Protein AF-A0AAN7DAG0-F1 (afdb_monomer_lite)

pLDDT: mean 86.26, std 9.9, range [46.38, 96.56]

Organism: NCBI:txid708070

Radius of gyration: 35.35 Å; chains: 1; bounding box: 86×63×105 Å

Secondary structure (DSSP, 8-state):
----PPP---THHHHHHHHHHHHHHHHHS---HHHHHHHS-S--EE-S-TTSEEEEEEEEPPHHHHHHHHSTT---EEEEEGGGTEEEEEETTEEEEEETTSTTPPPEEEE-SS-EEEEEEEE-SS-EEEEEEESSEEEEEEEE--SSS-EE-S-EEEE-TTPPEEEEEEETTTTEEEEEETTS-EEEEEEEEETTEEEEEEEEESSS-TTGGGS-GGG-PPPSS-EEEEEEETTTTEEEEEETTS-EEEEE--TT--EEEEEE--SSEEEEEEETT-SS-EEEEEETTS-EEEEEEETTEEEEEEEEPPPPPP--TTTTTTS-EEEEEEEEETTEEEEEEEETTEEEEEEEEEEEE--TTS--EEEEEEEEEE-SS---EEEEESS-------S-GGGS-TTS---EEEEE-SSEEEEEEEPPHHHHHHHHHHSSSTHHHHHHHHHH-HHHHHHHHHHHHTSTT--HHHHHHHHH-TTHHHHHHHHHHHHHTTTTT-BTTT----HHHHHHHHHHHHHHHHHHHHTT----HHHHHHHHHHHHHHHHHHHHHTTHHHHHHT--TT----BHHHHHHSHHHHHHHHHHHHHHHHH-SSTTSTT-TTHHHHHHHHH-HHHH-HHHHHHHHHHHHHHHHHH---HHHHHHHHHHHHHHHHHTGGG--HHHHHHHHHHHHHTT-HHHHHHHHHHHHHTTSS-HHHHHHHHHHHHHH--

Foldseek 3Di:
DPLFFQDPFDQCLQVLLVLLVVLLVVQVPDDFPLVQQQVFDQDFADCLCVPLKDFDDFDFDDPVVLVVLPDPDFDKAWEAQFQQCWIWIFTFQKIWIFRSVDPDADIDIDGDPGGFDDWYWAAAPPFIWTWTWGQFWTKTFTQDDDPRDGDTDDIEIETPLRWTWDAWDYLRHLRKIWTFTPLQFIKIKAFDDDPNGGDYIYIDTDPDDPVCRPPRPVPDHRDPWGFQHWDDDNVQQWIWTQTPQRKIWIWHCPRPDTGTDDIDHDHQWRDKYWDPQHPFTWIWTAGQLRKTFIWTQDPNDTDGSHIHGHDQDDADPVCSVPWGKGWDDWDDDLQWIWTWIDTHNWIKTKIKGWAWFDAPPDDIHIHIHIYMDTDPFDWNYKHWDDNPDPPRRDRHLLLDDPPDDFTWMWTQTSRGITIMGRDRLLVQLVVCLPDPDVVSVVVNCNGNNLLSSLLSLLVCCLDPNHDPSSVVCLLPRPNNLSNVSSNLSSLCVVQQFDQLLPDDDDLVSLVSSLSSLVSSVCSCVVSVRPDDPSNLLSQLSNLVSLLSSVCVVQVVVQLSVPDDPLPPDGGSSCLSSHSSNLRVSSSSLLSSLLRGVQLQDQPNQQPSLVSCCVRPCSSNNPLVSLLSSLSSLLNNLVNDPDPVSNVVSNVSNLVSCLVNLLSDALVRLLVVLVSCVVSVNLVSSLVSLVSNVVNVRDDPVSSVVSNVVSVVSND

Structure (mmCIF, N/CA/C/O backbone):
data_AF-A0AAN7DAG0-F1
#
_entry.id   AF-A0AAN7DAG0-F1
#
loop_
_atom_site.group_PDB
_atom_site.id
_atom_site.type_symbol
_atom_site.label_atom_id
_atom_site.label_alt_id
_atom_site.label_comp_id
_atom_site.label_asym_id
_atom_site.label_entity_id
_atom_site.label_seq_id
_atom_site.pdbx_PDB_ins_code
_atom_site.Cartn_x
_atom_site.Cartn_y
_atom_site.Cartn_z
_atom_site.occupancy
_atom_site.B_iso_or_equiv
_atom_site.auth_seq_id
_atom_site.auth_comp_id
_atom_site.auth_asym_id
_atom_site.auth_atom_id
_atom_site.pdbx_PDB_model_num
ATOM 1 N N . MET A 1 1 ? -35.157 -11.683 35.439 1.00 55.97 1 MET A N 1
ATOM 2 C CA . MET A 1 1 ? -34.015 -10.762 35.595 1.00 55.97 1 MET A CA 1
ATOM 3 C C . MET A 1 1 ? -33.967 -9.923 34.332 1.00 55.97 1 MET A C 1
ATOM 5 O O . MET A 1 1 ? -33.795 -10.507 33.263 1.00 55.97 1 MET A O 1
ATOM 9 N N . GLU A 1 2 ? -34.252 -8.620 34.421 1.00 57.06 2 GLU A N 1
ATOM 10 C CA . GLU A 1 2 ? -33.939 -7.715 33.309 1.00 57.06 2 GLU A CA 1
ATOM 11 C C . GLU A 1 2 ? -32.460 -7.866 32.966 1.00 57.06 2 GLU A C 1
ATOM 13 O O . GLU A 1 2 ? -31.630 -8.006 33.865 1.00 57.06 2 GLU A O 1
ATOM 18 N N . LYS A 1 3 ? -32.145 -7.933 31.673 1.00 63.34 3 LYS A N 1
ATOM 19 C CA . LYS A 1 3 ? -30.792 -8.285 31.231 1.00 63.34 3 LYS A CA 1
ATOM 20 C C . LYS A 1 3 ? -29.871 -7.075 31.124 1.00 63.34 3 LYS A C 1
ATOM 22 O O . LYS A 1 3 ? -28.665 -7.232 31.262 1.00 63.34 3 LYS A O 1
ATOM 27 N N . THR A 1 4 ? -30.436 -5.889 30.913 1.00 73.25 4 THR A N 1
ATOM 28 C CA . THR A 1 4 ? -29.688 -4.679 30.565 1.00 73.25 4 THR A CA 1
ATOM 29 C C . THR A 1 4 ? -30.071 -3.526 31.486 1.00 73.25 4 THR A C 1
ATOM 31 O O . THR A 1 4 ? -31.243 -3.346 31.807 1.00 73.25 4 THR A O 1
ATOM 34 N N . PHE A 1 5 ? -29.093 -2.758 31.947 1.00 82.31 5 PHE A N 1
ATOM 35 C CA . PHE A 1 5 ? -29.269 -1.436 32.539 1.00 82.31 5 PHE A CA 1
ATOM 36 C C . PHE A 1 5 ? -29.528 -0.395 31.447 1.00 82.31 5 PHE A C 1
ATOM 38 O O . PHE A 1 5 ? -29.124 -0.583 30.297 1.00 82.31 5 PHE A O 1
ATOM 45 N N . ALA A 1 6 ? -30.164 0.720 31.815 1.00 74.25 6 ALA A N 1
ATOM 46 C CA . ALA A 1 6 ? -30.263 1.878 30.935 1.00 74.25 6 ALA A CA 1
ATOM 47 C C . ALA A 1 6 ? -28.851 2.380 30.587 1.00 74.25 6 ALA A C 1
ATOM 49 O O . ALA A 1 6 ? -28.067 2.714 31.474 1.00 74.25 6 ALA A O 1
ATOM 50 N N . SER A 1 7 ? -28.512 2.406 29.298 1.00 68.12 7 SER A N 1
ATOM 51 C CA . SER A 1 7 ? -27.181 2.816 28.856 1.00 68.12 7 SER A CA 1
ATOM 52 C C . SER A 1 7 ? -26.992 4.328 29.007 1.00 68.12 7 SER A C 1
ATOM 54 O O . SER A 1 7 ? -27.734 5.105 28.402 1.00 68.12 7 SER A O 1
ATOM 56 N N . GLN A 1 8 ? -25.960 4.744 29.736 1.00 68.81 8 GLN A N 1
ATOM 57 C CA . GLN A 1 8 ? -25.456 6.116 29.709 1.00 68.81 8 GLN A CA 1
ATOM 58 C C . GLN A 1 8 ? -24.412 6.214 28.595 1.00 68.81 8 GLN A C 1
ATOM 60 O O . GLN A 1 8 ? -23.235 5.932 28.800 1.00 68.81 8 GLN A O 1
ATOM 65 N N . LEU A 1 9 ? -24.870 6.519 27.381 1.00 78.38 9 LEU A N 1
ATOM 66 C CA . LEU A 1 9 ? -23.994 6.704 26.230 1.00 78.38 9 LEU A CA 1
ATOM 67 C C . LEU A 1 9 ? -23.801 8.197 25.975 1.00 78.38 9 LEU A C 1
ATOM 69 O O . LEU A 1 9 ? -24.780 8.945 25.959 1.00 78.38 9 LEU A O 1
ATOM 73 N N . ASN A 1 10 ? -22.558 8.618 25.743 1.00 82.06 10 ASN A N 1
ATOM 74 C CA . ASN A 1 10 ? -22.272 9.976 25.306 1.00 82.06 10 ASN A CA 1
ATOM 75 C C . ASN A 1 10 ? -22.965 10.230 23.948 1.00 82.06 10 ASN A C 1
ATOM 77 O O . ASN A 1 10 ? -22.690 9.504 22.987 1.00 82.06 10 ASN A O 1
ATOM 81 N N . PRO A 1 11 ? -23.872 11.223 23.847 1.00 83.06 11 PRO A N 1
ATOM 82 C CA . PRO A 1 11 ? -24.644 11.464 22.629 1.00 83.06 11 PRO A CA 1
ATOM 83 C C . PRO A 1 11 ? -23.767 11.828 21.422 1.00 83.06 11 PRO A C 1
ATOM 85 O O . PRO A 1 11 ? -24.182 11.604 20.286 1.00 83.06 11 PRO A O 1
ATOM 88 N N . LEU A 1 12 ? -22.549 12.333 21.651 1.00 88.94 12 LEU A N 1
ATOM 89 C CA . LEU A 1 12 ? -21.609 12.695 20.590 1.00 88.94 12 LEU A CA 1
ATOM 90 C C . LEU A 1 12 ? -21.013 11.480 19.869 1.00 88.94 12 LEU A C 1
ATOM 92 O O . LEU A 1 12 ? -20.590 11.606 18.724 1.00 88.94 12 LEU A O 1
ATOM 96 N N . LEU A 1 13 ? -21.027 10.284 20.472 1.00 88.75 13 LEU A N 1
ATOM 97 C CA . LEU A 1 13 ? -20.444 9.084 19.852 1.00 88.75 13 LEU A CA 1
ATOM 98 C C . LEU A 1 13 ? -21.139 8.709 18.540 1.00 88.75 13 LEU A C 1
ATOM 100 O O . LEU A 1 13 ? -20.488 8.234 17.611 1.00 88.75 13 LEU A O 1
ATOM 104 N N . THR A 1 14 ? -22.448 8.951 18.434 1.00 88.19 14 THR A N 1
ATOM 105 C CA . THR A 1 14 ? -23.183 8.734 17.182 1.00 88.19 14 THR A CA 1
ATOM 106 C C . THR A 1 14 ? -22.756 9.738 16.103 1.00 88.19 14 THR A C 1
ATOM 108 O O . THR A 1 14 ? -22.603 9.352 14.946 1.00 88.19 14 THR A O 1
ATOM 111 N N . GLU A 1 15 ? -22.485 10.996 16.468 1.00 90.88 15 GLU A N 1
ATOM 112 C CA . GLU A 1 15 ? -21.940 11.999 15.540 1.00 90.88 15 GLU A CA 1
ATOM 113 C C . GLU A 1 15 ? -20.513 11.636 15.103 1.00 90.88 15 GLU A C 1
ATOM 115 O O . GLU A 1 15 ? -20.192 11.703 13.918 1.00 90.88 15 GLU A O 1
ATOM 120 N N . PHE A 1 16 ? -19.662 11.188 16.032 1.00 93.56 16 PHE A N 1
ATOM 121 C CA . PHE A 1 16 ? -18.313 10.728 15.699 1.00 93.56 16 PHE A CA 1
ATOM 122 C C . PHE A 1 16 ? -18.336 9.512 14.780 1.00 93.56 16 PHE A C 1
ATOM 124 O O . PHE A 1 16 ? -17.545 9.459 13.846 1.00 93.56 16 PHE A O 1
ATOM 131 N N . SER A 1 17 ? -19.267 8.576 14.984 1.00 92.44 17 SER A N 1
ATOM 132 C CA . SER A 1 17 ? -19.453 7.440 14.078 1.00 92.44 17 SER A CA 1
ATOM 133 C C . SER A 1 17 ? -19.731 7.898 12.649 1.00 92.44 17 SER A C 1
ATOM 135 O O . SER A 1 17 ? -19.104 7.393 11.721 1.00 92.44 17 SER A O 1
ATOM 137 N N . GLN A 1 18 ? -20.618 8.885 12.478 1.00 92.44 18 GLN A N 1
ATOM 138 C CA . GLN A 1 18 ? -20.915 9.452 11.164 1.00 92.44 18 GLN A CA 1
ATOM 139 C C . GLN A 1 18 ? -19.678 10.123 10.556 1.00 92.44 18 GLN A C 1
ATOM 141 O O . GLN A 1 18 ? -19.360 9.866 9.401 1.00 92.44 18 GLN A O 1
ATOM 146 N N . LYS A 1 19 ? -18.924 10.908 11.340 1.00 92.50 19 LYS A N 1
ATOM 147 C CA . LYS A 1 19 ? -17.668 11.522 10.874 1.00 92.50 19 LYS A CA 1
ATOM 148 C C . LYS A 1 19 ? -16.637 10.478 10.443 1.00 92.50 19 LYS A C 1
ATOM 150 O O . LYS A 1 19 ? -15.967 10.671 9.436 1.00 92.50 19 LYS A O 1
ATOM 155 N N . VAL A 1 20 ? -16.515 9.368 11.173 1.00 93.56 20 VAL A N 1
ATOM 156 C CA . VAL A 1 20 ? -15.625 8.255 10.805 1.00 93.56 20 VAL A CA 1
ATOM 157 C C . VAL A 1 20 ? -16.058 7.628 9.478 1.00 93.56 20 VAL A C 1
ATOM 159 O O . VAL A 1 20 ? -15.209 7.362 8.625 1.00 93.56 20 VAL A O 1
ATOM 162 N N . ASP A 1 21 ? -17.359 7.429 9.273 1.00 92.00 21 ASP A N 1
ATOM 163 C CA . ASP A 1 21 ? -17.893 6.911 8.012 1.00 92.00 21 ASP A CA 1
ATOM 164 C C . ASP A 1 21 ? -17.660 7.891 6.848 1.00 92.00 21 ASP A C 1
ATOM 166 O O . ASP A 1 21 ? -17.224 7.471 5.772 1.00 92.00 21 ASP A O 1
ATOM 170 N N . ASP A 1 22 ? -17.834 9.195 7.081 1.00 91.88 22 ASP A N 1
ATOM 171 C CA . ASP A 1 22 ? -17.543 10.252 6.107 1.00 91.88 22 ASP A CA 1
ATOM 172 C C . ASP A 1 22 ? -16.043 10.281 5.751 1.00 91.88 22 ASP A C 1
ATOM 174 O O . ASP A 1 22 ? -15.681 10.354 4.574 1.00 91.88 22 ASP A O 1
ATOM 178 N N . CYS A 1 23 ? -15.146 10.153 6.739 1.00 90.06 23 CYS A N 1
ATOM 179 C CA . CYS A 1 23 ? -13.701 10.025 6.519 1.00 90.06 23 CYS A CA 1
ATOM 180 C C . CYS A 1 23 ? -13.377 8.810 5.642 1.00 90.06 23 CYS A C 1
ATOM 182 O O . CYS A 1 23 ? -12.639 8.941 4.665 1.00 90.06 23 CYS A O 1
ATOM 184 N N . LYS A 1 24 ? -13.970 7.645 5.933 1.00 86.06 24 LYS A N 1
ATOM 185 C CA . LYS A 1 24 ? -13.781 6.430 5.126 1.00 86.06 24 LYS A CA 1
ATOM 186 C C . LYS A 1 24 ? -14.275 6.615 3.691 1.00 86.06 24 LYS A C 1
ATOM 188 O O . LYS A 1 24 ? -13.609 6.173 2.756 1.00 86.06 24 LYS A O 1
ATOM 193 N N . GLN A 1 25 ? -15.415 7.274 3.496 1.00 87.38 25 GLN A N 1
ATOM 194 C CA . GLN A 1 25 ? -15.931 7.581 2.162 1.00 87.38 25 GLN A CA 1
ATOM 195 C C . GLN A 1 25 ? -15.007 8.550 1.404 1.00 87.38 25 GLN A C 1
ATOM 197 O O . GLN A 1 25 ? -14.733 8.346 0.218 1.00 87.38 25 GLN A O 1
ATOM 202 N N . ASN A 1 26 ? -14.473 9.566 2.083 1.00 84.94 26 ASN A N 1
ATOM 203 C CA . ASN A 1 26 ? -13.554 10.550 1.507 1.00 84.94 26 ASN A CA 1
ATOM 204 C C . ASN A 1 26 ? -12.178 9.955 1.155 1.00 84.94 26 ASN A C 1
ATOM 206 O O . ASN A 1 26 ? -11.603 10.304 0.120 1.00 84.94 26 ASN A O 1
ATOM 210 N N . ASP A 1 27 ? -11.654 9.047 1.980 1.00 84.31 27 ASP A N 1
ATOM 211 C CA . ASP A 1 27 ? -10.410 8.315 1.709 1.00 84.31 27 ASP A CA 1
ATOM 212 C C . ASP A 1 27 ? -10.604 7.263 0.603 1.00 84.31 27 ASP A C 1
ATOM 214 O O . ASP A 1 27 ? -9.716 7.056 -0.223 1.00 84.31 27 ASP A O 1
ATOM 218 N N . GLY A 1 28 ? -11.791 6.647 0.531 1.00 74.06 28 GLY A N 1
ATOM 219 C CA . GLY A 1 28 ? -12.177 5.711 -0.530 1.00 74.06 28 GLY A CA 1
ATOM 220 C C . GLY A 1 28 ? -12.513 6.372 -1.872 1.00 74.06 28 GLY A C 1
ATOM 221 O O . GLY A 1 28 ? -12.586 5.684 -2.895 1.00 74.06 28 GLY A O 1
ATOM 222 N N . THR A 1 29 ? -12.706 7.694 -1.897 1.00 75.62 29 THR A N 1
ATOM 223 C CA . THR A 1 29 ? -12.946 8.441 -3.134 1.00 75.62 29 THR A CA 1
ATOM 224 C C . THR A 1 29 ? -11.667 8.451 -3.962 1.00 75.62 29 THR A C 1
ATOM 226 O O . THR A 1 29 ? -10.691 9.125 -3.630 1.00 75.62 29 THR A O 1
ATOM 229 N N . HIS A 1 30 ? -11.669 7.672 -5.045 1.00 66.62 30 HIS A N 1
ATOM 230 C CA . HIS A 1 30 ? -10.513 7.560 -5.922 1.00 66.62 30 HIS A CA 1
ATOM 231 C C . HIS A 1 30 ? -10.198 8.903 -6.577 1.00 66.62 30 HIS A C 1
ATOM 233 O O . HIS A 1 30 ? -11.049 9.515 -7.223 1.00 66.62 30 HIS A O 1
ATOM 239 N N . VAL A 1 31 ? -8.952 9.334 -6.418 1.00 69.06 31 VAL A N 1
ATOM 240 C CA . VAL A 1 31 ? -8.392 10.477 -7.127 1.00 69.06 31 VAL A CA 1
ATOM 241 C C . VAL A 1 31 ? -7.925 9.960 -8.484 1.00 69.06 31 VAL A C 1
ATOM 243 O O . VAL A 1 31 ? -6.913 9.273 -8.578 1.00 69.06 31 VAL A O 1
ATOM 246 N N . ASP A 1 32 ? -8.695 10.243 -9.530 1.00 72.06 32 ASP A N 1
ATOM 247 C CA . ASP A 1 32 ? -8.357 9.819 -10.888 1.00 72.06 32 ASP A CA 1
ATOM 248 C C . ASP A 1 32 ? -7.213 10.669 -11.438 1.00 7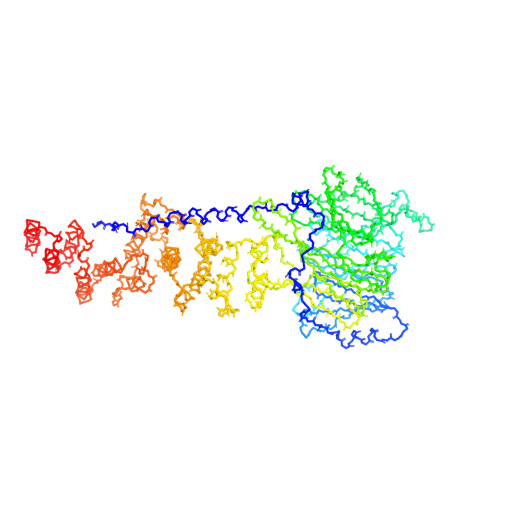2.06 32 ASP A C 1
ATOM 250 O O . ASP A 1 32 ? -7.397 11.854 -11.720 1.00 72.06 32 ASP A O 1
ATOM 254 N N . PHE A 1 33 ? -6.031 10.073 -11.603 1.00 75.50 33 PHE A N 1
ATOM 255 C CA . PHE A 1 33 ? -4.847 10.785 -12.087 1.00 75.50 33 PHE A CA 1
ATOM 256 C C . PHE A 1 33 ? -5.112 11.543 -13.397 1.00 75.50 33 PHE A C 1
ATOM 258 O O . PHE A 1 33 ? -4.713 12.696 -13.534 1.00 75.50 33 PHE A O 1
ATOM 265 N N . ASP A 1 34 ? -5.854 10.938 -14.326 1.00 73.44 34 ASP A N 1
ATOM 266 C CA . ASP A 1 34 ? -6.220 11.530 -15.612 1.00 73.44 34 ASP A CA 1
ATOM 267 C C . ASP A 1 34 ? -7.142 12.750 -15.494 1.00 73.44 34 ASP A C 1
ATOM 269 O O . ASP A 1 34 ? -6.964 13.710 -16.243 1.00 73.44 34 ASP A O 1
ATOM 273 N N . LEU A 1 35 ? -8.068 12.765 -14.530 1.00 73.56 35 LEU A N 1
ATOM 274 C CA . LEU A 1 35 ? -8.926 13.927 -14.282 1.00 73.56 35 LEU A CA 1
ATOM 275 C C . LEU A 1 35 ? -8.100 15.118 -13.780 1.00 73.56 35 LEU A C 1
ATOM 277 O O . LEU A 1 35 ? -8.244 16.234 -14.274 1.00 73.56 35 LEU A O 1
ATOM 281 N N . TYR A 1 36 ? -7.198 14.878 -12.828 1.00 75.12 36 TYR A N 1
ATOM 282 C CA . TYR A 1 36 ? -6.385 15.947 -12.250 1.00 75.12 36 TYR A CA 1
ATOM 283 C C . TYR A 1 36 ? -5.331 16.485 -13.216 1.00 75.12 36 TYR A C 1
ATOM 285 O O . TYR A 1 36 ? -5.036 17.675 -13.176 1.00 75.12 36 TYR A O 1
ATOM 293 N N . LEU A 1 37 ? -4.804 15.657 -14.123 1.00 76.94 37 LEU A N 1
ATOM 294 C CA . LEU A 1 37 ? -3.918 16.137 -15.186 1.00 76.94 37 LEU A CA 1
ATOM 295 C C . LEU A 1 37 ? -4.584 17.219 -16.048 1.00 76.94 37 LEU A C 1
ATOM 297 O O . LEU A 1 37 ? -3.931 18.197 -16.394 1.00 76.94 37 LEU A O 1
ATOM 301 N N . GLN A 1 38 ? -5.871 17.067 -16.374 1.00 73.06 38 GLN A N 1
ATOM 302 C CA . GLN A 1 38 ? -6.600 18.025 -17.216 1.00 73.06 38 GLN A CA 1
ATOM 303 C C . GLN A 1 38 ? -6.876 19.356 -16.503 1.00 73.06 38 GLN A C 1
ATOM 305 O O . GLN A 1 38 ? -6.939 20.402 -17.145 1.00 73.06 38 GLN A O 1
ATOM 310 N N . GLU A 1 39 ? -7.056 19.319 -15.182 1.00 69.62 39 GLU A N 1
ATOM 311 C CA . GLU A 1 39 ? -7.397 20.498 -14.376 1.00 69.62 39 GLU A CA 1
ATOM 312 C C . GLU A 1 39 ? -6.163 21.213 -13.792 1.00 69.62 39 GLU A C 1
ATOM 314 O O . GLU A 1 39 ? -6.263 22.347 -13.320 1.00 69.62 39 GLU A O 1
ATOM 319 N N . SER A 1 40 ? -4.993 20.571 -13.823 1.00 68.69 40 SER A N 1
ATOM 320 C CA . SER A 1 40 ? -3.751 21.090 -13.254 1.00 68.69 40 SER A CA 1
ATOM 321 C C . SER A 1 40 ? -3.060 22.141 -14.119 1.00 68.69 40 SER A C 1
ATOM 323 O O . SER A 1 40 ? -3.101 22.116 -15.347 1.00 68.69 40 SER A O 1
ATOM 325 N N . THR A 1 41 ? -2.325 23.048 -13.469 1.00 69.31 41 THR A N 1
ATOM 326 C CA . THR A 1 41 ? -1.433 23.969 -14.178 1.00 69.31 41 THR A CA 1
ATOM 327 C C . THR A 1 41 ? -0.078 23.303 -14.482 1.00 69.31 41 THR A C 1
ATOM 329 O O . THR A 1 41 ? 0.426 22.511 -13.677 1.00 69.31 41 THR A O 1
ATOM 332 N N . PRO A 1 42 ? 0.560 23.624 -15.626 1.00 60.38 42 PRO A N 1
ATOM 333 C CA . PRO A 1 42 ? 1.821 22.997 -16.037 1.00 60.38 42 PRO A CA 1
ATOM 334 C C . PRO A 1 42 ? 2.989 23.195 -15.053 1.00 60.38 42 PRO A C 1
ATOM 336 O O . PRO A 1 42 ? 3.800 22.287 -14.873 1.00 60.38 42 PRO A O 1
ATOM 339 N N . LEU A 1 43 ? 3.072 24.348 -14.379 1.00 59.75 43 LEU A N 1
ATOM 340 C CA . LEU A 1 43 ? 4.203 24.755 -13.531 1.00 59.75 43 LEU A CA 1
ATOM 341 C C . LEU A 1 43 ? 3.861 24.637 -12.038 1.00 59.75 43 LEU A C 1
ATOM 343 O O . LEU A 1 43 ? 3.489 25.620 -11.404 1.00 59.75 43 LEU A O 1
ATOM 347 N N . GLN A 1 44 ? 4.000 23.435 -11.477 1.00 68.56 44 GLN A N 1
ATOM 348 C CA . GLN A 1 44 ? 3.815 23.176 -10.042 1.00 68.56 44 GLN A CA 1
ATOM 349 C C . GLN A 1 44 ? 4.916 22.265 -9.500 1.00 68.56 44 GLN A C 1
ATOM 351 O O . GLN A 1 44 ? 4.665 21.161 -9.017 1.00 68.56 44 GLN A O 1
ATOM 356 N N . TYR A 1 45 ? 6.155 22.741 -9.609 1.00 78.06 45 TYR A N 1
ATOM 357 C CA . TYR A 1 45 ? 7.259 22.176 -8.845 1.00 78.06 45 TYR A CA 1
ATOM 358 C C . TYR A 1 45 ? 7.288 22.823 -7.469 1.00 78.06 45 TYR A C 1
ATOM 360 O O . TYR A 1 45 ? 7.333 24.047 -7.356 1.00 78.06 45 TYR A O 1
ATOM 368 N N . CYS A 1 46 ? 7.254 21.996 -6.434 1.00 75.00 46 CYS A N 1
ATOM 369 C CA . CYS A 1 46 ? 7.421 22.425 -5.061 1.00 75.00 46 CYS A CA 1
ATOM 370 C C . CYS A 1 46 ? 8.864 22.158 -4.636 1.00 75.00 46 CYS A C 1
ATOM 372 O O . CYS A 1 46 ? 9.360 21.035 -4.728 1.00 75.00 46 CYS A O 1
ATOM 374 N N . THR A 1 47 ? 9.531 23.213 -4.176 1.00 72.19 47 THR A N 1
ATOM 375 C CA . THR A 1 47 ? 10.848 23.139 -3.529 1.00 72.19 47 THR A CA 1
ATOM 376 C C . THR A 1 47 ? 10.737 23.288 -2.012 1.00 72.19 47 THR A C 1
ATOM 378 O O . THR A 1 47 ? 11.752 23.409 -1.340 1.00 72.19 47 THR A O 1
ATOM 381 N N . ASP A 1 48 ? 9.519 23.309 -1.457 1.00 75.50 48 ASP A N 1
ATOM 382 C CA . ASP A 1 48 ? 9.300 23.473 -0.012 1.00 75.50 48 ASP A CA 1
ATOM 383 C C . ASP A 1 48 ? 9.739 22.240 0.787 1.00 75.50 48 ASP A C 1
ATOM 385 O O . ASP A 1 48 ? 9.960 22.335 1.995 1.00 75.50 48 ASP A O 1
ATOM 389 N N . ASN A 1 49 ? 9.869 21.088 0.121 1.00 79.00 49 ASN A N 1
ATOM 390 C CA . ASN A 1 49 ? 10.544 19.919 0.658 1.00 79.00 49 ASN A CA 1
ATOM 391 C C . ASN A 1 49 ? 11.882 19.686 -0.060 1.00 79.00 49 ASN A C 1
ATOM 393 O O . ASN A 1 49 ? 11.972 18.894 -0.997 1.00 79.00 49 ASN A O 1
ATOM 397 N N . GLU A 1 50 ? 12.934 20.354 0.409 1.00 74.25 50 GLU A N 1
ATOM 398 C CA . GLU A 1 50 ? 14.293 20.219 -0.137 1.00 74.25 50 GLU A CA 1
ATOM 399 C C . GLU A 1 50 ? 14.834 18.779 -0.060 1.00 74.25 50 GLU A C 1
ATOM 401 O O . GLU A 1 50 ? 15.659 18.376 -0.879 1.00 74.25 50 GLU A O 1
ATOM 406 N N . ASN A 1 51 ? 14.336 17.987 0.895 1.00 83.19 51 ASN A N 1
ATOM 407 C CA . ASN A 1 51 ? 14.761 16.612 1.151 1.00 83.19 51 ASN A CA 1
ATOM 408 C C . ASN A 1 51 ? 13.731 15.579 0.679 1.00 83.19 51 ASN A C 1
ATOM 410 O O . ASN A 1 51 ? 13.742 14.451 1.167 1.00 83.19 51 ASN A O 1
ATOM 414 N N . ALA A 1 52 ? 12.861 15.930 -0.278 1.00 86.62 52 ALA A N 1
ATOM 415 C CA . ALA A 1 52 ? 11.851 15.015 -0.820 1.00 86.62 52 ALA A CA 1
ATOM 416 C C . ALA A 1 52 ? 12.432 13.667 -1.268 1.00 86.62 52 ALA A C 1
ATOM 418 O O . ALA A 1 52 ? 11.776 12.629 -1.158 1.00 86.62 52 ALA A O 1
ATOM 419 N N . PHE A 1 53 ? 13.688 13.685 -1.713 1.00 91.88 53 PHE A N 1
ATOM 420 C CA . PHE A 1 53 ? 14.524 12.507 -1.849 1.00 91.88 53 PHE A CA 1
ATOM 421 C C . PHE A 1 53 ? 15.861 12.745 -1.159 1.00 91.88 53 PHE A C 1
ATOM 423 O O . PHE A 1 53 ? 16.379 13.861 -1.148 1.00 91.88 53 PHE A O 1
ATOM 430 N N . TYR A 1 54 ? 16.449 11.682 -0.623 1.00 90.56 54 TYR A N 1
ATOM 431 C CA . TYR A 1 54 ? 17.783 11.734 -0.039 1.00 90.56 54 TYR A CA 1
ATOM 432 C C . TYR A 1 54 ? 18.581 10.485 -0.403 1.00 90.56 54 TYR A C 1
ATOM 434 O O . TYR A 1 54 ? 18.044 9.381 -0.520 1.00 90.56 54 TYR A O 1
ATOM 442 N N . LYS A 1 55 ? 19.892 10.658 -0.588 1.00 91.88 55 LYS A N 1
ATOM 443 C CA . LYS A 1 55 ? 20.818 9.555 -0.851 1.00 91.88 55 LYS A CA 1
ATOM 444 C C . LYS A 1 55 ? 20.971 8.717 0.417 1.00 91.88 55 LYS A C 1
ATOM 446 O O . LYS A 1 55 ? 21.548 9.179 1.397 1.00 91.88 55 LYS A O 1
ATOM 451 N N . SER A 1 56 ? 20.440 7.498 0.400 1.00 89.81 56 SER A N 1
ATOM 452 C CA . SER A 1 56 ? 20.371 6.627 1.577 1.00 89.81 56 SER A CA 1
ATOM 453 C C . SER A 1 56 ? 21.587 5.714 1.706 1.00 89.81 56 SER A C 1
ATOM 455 O O . SER A 1 56 ? 22.052 5.461 2.816 1.00 89.81 56 SER A O 1
ATOM 457 N N . ALA A 1 57 ? 22.132 5.233 0.586 1.00 90.81 57 ALA A N 1
ATOM 458 C CA . ALA A 1 57 ? 23.297 4.354 0.583 1.00 90.81 57 ALA A CA 1
ATOM 459 C C . ALA A 1 57 ? 24.041 4.364 -0.761 1.00 90.81 57 ALA A C 1
ATOM 461 O O . ALA A 1 57 ? 23.484 4.691 -1.810 1.00 90.81 57 ALA A O 1
ATOM 462 N N . HIS A 1 58 ? 25.312 3.968 -0.712 1.00 92.56 58 HIS A N 1
ATOM 463 C CA . HIS A 1 58 ? 26.113 3.587 -1.873 1.00 92.56 58 HIS A CA 1
ATOM 464 C C . HIS A 1 58 ? 26.543 2.133 -1.685 1.00 92.56 58 HIS A C 1
ATOM 466 O O . HIS A 1 58 ? 27.084 1.794 -0.632 1.00 92.56 58 HIS A O 1
ATOM 472 N N . VAL A 1 59 ? 26.288 1.285 -2.677 1.00 93.12 59 VAL A N 1
ATOM 473 C CA . VAL A 1 59 ? 26.722 -0.114 -2.671 1.00 93.12 59 VAL A CA 1
ATOM 474 C C . VAL A 1 59 ? 27.780 -0.282 -3.747 1.00 93.12 59 VAL A C 1
ATOM 476 O O . VAL A 1 59 ? 27.487 -0.190 -4.941 1.00 93.12 59 VAL A O 1
ATOM 479 N N . ASP A 1 60 ? 29.011 -0.513 -3.306 1.00 93.62 60 ASP A N 1
ATOM 480 C CA . ASP A 1 60 ? 30.138 -0.770 -4.195 1.00 93.62 60 ASP A CA 1
ATOM 481 C C . ASP A 1 60 ? 29.968 -2.118 -4.903 1.00 93.62 60 ASP A C 1
ATOM 483 O O . ASP A 1 60 ? 29.373 -3.061 -4.369 1.00 93.62 60 ASP A O 1
ATOM 487 N N . PHE A 1 61 ? 30.512 -2.229 -6.115 1.00 94.38 61 PHE A N 1
ATOM 488 C CA . PHE A 1 61 ? 30.546 -3.515 -6.802 1.00 94.38 61 PHE A CA 1
ATOM 489 C C . PHE A 1 61 ? 31.443 -4.518 -6.063 1.00 94.38 61 PHE A C 1
ATOM 491 O O . PHE A 1 61 ? 32.492 -4.136 -5.540 1.00 94.38 61 PHE A O 1
ATOM 498 N N . PRO A 1 62 ? 31.106 -5.822 -6.095 1.00 94.38 62 PRO A N 1
ATOM 499 C CA . PRO A 1 62 ? 32.040 -6.865 -5.698 1.00 94.38 62 PRO A CA 1
ATOM 500 C C . PRO A 1 62 ? 33.350 -6.754 -6.482 1.00 94.38 62 PRO A C 1
ATOM 502 O O . PRO A 1 62 ? 33.336 -6.426 -7.672 1.00 94.38 62 PRO A O 1
ATOM 505 N N . GLU A 1 63 ? 34.468 -7.105 -5.842 1.00 92.38 63 GLU A N 1
ATOM 506 C CA . GLU A 1 63 ? 35.816 -7.006 -6.423 1.00 92.38 63 GLU A CA 1
ATOM 507 C C . GLU A 1 63 ? 35.910 -7.665 -7.810 1.00 92.38 63 GLU A C 1
ATOM 509 O O . GLU A 1 63 ? 36.550 -7.138 -8.719 1.00 92.38 63 GLU A O 1
ATOM 514 N N . GLU A 1 64 ? 35.210 -8.786 -8.013 1.00 91.88 64 GLU A N 1
ATOM 515 C CA . GLU A 1 64 ? 35.180 -9.482 -9.298 1.00 91.88 64 GLU A CA 1
ATOM 516 C C . GLU A 1 64 ? 34.619 -8.614 -10.433 1.00 91.88 64 GLU A C 1
ATOM 518 O O . GLU A 1 64 ? 35.233 -8.568 -11.500 1.00 91.88 64 GLU A O 1
ATOM 523 N N . ILE A 1 65 ? 33.504 -7.912 -10.200 1.00 93.38 65 ILE A N 1
ATOM 524 C CA . ILE A 1 65 ? 32.861 -7.012 -11.170 1.00 93.38 65 ILE A CA 1
ATOM 525 C C . ILE A 1 65 ? 33.681 -5.727 -11.313 1.00 93.38 65 ILE A C 1
ATOM 527 O O . ILE A 1 65 ? 33.968 -5.311 -12.438 1.00 93.38 65 ILE A O 1
ATOM 531 N N . ALA A 1 66 ? 34.120 -5.135 -10.197 1.00 92.69 66 ALA A N 1
ATOM 532 C CA . ALA A 1 66 ? 34.931 -3.918 -10.191 1.00 92.69 66 ALA A CA 1
ATOM 533 C C . ALA A 1 66 ? 36.206 -4.088 -11.036 1.00 92.69 66 ALA A C 1
ATOM 535 O O . ALA A 1 66 ? 36.492 -3.277 -11.918 1.00 92.69 66 ALA A O 1
ATOM 536 N N . ARG A 1 67 ? 36.899 -5.224 -10.885 1.00 91.62 67 ARG A N 1
ATOM 537 C CA . ARG A 1 67 ? 38.087 -5.564 -11.679 1.00 91.62 67 ARG A CA 1
ATOM 538 C C . ARG A 1 67 ? 37.795 -5.681 -13.177 1.00 91.62 67 ARG A C 1
ATOM 540 O O . ARG A 1 67 ? 38.701 -5.464 -13.978 1.00 91.62 67 ARG A O 1
ATOM 547 N N . GLN A 1 68 ? 36.581 -6.058 -13.591 1.00 90.69 68 GLN A N 1
ATOM 548 C CA . GLN A 1 68 ? 36.222 -6.059 -15.017 1.00 90.69 68 GLN A CA 1
ATOM 549 C C . GLN A 1 68 ? 36.008 -4.640 -15.548 1.00 90.69 68 GLN A C 1
ATOM 551 O O . GLN A 1 68 ? 36.405 -4.356 -16.674 1.00 90.69 68 GLN A O 1
ATOM 556 N N . ILE A 1 69 ? 35.416 -3.761 -14.737 1.00 90.25 69 ILE A N 1
ATOM 557 C CA . ILE A 1 69 ? 35.124 -2.362 -15.084 1.00 90.25 69 ILE A CA 1
ATOM 558 C C . ILE A 1 69 ? 36.406 -1.521 -15.173 1.00 90.25 69 ILE A C 1
ATOM 560 O O . ILE A 1 69 ? 36.517 -0.640 -16.027 1.00 90.25 69 ILE A O 1
ATOM 564 N N . GLU A 1 70 ? 37.374 -1.773 -14.292 1.00 88.56 70 GLU A N 1
ATOM 565 C CA . GLU A 1 70 ? 38.634 -1.022 -14.222 1.00 88.56 70 GLU A CA 1
ATOM 566 C C . GLU A 1 70 ? 39.636 -1.393 -15.320 1.00 88.56 70 GLU A C 1
ATOM 568 O O . GLU A 1 70 ? 40.564 -0.629 -15.598 1.00 88.56 70 GLU A O 1
ATOM 573 N N . GLN A 1 71 ? 39.470 -2.552 -15.961 1.00 86.19 71 GLN A N 1
ATOM 574 C CA . GLN A 1 71 ? 40.409 -3.001 -16.978 1.00 86.19 71 GLN A CA 1
ATOM 575 C C . GLN A 1 71 ? 40.383 -2.090 -18.218 1.00 86.19 71 GLN A C 1
ATOM 577 O O . GLN A 1 71 ? 39.337 -1.913 -18.845 1.00 86.19 71 GLN A O 1
ATOM 582 N N . PRO A 1 72 ? 41.538 -1.535 -18.625 1.00 74.50 72 PRO A N 1
ATOM 583 C CA . PRO A 1 72 ? 41.602 -0.639 -19.769 1.00 74.50 72 PRO A CA 1
ATOM 584 C C . PRO A 1 72 ? 41.380 -1.390 -21.095 1.00 74.50 72 PRO A C 1
ATOM 586 O O . PRO A 1 72 ? 41.821 -2.528 -21.253 1.00 74.50 72 PRO A O 1
ATOM 589 N N . ARG A 1 73 ? 40.798 -0.691 -22.085 1.00 65.94 73 ARG A N 1
ATOM 590 C CA . ARG A 1 73 ? 40.696 -1.079 -23.517 1.00 65.94 73 ARG A CA 1
ATOM 591 C C . ARG A 1 73 ? 39.665 -2.148 -23.906 1.00 65.94 73 ARG A C 1
ATOM 593 O O . ARG A 1 73 ? 39.824 -2.780 -24.946 1.00 65.94 73 ARG A O 1
ATOM 600 N N . SER A 1 74 ? 38.595 -2.330 -23.144 1.00 63.06 74 SER A N 1
ATOM 601 C CA . SER A 1 74 ? 37.483 -3.181 -23.588 1.00 63.06 74 SER A CA 1
ATOM 602 C C . SER A 1 74 ? 36.144 -2.587 -23.200 1.00 63.06 74 SER A C 1
ATOM 604 O O . SER A 1 74 ? 35.936 -2.279 -22.024 1.00 63.06 74 SER A O 1
ATOM 606 N N . ASP A 1 75 ? 35.247 -2.494 -24.170 1.00 83.94 75 ASP A N 1
ATOM 607 C CA . ASP A 1 75 ? 33.872 -2.089 -23.933 1.00 83.94 75 ASP A CA 1
ATOM 608 C C . ASP A 1 75 ? 33.147 -3.161 -23.103 1.00 83.94 75 ASP A C 1
ATOM 610 O O . ASP A 1 75 ? 33.392 -4.365 -23.239 1.00 83.94 75 ASP A O 1
ATOM 614 N N . TYR A 1 76 ? 32.290 -2.710 -22.195 1.00 91.50 76 TYR A N 1
ATOM 615 C CA . TYR A 1 76 ? 31.420 -3.553 -21.384 1.00 91.50 76 TYR A CA 1
ATOM 616 C C . TYR A 1 76 ? 30.027 -2.933 -21.351 1.00 91.50 76 TYR A C 1
ATOM 618 O O . TYR A 1 76 ? 29.877 -1.708 -21.387 1.00 91.50 76 TYR A O 1
ATOM 626 N N . ASN A 1 77 ? 29.018 -3.788 -21.229 1.00 91.69 77 ASN A N 1
ATOM 627 C CA . ASN A 1 77 ? 27.636 -3.377 -21.037 1.00 91.69 77 ASN A CA 1
ATOM 628 C C . ASN A 1 77 ? 27.203 -3.690 -19.606 1.00 91.69 77 ASN A C 1
ATOM 630 O O . ASN A 1 77 ? 27.654 -4.665 -19.004 1.00 91.69 77 ASN A O 1
ATOM 634 N N . LEU A 1 78 ? 26.360 -2.823 -19.055 1.00 93.00 78 LEU A N 1
ATOM 635 C CA . LEU A 1 78 ? 25.961 -2.844 -17.655 1.00 93.00 78 LEU A CA 1
ATOM 636 C C . LEU A 1 78 ? 24.490 -2.429 -17.547 1.00 93.00 78 LEU A C 1
ATOM 638 O O . LEU A 1 78 ? 24.080 -1.458 -18.187 1.00 93.00 78 LEU A O 1
ATOM 642 N N . GLY A 1 79 ? 23.714 -3.121 -16.717 1.00 93.94 79 GLY A N 1
ATOM 643 C CA . GLY A 1 79 ? 22.306 -2.795 -16.498 1.00 93.94 79 GLY A CA 1
ATOM 644 C C . GLY A 1 79 ? 21.690 -3.506 -15.296 1.00 93.94 79 GLY A C 1
ATOM 645 O O . GLY A 1 79 ? 22.345 -4.282 -14.599 1.00 93.94 79 GLY A O 1
ATOM 646 N N . PHE A 1 80 ? 20.408 -3.231 -15.052 1.00 93.50 80 PHE A N 1
ATOM 647 C CA . PHE A 1 80 ? 19.616 -3.901 -14.020 1.00 93.50 80 PHE A CA 1
ATOM 648 C C . PHE A 1 80 ? 18.715 -4.989 -14.614 1.00 93.50 80 PHE A C 1
ATOM 650 O O . PHE A 1 80 ? 18.070 -4.769 -15.635 1.00 93.50 80 PHE A O 1
ATOM 657 N N . LEU A 1 81 ? 18.583 -6.114 -13.908 1.00 92.00 81 LEU A N 1
ATOM 658 C CA . LEU A 1 81 ? 17.497 -7.085 -14.068 1.00 92.00 81 LEU A CA 1
ATOM 659 C C . LEU A 1 81 ? 16.453 -6.816 -12.981 1.00 92.00 81 LEU A C 1
ATOM 661 O O . LEU A 1 81 ? 16.487 -7.393 -11.890 1.00 92.00 81 LEU A O 1
ATOM 665 N N . LYS A 1 82 ? 15.538 -5.888 -13.279 1.00 87.38 82 LYS A N 1
ATOM 666 C CA . LYS A 1 82 ? 14.620 -5.285 -12.296 1.00 87.38 82 LYS A CA 1
ATOM 667 C C . LYS A 1 82 ? 13.773 -6.318 -11.551 1.00 87.38 82 LYS A C 1
ATOM 669 O O . LYS A 1 82 ? 13.644 -6.236 -10.337 1.00 87.38 82 LYS A O 1
ATOM 674 N N . ALA A 1 83 ? 13.248 -7.320 -12.261 1.00 84.75 83 ALA A N 1
ATOM 675 C CA . ALA A 1 83 ? 12.338 -8.316 -11.688 1.00 84.75 83 ALA A CA 1
ATOM 676 C C . ALA A 1 83 ? 12.972 -9.188 -10.588 1.00 84.75 83 ALA A C 1
ATOM 678 O O . ALA A 1 83 ? 12.251 -9.743 -9.763 1.00 84.75 83 ALA A O 1
ATOM 679 N N . ILE A 1 84 ? 14.305 -9.288 -10.554 1.00 86.38 84 ILE A N 1
ATOM 680 C CA . ILE A 1 84 ? 15.040 -10.117 -9.591 1.00 86.38 84 ILE A CA 1
ATOM 681 C C . ILE A 1 84 ? 16.013 -9.316 -8.715 1.00 86.38 84 ILE A C 1
ATOM 683 O O . ILE A 1 84 ? 16.726 -9.923 -7.927 1.00 86.38 84 ILE A O 1
ATOM 687 N N . ASN A 1 85 ? 16.064 -7.981 -8.817 1.00 88.00 85 ASN A N 1
ATOM 688 C CA . ASN A 1 85 ? 17.026 -7.123 -8.099 1.00 88.00 85 ASN A CA 1
ATOM 689 C C . ASN A 1 85 ? 18.501 -7.514 -8.322 1.00 88.00 85 ASN A C 1
ATOM 691 O O . ASN A 1 85 ? 19.290 -7.574 -7.381 1.00 88.00 85 ASN A O 1
ATOM 695 N N . HIS A 1 86 ? 18.881 -7.795 -9.571 1.00 91.25 86 HIS A N 1
ATOM 696 C CA . HIS A 1 86 ? 20.275 -8.081 -9.924 1.00 91.25 86 HIS A CA 1
ATOM 697 C C . HIS A 1 86 ? 20.869 -6.993 -10.819 1.00 91.25 86 HIS A C 1
ATOM 699 O O . HIS A 1 86 ? 20.166 -6.375 -11.619 1.00 91.25 86 HIS A O 1
ATOM 705 N N . VAL A 1 87 ? 22.181 -6.801 -10.723 1.00 94.12 87 VAL A N 1
ATOM 706 C CA . VAL A 1 87 ? 22.982 -6.123 -11.747 1.00 94.12 87 VAL A CA 1
ATOM 707 C C . VAL A 1 87 ? 23.568 -7.168 -12.679 1.00 94.12 87 VAL A C 1
ATOM 709 O O .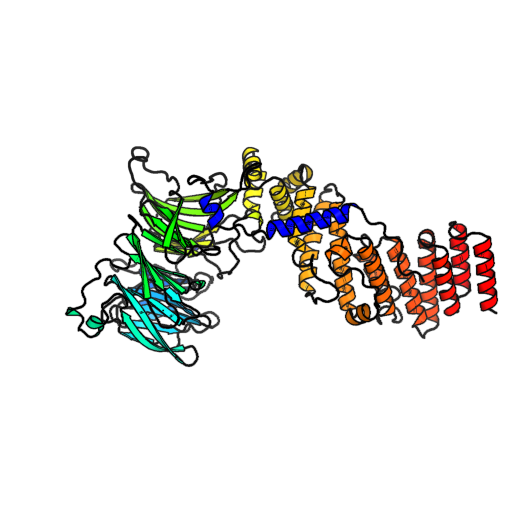 VAL A 1 87 ? 23.994 -8.233 -12.229 1.00 94.12 87 VAL A O 1
ATOM 712 N N . TRP A 1 88 ? 23.619 -6.845 -13.965 1.00 94.88 88 TRP A N 1
ATOM 713 C CA . TRP A 1 88 ? 24.333 -7.628 -14.958 1.00 94.88 88 TRP A CA 1
ATOM 714 C C . TRP A 1 88 ? 25.470 -6.815 -15.573 1.00 94.88 88 TRP A C 1
ATOM 716 O O . TRP A 1 88 ? 25.284 -5.643 -15.899 1.00 94.88 88 TRP A O 1
ATOM 726 N N . LEU A 1 89 ? 26.632 -7.445 -15.747 1.00 95.56 89 LEU A N 1
ATOM 727 C CA . LEU A 1 89 ? 27.761 -6.927 -16.516 1.00 95.56 89 LEU A CA 1
ATOM 728 C C . LEU A 1 89 ? 28.119 -7.938 -17.603 1.00 95.56 89 LEU A C 1
ATOM 730 O O . LEU A 1 89 ? 28.436 -9.087 -17.300 1.00 95.56 89 LEU A O 1
ATOM 734 N N . ALA A 1 90 ? 28.088 -7.507 -18.859 1.00 95.12 90 ALA A N 1
ATOM 735 C CA . ALA A 1 90 ? 28.520 -8.306 -19.997 1.00 95.12 90 ALA A CA 1
ATOM 736 C C . ALA A 1 90 ? 29.836 -7.760 -20.548 1.00 95.12 90 ALA A C 1
ATOM 738 O O . ALA A 1 90 ? 29.976 -6.556 -20.785 1.00 95.12 90 ALA A O 1
ATOM 739 N N . ARG A 1 91 ? 30.803 -8.654 -20.761 1.00 92.62 91 ARG A N 1
ATOM 740 C CA . ARG A 1 91 ? 32.102 -8.316 -21.345 1.00 92.62 91 ARG A CA 1
ATOM 741 C C . ARG A 1 91 ? 32.588 -9.442 -22.246 1.00 92.62 91 ARG A C 1
ATOM 743 O O . ARG A 1 91 ? 32.940 -10.527 -21.776 1.00 92.62 91 ARG A O 1
ATOM 750 N N . GLY A 1 92 ? 32.633 -9.167 -23.549 1.00 92.00 92 GLY A N 1
ATOM 751 C CA . GLY A 1 92 ? 32.887 -10.203 -24.546 1.00 92.00 92 GLY A CA 1
ATOM 752 C C . GLY A 1 92 ? 31.843 -11.307 -24.407 1.00 92.00 92 GLY A C 1
ATOM 753 O O . GLY A 1 92 ? 30.654 -11.025 -24.387 1.00 92.00 92 GLY A O 1
ATOM 754 N N . SER A 1 93 ? 32.275 -12.556 -24.265 1.00 93.00 93 SER A N 1
ATOM 755 C CA . SER A 1 93 ? 31.379 -13.705 -24.120 1.00 93.00 93 SER A CA 1
ATOM 756 C C . SER A 1 93 ? 31.013 -14.060 -22.672 1.00 93.00 93 SER A C 1
ATOM 758 O O . SER A 1 93 ? 30.306 -15.045 -22.460 1.00 93.00 93 SER A O 1
ATOM 760 N N . SER A 1 94 ? 31.490 -13.287 -21.688 1.00 94.44 94 SER A N 1
ATOM 761 C CA . SER A 1 94 ? 31.258 -13.531 -20.257 1.00 94.44 94 SER A CA 1
ATOM 762 C C . SER A 1 94 ? 30.179 -12.593 -19.706 1.00 94.44 94 SER A C 1
ATOM 764 O O . SER A 1 94 ? 30.226 -11.382 -19.933 1.00 94.44 94 SER A O 1
ATOM 766 N N . LEU A 1 95 ? 29.256 -13.140 -18.922 1.00 94.88 95 LEU A N 1
ATOM 767 C CA . LEU A 1 95 ? 28.216 -12.441 -18.173 1.00 94.88 95 LEU A CA 1
ATOM 768 C C . LEU A 1 95 ? 28.420 -12.656 -16.674 1.00 94.88 95 LEU A C 1
ATOM 770 O O . LEU A 1 95 ? 28.598 -13.782 -16.211 1.00 94.88 95 LEU A O 1
ATOM 774 N N . PHE A 1 96 ? 28.327 -11.568 -15.923 1.00 95.00 96 PHE A N 1
ATOM 775 C CA . PHE A 1 96 ? 28.377 -11.541 -14.470 1.00 95.00 96 PHE A CA 1
ATOM 776 C C . PHE A 1 96 ? 27.040 -11.023 -13.949 1.00 95.00 96 PHE A C 1
ATOM 778 O O . PHE A 1 96 ? 26.606 -9.945 -14.351 1.00 95.00 96 PHE A O 1
ATOM 785 N N . LEU A 1 97 ? 26.395 -11.776 -13.064 1.00 93.69 97 LEU A N 1
ATOM 786 C CA . LEU A 1 97 ? 25.152 -11.398 -12.397 1.00 93.69 97 LEU A CA 1
ATOM 787 C C . LEU A 1 97 ? 25.397 -11.279 -10.898 1.00 93.69 97 LEU A C 1
ATOM 789 O O . LEU A 1 97 ? 26.042 -12.139 -10.300 1.00 93.69 97 LEU A O 1
ATOM 793 N N . TRP A 1 98 ? 24.858 -10.239 -10.276 1.00 92.88 98 TRP A N 1
ATOM 794 C CA . TRP A 1 98 ? 25.031 -10.011 -8.845 1.00 92.88 98 TRP A CA 1
ATOM 795 C C . TRP A 1 98 ? 23.749 -9.488 -8.200 1.00 92.88 98 TRP A C 1
ATOM 797 O O . TRP A 1 98 ? 23.200 -8.479 -8.642 1.00 92.88 98 TRP A O 1
ATOM 807 N N . ASP A 1 99 ? 23.285 -10.182 -7.156 1.00 90.38 99 ASP A N 1
ATOM 808 C CA . ASP A 1 99 ? 22.182 -9.744 -6.299 1.00 90.38 99 ASP A CA 1
ATOM 809 C C . ASP A 1 99 ? 22.690 -8.674 -5.329 1.00 90.38 99 ASP A C 1
ATOM 811 O O . ASP A 1 99 ? 23.373 -8.969 -4.344 1.00 90.38 99 ASP A O 1
ATOM 815 N N . PHE A 1 100 ? 22.346 -7.420 -5.601 1.00 89.38 100 PHE A N 1
ATOM 816 C CA . PHE A 1 100 ? 22.746 -6.303 -4.749 1.00 89.38 100 PHE A CA 1
ATOM 817 C C . PHE A 1 100 ? 21.848 -6.140 -3.517 1.00 89.38 100 PHE A C 1
ATOM 819 O O . PHE A 1 100 ? 22.176 -5.372 -2.614 1.00 89.38 100 PHE A O 1
ATOM 826 N N . SER A 1 101 ? 20.722 -6.859 -3.445 1.00 85.06 101 SER A N 1
ATOM 827 C CA . SER A 1 101 ? 19.814 -6.800 -2.296 1.00 85.06 101 SER A CA 1
ATOM 828 C C . SER A 1 101 ? 20.327 -7.604 -1.093 1.00 85.06 101 SER A C 1
ATOM 830 O O . SER A 1 101 ? 19.915 -7.362 0.045 1.00 85.06 101 SER A O 1
ATOM 832 N N . LYS A 1 102 ? 21.262 -8.540 -1.315 1.00 84.88 102 LYS A N 1
ATOM 833 C CA . LYS A 1 102 ? 21.829 -9.417 -0.282 1.00 84.88 102 LYS A CA 1
ATOM 834 C C . LYS A 1 102 ? 23.282 -9.057 0.030 1.00 84.88 102 LYS A C 1
ATOM 836 O O . LYS A 1 102 ? 24.152 -9.136 -0.831 1.00 84.88 102 LYS A O 1
ATOM 841 N N . LYS A 1 103 ? 23.580 -8.793 1.310 1.00 78.56 103 LYS A N 1
ATOM 842 C CA . LYS A 1 103 ? 24.919 -8.371 1.781 1.00 78.56 103 LYS A CA 1
ATOM 843 C C . LYS A 1 103 ? 26.075 -9.322 1.425 1.00 78.56 103 LYS A C 1
ATOM 845 O O . LYS A 1 103 ? 27.193 -8.853 1.276 1.00 78.56 103 LYS A O 1
ATOM 850 N N . ASN A 1 104 ? 25.820 -10.626 1.281 1.00 79.56 104 ASN A N 1
ATOM 851 C CA . ASN A 1 104 ? 26.842 -11.644 0.993 1.00 79.56 104 ASN A CA 1
ATOM 852 C C . ASN A 1 104 ? 26.558 -12.420 -0.307 1.00 79.56 104 ASN A C 1
ATOM 854 O O . ASN A 1 104 ? 26.909 -13.599 -0.408 1.00 79.56 104 ASN A O 1
ATOM 858 N N . SER A 1 105 ? 25.880 -11.806 -1.286 1.00 84.19 105 SER A N 1
ATOM 859 C CA . SER A 1 105 ? 25.636 -12.485 -2.562 1.00 84.19 105 SER A CA 1
ATOM 860 C C . SER A 1 105 ? 26.940 -12.761 -3.298 1.00 84.19 105 SER A C 1
ATOM 862 O O . SER A 1 105 ? 27.773 -11.870 -3.470 1.00 84.19 105 SER A O 1
ATOM 864 N N . LYS A 1 106 ? 27.079 -13.983 -3.813 1.00 87.44 106 LYS A N 1
ATOM 865 C CA . LYS A 1 106 ? 28.146 -14.321 -4.757 1.00 87.44 106 LYS A CA 1
ATOM 866 C C . LYS A 1 106 ? 27.806 -13.777 -6.142 1.00 87.44 106 LYS A C 1
ATOM 868 O O . LYS A 1 106 ? 26.632 -13.636 -6.487 1.00 87.44 106 LYS A O 1
ATOM 873 N N . VAL A 1 107 ? 28.840 -13.478 -6.923 1.00 90.88 107 VAL A N 1
ATOM 874 C CA . VAL A 1 107 ? 28.691 -13.162 -8.344 1.00 90.88 107 VAL A CA 1
ATOM 875 C C . VAL A 1 107 ? 28.476 -14.475 -9.089 1.00 90.88 107 VAL A C 1
ATOM 877 O O . VAL A 1 107 ? 29.267 -15.410 -8.971 1.00 90.88 107 VAL A O 1
ATOM 880 N N . PHE A 1 108 ? 27.375 -14.565 -9.824 1.00 90.94 108 PHE A N 1
ATOM 881 C CA . PHE A 1 108 ? 27.103 -15.675 -10.721 1.00 90.94 108 PHE A CA 1
ATOM 882 C C . PHE A 1 108 ? 27.727 -15.386 -12.084 1.00 90.94 108 PHE A C 1
ATOM 884 O O . PHE A 1 108 ? 27.604 -14.277 -12.606 1.00 90.94 108 PHE A O 1
ATOM 891 N N . ARG A 1 109 ? 28.378 -16.389 -12.671 1.00 92.06 109 ARG A N 1
ATOM 892 C CA . ARG A 1 109 ? 29.040 -16.276 -13.968 1.00 92.06 109 ARG A CA 1
ATOM 893 C C . ARG A 1 109 ? 28.375 -17.185 -14.990 1.00 92.06 109 ARG A C 1
ATOM 895 O O . ARG A 1 109 ? 28.115 -18.354 -14.716 1.00 92.06 109 ARG A O 1
ATOM 902 N N . TYR A 1 110 ? 28.162 -16.641 -16.177 1.00 90.69 110 TYR A N 1
ATOM 903 C CA . TYR A 1 110 ? 27.657 -17.351 -17.340 1.00 90.69 110 TYR A CA 1
ATOM 904 C C . TYR A 1 110 ? 28.526 -17.012 -18.547 1.00 90.69 110 TYR A C 1
ATOM 906 O O . TYR A 1 110 ? 28.797 -15.844 -18.804 1.00 90.69 110 TYR A O 1
ATOM 914 N N . ASP A 1 111 ? 28.968 -18.019 -19.288 1.00 91.50 111 ASP A N 1
ATOM 915 C CA . ASP A 1 111 ? 29.807 -17.831 -20.466 1.00 91.50 111 ASP A CA 1
ATOM 916 C C . ASP A 1 111 ? 29.081 -18.354 -21.710 1.00 91.50 111 ASP A C 1
ATOM 918 O O . ASP A 1 111 ? 28.381 -19.367 -21.679 1.00 91.50 111 ASP A O 1
ATOM 922 N N . THR A 1 112 ? 29.267 -17.655 -22.823 1.00 90.12 112 THR A N 1
ATOM 923 C CA . THR A 1 112 ? 28.758 -18.029 -24.147 1.00 90.12 112 THR A CA 1
ATOM 924 C C . THR A 1 112 ? 29.911 -18.220 -25.128 1.00 90.12 112 THR A C 1
ATOM 926 O O . THR A 1 112 ? 31.077 -17.995 -24.807 1.00 90.12 112 THR A O 1
ATOM 929 N N . THR A 1 113 ? 29.601 -18.661 -26.346 1.00 90.19 113 THR A N 1
ATOM 930 C CA . THR A 1 113 ? 30.589 -18.795 -27.429 1.00 90.19 113 THR A CA 1
ATOM 931 C C . THR A 1 113 ? 30.802 -17.497 -28.209 1.00 90.19 113 THR A C 1
ATOM 933 O O . THR A 1 113 ? 31.850 -17.317 -28.823 1.00 90.19 113 THR A O 1
ATOM 936 N N . GLN A 1 114 ? 29.819 -16.596 -28.204 1.00 92.31 114 GLN A N 1
ATOM 937 C CA . GLN A 1 114 ? 29.831 -15.332 -28.940 1.00 92.31 114 GLN A CA 1
ATOM 938 C C . GLN A 1 114 ? 29.841 -14.146 -27.976 1.00 92.31 114 GLN A C 1
ATOM 940 O O . GLN A 1 114 ? 29.562 -14.306 -26.796 1.00 92.31 114 GLN A O 1
ATOM 945 N N . ALA A 1 115 ? 30.153 -12.947 -28.466 1.00 93.56 115 ALA A N 1
ATOM 946 C CA . ALA A 1 115 ? 30.033 -11.751 -27.642 1.00 93.56 115 ALA A CA 1
ATOM 947 C C . ALA A 1 115 ? 28.567 -11.516 -27.235 1.00 93.56 115 ALA A C 1
ATOM 949 O O . ALA A 1 115 ? 27.660 -11.598 -28.067 1.00 93.56 115 ALA A O 1
ATOM 950 N N . ILE A 1 116 ? 28.358 -11.261 -25.946 1.00 95.62 116 ILE A N 1
ATOM 951 C CA . ILE A 1 116 ? 27.076 -10.902 -25.352 1.00 95.62 116 ILE A CA 1
ATOM 952 C C . ILE A 1 116 ? 26.882 -9.409 -25.562 1.00 95.62 116 ILE A C 1
ATOM 954 O O . ILE A 1 116 ? 27.660 -8.595 -25.067 1.00 95.62 116 ILE A O 1
ATOM 958 N N . GLU A 1 117 ? 25.821 -9.066 -26.275 1.00 94.25 117 GLU A N 1
ATOM 959 C CA . GLU A 1 117 ? 25.523 -7.686 -26.649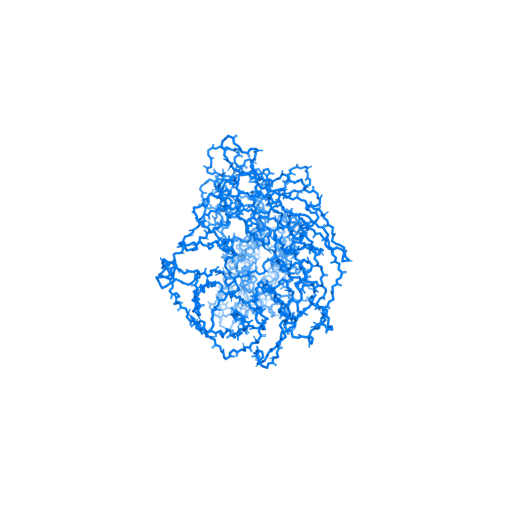 1.00 94.25 117 GLU A CA 1
ATOM 960 C C . GLU A 1 117 ? 24.495 -7.066 -25.695 1.00 94.25 117 GLU A C 1
ATOM 962 O O . GLU A 1 117 ? 24.600 -5.896 -25.325 1.00 94.25 117 GLU A O 1
ATOM 967 N N . HIS A 1 118 ? 23.523 -7.857 -25.233 1.00 94.94 118 HIS A N 1
ATOM 968 C CA . HIS A 1 118 ? 22.465 -7.399 -24.336 1.00 94.94 118 HIS A CA 1
ATOM 969 C C . HIS A 1 118 ? 21.947 -8.536 -23.446 1.00 94.94 118 HIS A C 1
ATOM 971 O O . HIS A 1 118 ? 22.072 -9.722 -23.772 1.00 94.94 118 HIS A O 1
ATOM 977 N N . VAL A 1 119 ? 21.401 -8.164 -22.288 1.00 95.38 119 VAL A N 1
ATOM 978 C CA . VAL A 1 119 ? 20.831 -9.085 -21.302 1.00 95.38 119 VAL A CA 1
ATOM 979 C C . VAL A 1 119 ? 19.574 -8.457 -20.723 1.00 95.38 119 VAL A C 1
ATOM 981 O O . VAL A 1 119 ? 19.582 -7.284 -20.349 1.00 95.38 119 VAL A O 1
ATOM 984 N N . ASP A 1 120 ? 18.512 -9.247 -20.634 1.00 94.12 120 ASP A N 1
ATOM 985 C CA . ASP A 1 120 ? 17.223 -8.821 -20.097 1.00 94.12 120 ASP A CA 1
ATOM 986 C C . ASP A 1 120 ? 16.529 -9.984 -19.368 1.00 94.12 120 ASP A C 1
ATOM 988 O O . ASP A 1 120 ? 17.054 -11.100 -19.286 1.00 94.12 120 ASP A O 1
ATOM 992 N N . ILE A 1 121 ? 15.349 -9.732 -18.805 1.00 91.88 121 ILE A N 1
ATOM 993 C CA . ILE A 1 121 ? 14.557 -10.729 -18.086 1.00 91.88 121 ILE A CA 1
ATOM 994 C C . ILE A 1 121 ? 13.112 -10.757 -18.584 1.00 91.88 121 ILE A C 1
ATOM 996 O O . ILE A 1 121 ? 12.367 -9.785 -18.462 1.00 91.88 121 ILE A O 1
ATOM 1000 N N . ALA A 1 122 ? 12.681 -11.911 -19.091 1.00 91.75 122 ALA A N 1
ATOM 1001 C CA . ALA A 1 122 ? 11.285 -12.143 -19.431 1.00 91.75 122 ALA A CA 1
ATOM 1002 C C . ALA A 1 122 ? 10.557 -12.713 -18.207 1.00 91.75 122 ALA A C 1
ATOM 1004 O O . ALA A 1 122 ? 10.889 -13.780 -17.695 1.00 91.75 122 ALA A O 1
ATOM 1005 N N . THR A 1 123 ? 9.585 -11.964 -17.688 1.00 89.81 123 THR A N 1
ATOM 1006 C CA . THR A 1 123 ? 8.827 -12.348 -16.490 1.00 89.81 123 THR A CA 1
ATOM 1007 C C . THR A 1 123 ? 7.483 -12.924 -16.890 1.00 89.81 123 THR A C 1
ATOM 1009 O O . THR A 1 123 ? 6.685 -12.227 -17.506 1.00 89.81 123 THR A O 1
ATOM 1012 N N . PHE A 1 124 ? 7.210 -14.159 -16.487 1.00 88.44 124 PHE A N 1
ATOM 1013 C CA . PHE A 1 124 ? 5.920 -14.816 -16.660 1.00 88.44 124 PHE A CA 1
ATOM 1014 C C . PHE A 1 124 ? 5.230 -14.977 -15.304 1.00 88.44 124 PHE A C 1
ATOM 1016 O O . PHE A 1 124 ? 5.817 -14.732 -14.252 1.00 88.44 124 PHE A O 1
ATOM 1023 N N . THR A 1 125 ? 3.971 -15.405 -15.312 1.00 85.62 125 THR A N 1
ATOM 1024 C CA . THR A 1 125 ? 3.164 -15.562 -14.088 1.00 85.62 125 THR A CA 1
ATOM 1025 C C . THR A 1 125 ? 3.763 -16.529 -13.071 1.00 85.62 125 THR A C 1
ATOM 1027 O O . THR A 1 125 ? 3.620 -16.337 -11.868 1.00 85.62 125 THR A O 1
ATOM 1030 N N . THR A 1 126 ? 4.446 -17.568 -13.550 1.00 82.75 126 THR A N 1
ATOM 1031 C CA . THR A 1 126 ? 4.963 -18.656 -12.705 1.00 82.75 126 THR A CA 1
ATOM 1032 C C . THR A 1 126 ? 6.477 -18.636 -12.494 1.00 82.75 126 THR A C 1
ATOM 1034 O O . THR A 1 126 ? 6.959 -19.280 -11.568 1.00 82.75 126 THR A O 1
ATOM 1037 N N . HIS A 1 127 ? 7.238 -17.973 -13.368 1.00 86.31 127 HIS A N 1
ATOM 1038 C CA . HIS A 1 127 ? 8.703 -18.036 -13.388 1.00 86.31 127 HIS A CA 1
ATOM 1039 C C . HIS A 1 127 ? 9.299 -16.846 -14.154 1.00 86.31 127 HIS A C 1
ATOM 1041 O O . HIS A 1 127 ? 8.586 -16.090 -14.816 1.00 86.31 127 HIS A O 1
ATOM 1047 N N . HIS A 1 128 ? 10.623 -16.713 -14.094 1.00 89.44 128 HIS A N 1
ATOM 1048 C CA . HIS A 1 128 ? 11.383 -15.746 -14.880 1.00 89.44 128 HIS A CA 1
ATOM 1049 C C . HIS A 1 128 ? 12.379 -16.469 -15.790 1.00 89.44 128 HIS A C 1
ATOM 1051 O O . HIS A 1 128 ? 13.004 -17.449 -15.382 1.00 89.44 128 HIS A O 1
ATOM 1057 N N . GLU A 1 129 ? 12.554 -15.950 -16.999 1.00 91.25 129 GLU A N 1
ATOM 1058 C CA . GLU A 1 129 ? 13.539 -16.401 -17.977 1.00 91.25 129 GLU A CA 1
ATOM 1059 C C . GLU A 1 129 ? 14.632 -15.338 -18.116 1.00 91.25 129 GLU A C 1
ATOM 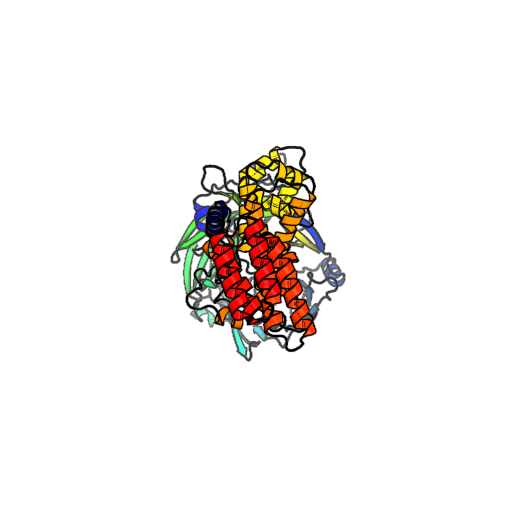1061 O O . GLU A 1 129 ? 14.352 -14.184 -18.454 1.00 91.25 129 GLU A O 1
ATOM 1066 N N . LEU A 1 130 ? 15.883 -15.721 -17.859 1.00 93.38 130 LEU A N 1
ATOM 1067 C CA . LEU A 1 130 ? 17.042 -14.895 -18.180 1.00 93.38 130 LEU A CA 1
ATOM 1068 C C . LEU A 1 130 ? 17.257 -14.931 -19.691 1.00 93.38 130 LEU A C 1
ATOM 1070 O O . LEU A 1 130 ? 17.479 -16.003 -20.253 1.00 93.38 130 LEU A O 1
ATOM 1074 N N . VAL A 1 131 ? 17.240 -13.765 -20.330 1.00 94.56 131 VAL A N 1
ATOM 1075 C CA . VAL A 1 131 ? 17.450 -13.627 -21.769 1.00 94.56 131 VAL A CA 1
ATOM 1076 C C . VAL A 1 131 ? 18.842 -13.060 -22.017 1.00 94.56 131 VAL A C 1
ATOM 1078 O O . VAL A 1 131 ? 19.146 -11.943 -21.605 1.00 94.56 131 VAL A O 1
ATOM 1081 N N . VAL A 1 132 ? 19.693 -13.821 -22.703 1.00 95.25 132 VAL A N 1
ATOM 1082 C CA . VAL A 1 132 ? 21.045 -13.404 -23.093 1.00 95.25 132 VAL A CA 1
ATOM 1083 C C . VAL A 1 132 ? 21.128 -13.367 -24.610 1.00 95.25 132 VAL A C 1
ATOM 1085 O O . VAL A 1 132 ? 20.950 -14.391 -25.265 1.00 95.25 132 VAL A O 1
ATOM 1088 N N . THR A 1 133 ? 21.417 -12.202 -25.181 1.00 95.94 133 THR A N 1
ATOM 1089 C CA . THR A 1 133 ? 21.446 -12.019 -26.635 1.00 95.94 133 THR A CA 1
ATOM 1090 C C . THR A 1 133 ? 22.866 -11.803 -27.132 1.00 95.94 133 THR A C 1
ATOM 1092 O O . THR A 1 133 ? 23.599 -10.949 -26.620 1.00 95.94 133 THR A O 1
ATOM 1095 N N . THR A 1 134 ? 23.230 -12.533 -28.175 1.00 95.25 134 THR A N 1
ATOM 1096 C CA . THR A 1 134 ? 24.448 -12.331 -28.959 1.00 95.25 134 THR A CA 1
ATOM 1097 C C . THR A 1 134 ? 24.072 -11.861 -30.363 1.00 95.25 134 THR A C 1
ATOM 1099 O O . THR A 1 134 ? 22.896 -11.674 -30.676 1.00 95.25 134 THR A O 1
ATOM 1102 N N . ARG A 1 135 ? 25.067 -11.693 -31.240 1.00 92.75 135 ARG A N 1
ATOM 1103 C CA . ARG A 1 135 ? 24.834 -11.335 -32.646 1.00 92.75 135 ARG A CA 1
ATOM 1104 C C . ARG A 1 135 ? 23.921 -12.307 -33.391 1.00 92.75 135 ARG A C 1
ATOM 1106 O O . ARG A 1 135 ? 23.149 -11.863 -34.230 1.00 92.75 135 ARG A O 1
ATOM 11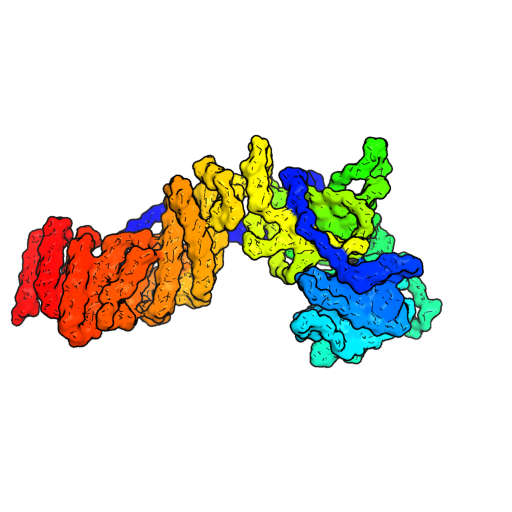13 N N . ASN A 1 136 ? 24.035 -13.603 -33.101 1.00 90.75 136 ASN A N 1
ATOM 1114 C CA . ASN A 1 136 ? 23.337 -14.641 -33.861 1.00 90.75 136 ASN A CA 1
ATOM 1115 C C . ASN A 1 136 ? 22.357 -15.464 -33.025 1.00 90.75 136 ASN A C 1
ATOM 1117 O O . ASN A 1 136 ? 21.669 -16.295 -33.596 1.00 90.75 136 ASN A O 1
ATOM 1121 N N . HIS A 1 137 ? 22.329 -15.333 -31.697 1.00 94.12 137 HIS A N 1
ATOM 1122 C CA . HIS A 1 137 ? 21.484 -16.188 -30.866 1.00 94.12 137 HIS A CA 1
ATOM 1123 C C . HIS A 1 137 ? 20.851 -15.428 -29.704 1.00 94.12 137 HIS A C 1
ATOM 1125 O O . HIS A 1 137 ? 21.460 -14.551 -29.092 1.00 94.12 137 HIS A O 1
ATOM 1131 N N . ILE A 1 138 ? 19.637 -15.844 -29.356 1.00 94.88 138 ILE A N 1
ATOM 1132 C CA . ILE A 1 138 ? 18.935 -15.498 -28.124 1.00 94.88 138 ILE A CA 1
ATOM 1133 C C . ILE A 1 138 ? 18.916 -16.754 -27.259 1.00 94.88 138 ILE A C 1
ATOM 1135 O O . ILE A 1 138 ? 18.303 -17.757 -27.627 1.00 94.88 138 ILE A O 1
ATOM 1139 N N . TYR A 1 139 ? 19.587 -16.703 -26.116 1.00 93.69 139 TYR A N 1
ATOM 1140 C CA . TYR A 1 139 ? 19.577 -17.768 -25.121 1.00 93.69 139 TYR A CA 1
ATOM 1141 C C . TYR A 1 139 ? 18.565 -17.429 -24.030 1.00 93.69 139 TYR A C 1
ATOM 1143 O O . TYR A 1 139 ? 18.636 -16.351 -23.443 1.00 93.69 139 TYR A O 1
ATOM 1151 N N . LEU A 1 140 ? 17.648 -18.348 -23.745 1.00 92.19 140 LEU A N 1
ATOM 1152 C CA . LEU A 1 140 ? 16.697 -18.251 -22.642 1.00 92.19 140 LEU A CA 1
ATOM 1153 C C . LEU A 1 140 ? 17.022 -19.306 -21.605 1.00 92.19 140 LEU A C 1
ATOM 1155 O O . LEU A 1 140 ? 17.132 -20.476 -21.959 1.00 92.19 140 LEU A O 1
ATOM 1159 N N . HIS A 1 141 ? 17.137 -18.903 -20.346 1.00 90.56 141 HIS A N 1
ATOM 1160 C CA . HIS A 1 141 ? 17.380 -19.815 -19.237 1.00 90.56 141 HIS A CA 1
ATOM 1161 C C . HIS A 1 141 ? 16.373 -19.595 -18.117 1.00 90.56 141 HIS A C 1
ATOM 1163 O O . HIS A 1 141 ? 16.336 -18.515 -17.518 1.00 90.56 141 HIS A O 1
ATOM 1169 N N . THR A 1 142 ? 15.628 -20.642 -17.762 1.00 88.19 142 THR A N 1
ATOM 1170 C CA . THR A 1 142 ? 14.675 -20.562 -16.654 1.00 88.19 142 THR A CA 1
ATOM 1171 C C . THR A 1 142 ? 15.430 -20.412 -15.344 1.00 88.19 142 THR A C 1
ATOM 1173 O O . THR A 1 142 ? 16.270 -21.252 -14.993 1.00 88.19 142 THR A O 1
ATOM 1176 N N . ILE A 1 143 ? 15.096 -19.360 -14.601 1.00 85.44 143 ILE A N 1
ATOM 1177 C CA . ILE A 1 143 ? 15.633 -19.113 -13.268 1.00 85.44 143 ILE A CA 1
ATOM 1178 C C . ILE A 1 143 ? 14.854 -19.990 -12.289 1.00 85.44 143 ILE A C 1
ATOM 1180 O O . ILE A 1 143 ? 13.686 -19.732 -11.993 1.00 85.44 143 ILE A O 1
ATOM 1184 N N . SER A 1 144 ? 15.499 -21.045 -11.791 1.00 71.81 144 SER A N 1
ATOM 1185 C CA . SER A 1 144 ? 14.890 -21.934 -10.800 1.00 71.81 144 SER A CA 1
ATOM 1186 C C . SER A 1 144 ? 14.895 -21.268 -9.417 1.00 71.81 144 SER A C 1
ATOM 1188 O O . SER A 1 144 ? 15.936 -20.749 -9.003 1.00 71.81 144 SER A O 1
ATOM 1190 N N . PRO A 1 145 ? 13.777 -21.281 -8.666 1.00 57.62 145 PRO A N 1
ATOM 1191 C CA . PRO A 1 145 ? 13.754 -20.754 -7.307 1.00 57.62 145 PRO A CA 1
ATOM 1192 C C . PRO A 1 145 ? 14.572 -21.661 -6.373 1.00 57.62 145 PRO A C 1
ATOM 1194 O O . PRO A 1 145 ? 14.151 -22.764 -6.033 1.00 57.62 145 PRO A O 1
ATOM 1197 N N . GLY A 1 146 ? 15.745 -21.188 -5.947 1.00 54.91 146 GLY A N 1
ATOM 1198 C CA . GLY A 1 146 ? 16.614 -21.839 -4.963 1.00 54.91 146 GLY A CA 1
ATOM 1199 C C . GLY A 1 146 ? 17.070 -20.850 -3.889 1.00 54.91 146 GLY A C 1
ATOM 1200 O O . GLY A 1 146 ? 17.194 -19.653 -4.152 1.00 54.91 146 GLY A O 1
ATOM 1201 N N . GLN A 1 147 ? 17.301 -21.323 -2.659 1.00 47.81 147 GLN A N 1
ATOM 1202 C CA . GLN A 1 147 ? 17.866 -20.471 -1.610 1.00 47.81 147 GLN A CA 1
ATOM 1203 C C . GLN A 1 147 ? 19.302 -20.072 -1.997 1.00 47.81 147 GLN A C 1
ATOM 1205 O O . GLN A 1 147 ? 20.192 -20.903 -2.157 1.00 47.81 147 GLN A O 1
ATOM 1210 N N . ASP A 1 148 ? 19.475 -18.765 -2.167 1.00 51.59 148 ASP A N 1
ATOM 1211 C CA . ASP A 1 148 ? 20.728 -18.013 -2.269 1.00 51.59 148 ASP A CA 1
ATOM 1212 C C . ASP A 1 148 ? 21.536 -17.991 -3.567 1.00 51.59 148 ASP A C 1
ATOM 1214 O O . ASP A 1 148 ? 22.404 -17.130 -3.657 1.00 51.59 148 ASP A O 1
ATOM 1218 N N . ASN A 1 149 ? 21.227 -18.775 -4.607 1.00 60.88 149 ASN A N 1
ATOM 1219 C CA . ASN A 1 149 ? 21.925 -18.651 -5.899 1.00 60.88 149 ASN A CA 1
ATOM 1220 C C . ASN A 1 149 ? 20.984 -18.827 -7.101 1.00 60.88 149 ASN A C 1
ATOM 1222 O O . ASN A 1 149 ? 20.129 -19.712 -7.087 1.00 60.88 149 ASN A O 1
ATOM 1226 N N . ILE A 1 150 ? 21.188 -18.030 -8.161 1.00 71.56 150 ILE A N 1
ATOM 1227 C CA . ILE A 1 150 ? 20.570 -18.268 -9.474 1.00 71.56 150 ILE A CA 1
ATOM 1228 C C . ILE A 1 150 ? 21.038 -19.638 -9.972 1.00 71.56 150 ILE A C 1
ATOM 1230 O O . ILE A 1 150 ? 22.232 -19.861 -10.172 1.00 71.56 150 ILE A O 1
ATOM 1234 N N . GLN A 1 151 ? 20.093 -20.551 -10.184 1.00 74.81 151 GLN A N 1
ATOM 1235 C CA . GLN A 1 151 ? 20.330 -21.804 -10.891 1.00 74.81 151 GLN A CA 1
ATOM 1236 C C . GLN A 1 151 ? 19.609 -21.738 -12.232 1.00 74.81 151 GLN A C 1
ATOM 1238 O O . GLN A 1 151 ? 18.386 -21.587 -12.285 1.00 74.81 151 GLN A O 1
ATOM 1243 N N . LEU A 1 152 ? 20.385 -21.824 -13.309 1.00 77.62 152 LEU A N 1
ATOM 1244 C CA . LEU A 1 152 ? 19.862 -21.883 -14.666 1.00 77.62 152 LEU A CA 1
ATOM 1245 C C . LEU A 1 152 ? 19.559 -23.343 -15.004 1.00 77.62 152 LEU A C 1
ATOM 1247 O O . LEU A 1 152 ? 20.438 -24.202 -14.906 1.00 77.62 152 LEU A O 1
ATOM 1251 N N . SER A 1 153 ? 18.313 -23.630 -15.374 1.00 72.19 153 SER A N 1
ATOM 1252 C CA . SER A 1 153 ? 17.968 -24.922 -15.977 1.00 72.19 153 SER A CA 1
ATOM 1253 C C . SER A 1 153 ? 18.310 -24.928 -17.475 1.00 72.19 153 SER A C 1
ATOM 1255 O O . SER A 1 153 ? 18.683 -23.891 -18.023 1.00 72.19 153 SER A O 1
ATOM 1257 N N . GLN A 1 154 ? 18.236 -26.089 -18.140 1.00 68.38 154 GLN A N 1
ATOM 1258 C CA . GLN A 1 154 ? 18.593 -26.217 -19.558 1.00 68.38 154 GLN A CA 1
ATOM 1259 C C . GLN A 1 154 ? 17.816 -25.209 -20.420 1.00 68.38 154 GLN A C 1
ATOM 1261 O O . GLN A 1 154 ? 16.596 -25.302 -20.534 1.00 68.38 154 GLN A O 1
ATOM 1266 N N . GLY A 1 155 ? 18.548 -24.274 -21.025 1.00 73.25 155 GLY A N 1
ATOM 1267 C CA . GLY A 1 155 ? 17.977 -23.187 -21.804 1.00 73.25 155 GLY A CA 1
ATOM 1268 C C . GLY A 1 155 ? 17.621 -23.526 -23.252 1.00 73.25 155 GLY A C 1
ATOM 1269 O O . GLY A 1 155 ? 18.054 -24.539 -23.807 1.00 73.25 155 GLY A O 1
ATOM 1270 N N . VAL A 1 156 ? 16.857 -22.629 -23.877 1.00 88.88 156 VAL A N 1
ATOM 1271 C CA . VAL A 1 156 ? 16.553 -22.626 -25.316 1.00 88.88 156 VAL A CA 1
ATOM 1272 C C . VAL A 1 156 ? 17.492 -21.652 -26.018 1.00 88.88 156 VAL A C 1
ATOM 1274 O O . VAL A 1 156 ? 17.708 -20.546 -25.531 1.00 88.88 156 VAL A O 1
ATOM 1277 N N . ALA A 1 157 ? 18.028 -22.041 -27.174 1.00 92.12 157 ALA A N 1
ATOM 1278 C CA . ALA A 1 157 ? 18.764 -21.146 -28.061 1.00 92.12 157 ALA A CA 1
ATOM 1279 C C . ALA A 1 157 ? 17.953 -20.933 -29.342 1.00 92.12 157 ALA A C 1
ATOM 1281 O O . ALA A 1 157 ? 17.592 -21.899 -30.012 1.00 92.12 157 ALA A O 1
ATOM 1282 N N . VAL A 1 158 ? 17.666 -19.677 -29.672 1.00 93.94 158 VAL A N 1
ATOM 1283 C CA . VAL A 1 158 ? 16.939 -19.285 -30.886 1.00 93.94 158 VAL A CA 1
ATOM 1284 C C . VAL A 1 158 ? 17.874 -18.475 -31.771 1.00 93.94 158 VAL A C 1
ATOM 1286 O O . VAL A 1 158 ? 18.493 -17.530 -31.289 1.00 93.94 158 VAL A O 1
ATOM 1289 N N . ASP A 1 159 ? 17.990 -18.844 -33.046 1.00 92.50 159 ASP A N 1
ATOM 1290 C CA . ASP A 1 159 ? 18.789 -18.099 -34.024 1.00 92.50 159 ASP A CA 1
ATOM 1291 C C . ASP A 1 159 ? 18.161 -16.713 -34.257 1.00 92.50 159 ASP A C 1
ATOM 1293 O O . ASP A 1 159 ? 16.967 -16.596 -34.546 1.00 92.50 159 ASP A O 1
ATOM 1297 N N . SER A 1 160 ? 18.958 -15.662 -34.071 1.00 89.94 160 SER A N 1
ATOM 1298 C CA . SER A 1 160 ? 18.564 -14.268 -34.286 1.00 89.94 160 SER A CA 1
ATOM 1299 C C . SER A 1 160 ? 18.943 -13.752 -35.670 1.00 89.94 160 SER A C 1
ATOM 1301 O O . SER A 1 160 ? 18.702 -12.585 -35.974 1.00 89.94 160 SER A O 1
ATOM 1303 N N . GLU A 1 161 ? 19.523 -14.603 -36.521 1.00 86.50 161 GLU A N 1
ATOM 1304 C CA . GLU A 1 161 ? 19.799 -14.298 -37.919 1.00 86.50 161 GLU A CA 1
ATOM 1305 C C . GLU A 1 161 ? 20.677 -13.041 -38.096 1.00 86.50 161 GLU A C 1
ATOM 1307 O O . GLU A 1 161 ? 20.468 -12.227 -38.992 1.00 86.50 161 GLU A O 1
ATOM 1312 N N . GLY A 1 162 ? 21.676 -12.862 -37.228 1.00 88.06 162 GLY A N 1
ATOM 1313 C CA . GLY A 1 162 ? 22.606 -11.727 -37.294 1.00 88.06 162 GLY A CA 1
ATOM 1314 C C . GLY A 1 162 ? 22.053 -10.404 -36.747 1.00 88.06 162 GLY A C 1
ATOM 1315 O O . GLY A 1 162 ? 22.747 -9.385 -36.811 1.00 88.06 162 GLY A O 1
ATOM 1316 N N . VAL A 1 163 ? 20.835 -10.404 -36.200 1.00 90.94 163 VAL A N 1
ATOM 1317 C CA . VAL A 1 163 ? 20.197 -9.237 -35.581 1.00 90.94 163 VAL A CA 1
ATOM 1318 C C . VAL A 1 163 ? 20.356 -9.314 -34.063 1.00 90.94 163 VAL A C 1
ATOM 1320 O O . VAL A 1 163 ? 20.063 -10.339 -33.441 1.00 90.94 163 VAL A O 1
ATOM 1323 N N . VAL A 1 164 ? 20.817 -8.225 -33.451 1.00 93.19 164 VAL A N 1
ATOM 1324 C CA . VAL A 1 164 ? 20.965 -8.118 -31.993 1.00 93.19 164 VAL A CA 1
ATOM 1325 C C . VAL A 1 164 ? 19.654 -7.628 -31.394 1.00 93.19 164 VAL A C 1
ATOM 1327 O O . VAL A 1 164 ? 19.164 -6.558 -31.753 1.00 93.19 164 VAL A O 1
ATOM 1330 N N . MET A 1 165 ? 19.100 -8.386 -30.449 1.00 95.12 165 MET A N 1
ATOM 1331 C CA . MET A 1 165 ? 17.833 -8.043 -29.798 1.00 95.12 165 MET A CA 1
ATOM 1332 C C . MET A 1 165 ? 18.045 -7.269 -28.499 1.00 95.12 165 MET A C 1
ATOM 1334 O O . MET A 1 165 ? 18.958 -7.548 -27.728 1.00 95.12 165 MET A O 1
ATOM 1338 N N . SER A 1 166 ? 17.172 -6.303 -28.235 1.00 94.19 166 SER A N 1
ATOM 1339 C CA . SER A 1 166 ? 17.183 -5.482 -27.022 1.00 94.19 166 SER A CA 1
ATOM 1340 C C . SER A 1 166 ? 15.779 -5.002 -26.652 1.00 94.19 166 SER A C 1
ATOM 1342 O O . SER A 1 166 ? 14.852 -5.100 -27.458 1.00 94.19 166 SER A O 1
ATOM 1344 N N . ASN A 1 167 ? 15.639 -4.416 -25.458 1.00 91.50 167 ASN A N 1
ATOM 1345 C CA . ASN A 1 167 ? 14.420 -3.736 -25.004 1.00 91.50 167 ASN A CA 1
ATOM 1346 C C . ASN A 1 167 ? 13.203 -4.682 -24.963 1.00 91.50 167 ASN A C 1
ATOM 1348 O O . ASN A 1 167 ? 12.239 -4.513 -25.713 1.00 91.50 167 ASN A O 1
ATOM 1352 N N . PHE A 1 168 ? 13.289 -5.728 -24.138 1.00 94.25 168 PHE A N 1
ATOM 1353 C CA . PHE A 1 168 ? 12.289 -6.789 -24.099 1.00 94.25 168 PHE A CA 1
ATOM 1354 C C . PHE A 1 168 ? 11.053 -6.353 -23.310 1.00 94.25 168 PHE A C 1
ATOM 1356 O O . PHE A 1 168 ? 11.146 -5.799 -22.217 1.00 94.25 168 PHE A O 1
ATOM 1363 N N . VAL A 1 169 ? 9.869 -6.669 -23.831 1.00 94.19 169 VAL A N 1
ATOM 1364 C CA . VAL A 1 169 ? 8.602 -6.538 -23.102 1.00 94.19 169 VAL A CA 1
ATOM 1365 C C . VAL A 1 169 ? 7.863 -7.869 -23.123 1.00 94.19 169 VAL A C 1
ATOM 1367 O O . VAL A 1 169 ? 7.753 -8.522 -24.161 1.00 94.19 169 VAL A O 1
ATOM 1370 N N . THR A 1 170 ? 7.382 -8.298 -21.956 1.00 93.56 170 THR A N 1
ATOM 1371 C CA . THR A 1 170 ? 6.731 -9.604 -21.780 1.00 93.56 170 THR A CA 1
ATOM 1372 C C . THR A 1 170 ? 5.280 -9.414 -21.363 1.00 93.56 170 THR A C 1
ATOM 1374 O O . THR A 1 170 ? 5.018 -8.810 -20.325 1.00 93.56 170 THR A O 1
ATOM 1377 N N . ALA A 1 171 ? 4.354 -9.957 -22.154 1.00 92.50 171 ALA A N 1
ATOM 1378 C CA . ALA A 1 171 ? 2.963 -10.139 -21.757 1.00 92.50 171 ALA A CA 1
ATOM 1379 C C . ALA A 1 171 ? 2.887 -11.414 -20.914 1.00 92.50 171 ALA A C 1
ATOM 1381 O O . ALA A 1 171 ? 2.975 -12.522 -21.452 1.00 92.50 171 ALA A O 1
ATOM 1382 N N . LYS A 1 172 ? 2.813 -11.249 -19.592 1.00 89.69 172 LYS A N 1
ATOM 1383 C CA . LYS A 1 172 ? 3.024 -12.310 -18.601 1.00 89.69 172 LYS A CA 1
ATOM 1384 C C . LYS A 1 172 ? 1.978 -13.410 -18.731 1.00 89.69 172 LYS A C 1
ATOM 1386 O O . LYS A 1 172 ? 2.338 -14.587 -18.771 1.00 89.69 172 LYS A O 1
ATOM 1391 N N . GLU A 1 173 ? 0.710 -13.018 -18.828 1.00 86.62 173 GLU A N 1
ATOM 1392 C CA . GLU A 1 173 ? -0.441 -13.919 -18.939 1.00 86.62 173 GLU A CA 1
ATOM 1393 C C . GLU A 1 173 ? -0.512 -14.560 -20.330 1.00 86.62 173 GLU A C 1
ATOM 1395 O O . GLU A 1 173 ? -0.706 -15.769 -20.466 1.00 86.62 173 GLU A O 1
ATOM 1400 N N . LEU A 1 174 ? -0.272 -13.766 -21.381 1.00 87.62 174 LEU A N 1
ATOM 1401 C CA . LEU A 1 174 ? -0.309 -14.231 -22.774 1.00 87.62 174 LEU A CA 1
ATOM 1402 C C . LEU A 1 174 ? 0.927 -15.056 -23.170 1.00 87.62 174 LEU A C 1
ATOM 1404 O O . LEU A 1 174 ? 0.930 -15.686 -24.226 1.00 87.62 174 LEU A O 1
ATOM 1408 N N . ARG A 1 175 ? 1.982 -15.046 -22.344 1.00 89.56 175 ARG A N 1
ATOM 1409 C CA . ARG A 1 175 ? 3.292 -15.669 -22.602 1.00 89.56 175 ARG A CA 1
ATOM 1410 C C . ARG A 1 175 ? 3.933 -15.238 -23.925 1.00 89.56 175 ARG A C 1
ATOM 1412 O O . ARG A 1 175 ? 4.566 -16.044 -24.608 1.00 89.56 175 ARG A O 1
ATOM 1419 N N . ARG A 1 176 ? 3.775 -13.964 -24.285 1.00 90.88 176 ARG A N 1
ATOM 1420 C CA . ARG A 1 176 ? 4.348 -13.375 -25.506 1.00 90.88 176 ARG A CA 1
ATOM 1421 C C . ARG A 1 176 ? 5.491 -12.445 -25.147 1.00 90.88 176 ARG A C 1
ATOM 1423 O O . ARG A 1 176 ? 5.393 -11.697 -24.175 1.00 90.88 176 ARG A O 1
ATOM 1430 N N . VAL A 1 177 ? 6.555 -12.479 -25.942 1.00 94.50 177 VAL A N 1
ATOM 1431 C CA . VAL A 1 177 ? 7.742 -11.647 -25.734 1.00 94.50 177 VAL A CA 1
ATOM 1432 C C . VAL A 1 177 ? 8.014 -10.856 -27.004 1.00 94.50 177 VAL A C 1
ATOM 1434 O O . VAL A 1 177 ? 8.224 -11.437 -28.070 1.00 94.50 177 VAL A O 1
ATOM 1437 N N . PHE A 1 178 ? 8.026 -9.533 -26.879 1.00 96.19 178 PHE A N 1
ATOM 1438 C CA . PHE A 1 178 ? 8.351 -8.614 -27.964 1.00 96.19 178 PHE A CA 1
ATOM 1439 C C . PHE A 1 178 ? 9.685 -7.934 -27.687 1.00 96.19 178 PHE A C 1
ATOM 1441 O O . PHE A 1 178 ? 10.039 -7.687 -26.534 1.00 96.19 178 PHE A O 1
ATOM 1448 N N . MET A 1 179 ? 10.425 -7.633 -28.747 1.00 95.94 179 MET A N 1
ATOM 1449 C CA . MET A 1 179 ? 11.765 -7.060 -28.656 1.00 95.94 179 MET A CA 1
ATOM 1450 C C . MET A 1 179 ? 12.101 -6.215 -29.879 1.00 95.94 179 MET A C 1
ATOM 1452 O O . MET A 1 179 ? 11.481 -6.329 -30.940 1.00 95.94 179 MET A O 1
ATOM 1456 N N . LYS A 1 180 ? 13.110 -5.365 -29.716 1.00 95.25 180 LYS A N 1
ATOM 1457 C CA . LYS A 1 180 ? 13.652 -4.496 -30.754 1.00 95.25 180 LYS A CA 1
ATOM 1458 C C . LYS A 1 180 ? 14.942 -5.090 -31.325 1.00 95.25 180 LYS A C 1
ATOM 1460 O O . LYS A 1 180 ? 15.863 -5.364 -30.556 1.00 95.25 180 LYS A O 1
ATOM 1465 N N . GLY A 1 181 ? 15.037 -5.193 -32.649 1.00 94.12 181 GLY A N 1
ATOM 1466 C CA . GLY A 1 181 ? 16.290 -5.498 -33.348 1.00 94.12 181 GLY A CA 1
ATOM 1467 C C . GLY A 1 181 ? 17.176 -4.261 -33.553 1.00 94.12 181 GLY A C 1
ATOM 1468 O O . GLY A 1 181 ? 16.679 -3.138 -33.671 1.00 94.12 181 GLY A O 1
ATOM 1469 N N . ASP A 1 182 ? 18.496 -4.445 -33.612 1.00 93.06 182 ASP A N 1
ATOM 1470 C CA . ASP A 1 182 ? 19.456 -3.390 -33.986 1.00 93.06 182 ASP A CA 1
ATOM 1471 C C . ASP A 1 182 ? 19.326 -2.945 -35.455 1.00 93.06 182 ASP A C 1
ATOM 1473 O O . ASP A 1 182 ? 19.744 -1.843 -35.807 1.00 93.06 182 ASP A O 1
ATOM 1477 N N . ASP A 1 183 ? 18.660 -3.753 -36.280 1.00 89.94 183 ASP A N 1
ATOM 1478 C CA . ASP A 1 183 ? 18.184 -3.426 -37.630 1.00 89.94 183 ASP A CA 1
ATOM 1479 C C . ASP A 1 183 ? 16.981 -2.456 -37.652 1.00 89.94 183 ASP A C 1
ATOM 1481 O O . ASP A 1 183 ? 16.548 -2.009 -38.716 1.00 89.94 183 ASP A O 1
ATOM 1485 N N . GLY A 1 184 ? 16.440 -2.114 -36.478 1.00 90.56 184 GLY A N 1
ATOM 1486 C CA . GLY A 1 184 ? 15.329 -1.187 -36.296 1.00 90.56 184 GLY A CA 1
ATOM 1487 C C . GLY A 1 184 ? 13.938 -1.818 -36.355 1.00 90.56 184 GLY A C 1
ATOM 1488 O O . GLY A 1 184 ? 12.955 -1.090 -36.198 1.00 90.56 184 GLY A O 1
ATOM 1489 N N . HIS A 1 185 ? 13.815 -3.130 -36.565 1.00 91.88 185 HIS A N 1
ATOM 1490 C CA . HIS A 1 185 ? 12.523 -3.810 -36.653 1.00 91.88 185 HIS A CA 1
ATOM 1491 C C . HIS A 1 185 ? 11.978 -4.273 -35.288 1.00 91.88 185 HIS A C 1
ATOM 1493 O O . HIS A 1 185 ? 12.707 -4.400 -34.301 1.00 91.88 185 HIS A O 1
ATOM 1499 N N . LEU A 1 186 ? 10.664 -4.542 -35.241 1.00 93.94 186 LEU A N 1
ATOM 1500 C CA . LEU A 1 186 ? 10.014 -5.213 -34.113 1.00 93.94 186 LEU A CA 1
ATOM 1501 C C . LEU A 1 186 ? 10.009 -6.719 -34.362 1.00 93.94 186 LEU A C 1
ATOM 1503 O O . LEU A 1 186 ? 9.580 -7.175 -35.427 1.00 93.94 186 LEU A O 1
ATOM 1507 N N . TYR A 1 187 ? 10.378 -7.476 -33.338 1.00 94.12 187 TYR A N 1
ATOM 1508 C CA . TYR A 1 187 ? 10.356 -8.927 -33.345 1.00 94.12 187 TYR A CA 1
ATOM 1509 C C . TYR A 1 187 ? 9.466 -9.484 -32.235 1.00 94.12 187 TYR A C 1
ATOM 1511 O O . TYR A 1 187 ? 9.346 -8.903 -31.156 1.00 94.12 187 TYR A O 1
ATOM 1519 N N . GLU A 1 188 ? 8.865 -10.637 -32.507 1.00 94.75 188 GLU A N 1
ATOM 1520 C CA . GLU A 1 188 ? 8.183 -11.475 -31.526 1.00 94.75 188 GLU A CA 1
ATOM 1521 C C . GLU A 1 188 ? 8.902 -12.817 -31.412 1.00 94.75 188 GLU A C 1
ATOM 1523 O O . GLU A 1 188 ? 9.217 -13.465 -32.416 1.00 94.75 188 GLU A O 1
ATOM 1528 N N . LEU A 1 189 ? 9.158 -13.227 -30.174 1.00 94.12 189 LEU A N 1
ATOM 1529 C CA . LEU A 1 189 ? 9.719 -14.527 -29.850 1.00 94.12 189 LEU A CA 1
ATOM 1530 C C . LEU A 1 189 ? 8.589 -15.474 -29.457 1.00 94.12 189 LEU A C 1
ATOM 1532 O O . LEU A 1 189 ? 7.954 -15.326 -28.411 1.00 94.12 189 LEU A O 1
ATOM 1536 N N . HIS A 1 190 ? 8.369 -16.476 -30.299 1.00 91.44 190 HIS A N 1
ATOM 1537 C CA . HIS A 1 190 ? 7.413 -17.539 -30.041 1.00 91.44 190 HIS A CA 1
ATOM 1538 C C . HIS A 1 190 ? 8.109 -18.667 -29.293 1.00 91.44 190 HIS A C 1
ATOM 1540 O O . HIS A 1 190 ? 9.057 -19.257 -29.808 1.00 91.44 190 HIS A O 1
ATOM 1546 N N . LEU A 1 191 ? 7.624 -18.972 -28.092 1.00 90.44 191 LEU A N 1
ATOM 1547 C CA . LEU A 1 191 ? 8.140 -20.051 -27.256 1.00 90.44 191 LEU A CA 1
ATOM 1548 C C . LEU A 1 191 ? 7.171 -21.231 -27.252 1.00 90.44 191 LEU A C 1
ATOM 1550 O O . LEU A 1 191 ? 5.959 -21.066 -27.108 1.00 90.44 191 LEU A O 1
ATOM 1554 N N . VAL A 1 192 ? 7.725 -22.433 -27.386 1.00 89.62 192 VAL A N 1
ATOM 1555 C CA . VAL A 1 192 ? 6.996 -23.691 -27.229 1.00 89.62 192 VAL A CA 1
ATOM 1556 C C . VAL A 1 192 ? 7.201 -24.182 -25.803 1.00 89.62 192 VAL A C 1
ATOM 1558 O O . VAL A 1 192 ? 8.330 -24.444 -25.380 1.00 89.62 192 VAL A O 1
ATOM 1561 N N . TRP A 1 193 ? 6.100 -24.302 -25.068 1.00 85.88 193 TRP A N 1
ATOM 1562 C CA . TRP A 1 193 ? 6.099 -24.578 -23.635 1.00 85.88 193 TRP A CA 1
ATOM 1563 C C . TRP A 1 193 ? 5.827 -26.054 -23.335 1.00 85.88 193 TRP A C 1
ATOM 1565 O O . TRP A 1 193 ? 4.945 -26.673 -23.929 1.00 85.88 193 TRP A O 1
ATOM 1575 N N . THR A 1 194 ? 6.542 -26.612 -22.361 1.00 82.62 194 THR A N 1
ATOM 1576 C CA . THR A 1 194 ? 6.248 -27.922 -21.758 1.00 82.62 194 THR A CA 1
ATOM 1577 C C . THR A 1 194 ? 6.518 -27.825 -20.261 1.00 82.62 194 THR A C 1
ATOM 1579 O O . THR A 1 194 ? 7.584 -27.358 -19.864 1.00 82.62 194 THR A O 1
ATOM 1582 N N . ASP A 1 195 ? 5.545 -28.194 -19.426 1.00 80.19 195 ASP A N 1
ATOM 1583 C CA . ASP A 1 195 ? 5.642 -28.104 -17.959 1.00 80.19 195 ASP A CA 1
ATOM 1584 C C . ASP A 1 195 ? 6.115 -26.725 -17.451 1.00 80.19 195 ASP A C 1
ATOM 1586 O O . ASP A 1 195 ? 6.963 -26.620 -16.572 1.00 80.19 195 ASP A O 1
ATOM 1590 N N . ASN A 1 196 ? 5.585 -25.644 -18.043 1.00 79.00 196 ASN A N 1
ATOM 1591 C CA . ASN A 1 196 ? 5.961 -24.246 -17.764 1.00 79.00 196 ASN A CA 1
ATOM 1592 C C . ASN A 1 196 ? 7.436 -23.889 -18.013 1.00 79.00 196 ASN A C 1
ATOM 1594 O O . ASN A 1 196 ? 7.869 -22.829 -17.584 1.00 79.00 196 ASN A O 1
ATOM 1598 N N . THR A 1 197 ? 8.177 -24.713 -18.753 1.00 81.44 197 THR A N 1
ATOM 1599 C CA . THR A 1 197 ? 9.531 -24.395 -19.226 1.00 81.44 197 THR A CA 1
ATOM 1600 C C . THR A 1 197 ? 9.543 -24.279 -20.750 1.00 81.44 197 THR A C 1
ATOM 1602 O O . THR A 1 197 ? 8.851 -25.055 -21.426 1.00 81.44 197 THR A O 1
ATOM 1605 N N . PRO A 1 198 ? 10.282 -23.320 -21.329 1.00 85.00 198 PRO A N 1
ATOM 1606 C CA . PRO A 1 198 ? 10.444 -23.251 -22.771 1.00 85.00 198 PRO A CA 1
ATOM 1607 C C . PRO A 1 198 ? 11.334 -24.414 -23.240 1.00 85.00 198 PRO A C 1
ATOM 1609 O O . PRO A 1 198 ? 12.379 -24.691 -22.654 1.00 85.00 198 PRO A O 1
ATOM 1612 N N . LYS A 1 199 ? 10.918 -25.128 -24.294 1.00 86.25 199 LYS A N 1
ATOM 1613 C CA . LYS A 1 199 ? 11.693 -26.235 -24.899 1.00 86.25 199 LYS A CA 1
ATOM 1614 C C . LYS A 1 199 ? 12.235 -25.912 -26.280 1.00 86.25 199 LYS A C 1
ATOM 1616 O O . LYS A 1 199 ? 13.253 -26.462 -26.684 1.00 86.25 199 LYS A O 1
ATOM 1621 N N . ASN A 1 200 ? 11.541 -25.047 -27.005 1.00 87.88 200 ASN A N 1
ATOM 1622 C CA . ASN A 1 200 ? 11.951 -24.581 -28.317 1.00 87.88 200 ASN A CA 1
ATOM 1623 C C . ASN A 1 200 ? 11.440 -23.154 -28.530 1.00 87.88 200 ASN A C 1
ATOM 1625 O O . ASN A 1 200 ? 10.535 -22.707 -27.819 1.00 87.88 200 ASN A O 1
ATOM 1629 N N . GLY A 1 201 ? 11.987 -22.456 -29.517 1.00 90.44 201 GLY A N 1
ATOM 1630 C CA . GLY A 1 201 ? 11.513 -21.136 -29.885 1.00 90.44 201 GLY A CA 1
ATOM 1631 C C . GLY A 1 201 ? 11.794 -20.790 -31.337 1.00 90.44 201 GLY A C 1
ATOM 1632 O O . GLY A 1 201 ? 12.633 -21.398 -31.995 1.00 90.44 201 GLY A O 1
ATOM 1633 N N . SER A 1 202 ? 11.063 -19.805 -31.837 1.00 90.88 202 SER A N 1
ATOM 1634 C CA . SER A 1 202 ? 11.254 -19.246 -33.171 1.00 90.88 202 SER A CA 1
ATOM 1635 C C . SER A 1 202 ? 11.031 -17.745 -33.136 1.00 90.88 202 SER A C 1
ATOM 1637 O O . SER A 1 202 ? 10.183 -17.260 -32.385 1.00 90.88 202 SER A O 1
ATOM 1639 N N . LEU A 1 203 ? 11.752 -17.024 -33.982 1.00 91.62 203 LEU A N 1
ATOM 1640 C CA . LEU A 1 203 ? 11.699 -15.575 -34.051 1.00 91.62 203 LEU A CA 1
ATOM 1641 C C . LEU A 1 203 ? 10.902 -15.121 -35.280 1.00 91.62 203 LEU A C 1
ATOM 1643 O O . LEU A 1 203 ? 11.083 -15.648 -36.375 1.00 91.62 203 LEU A O 1
ATOM 1647 N N . SER A 1 204 ? 10.021 -14.136 -35.111 1.00 89.75 204 SER A N 1
ATOM 1648 C CA . SER A 1 204 ? 9.235 -13.552 -36.202 1.00 89.75 204 SER A CA 1
ATOM 1649 C C . SER A 1 204 ? 9.398 -12.037 -36.262 1.00 89.75 204 SER A C 1
ATOM 1651 O O . SER A 1 204 ? 9.122 -11.338 -35.292 1.00 89.75 204 SER A O 1
ATOM 1653 N N . CYS A 1 205 ? 9.805 -11.514 -37.422 1.00 89.50 205 CYS A N 1
ATOM 1654 C CA . CYS A 1 205 ? 9.861 -10.072 -37.677 1.00 89.50 205 CYS A CA 1
ATOM 1655 C C . CYS A 1 205 ? 8.459 -9.535 -38.000 1.00 89.50 205 CYS A C 1
ATOM 1657 O O . CYS A 1 205 ? 7.878 -9.874 -39.037 1.00 89.50 205 CYS A O 1
ATOM 1659 N N . LEU A 1 206 ? 7.908 -8.693 -37.128 1.00 87.50 206 LEU A N 1
ATOM 1660 C CA . LEU A 1 206 ? 6.530 -8.213 -37.229 1.00 87.50 206 LEU A CA 1
ATOM 1661 C C . LEU A 1 206 ? 6.374 -7.012 -38.164 1.00 87.50 206 LEU A C 1
ATOM 1663 O O . LEU A 1 206 ? 5.367 -6.930 -38.864 1.00 87.50 206 LEU A O 1
ATOM 1667 N N . THR A 1 207 ? 7.361 -6.114 -38.221 1.00 83.56 207 THR A N 1
ATOM 1668 C CA . THR A 1 207 ? 7.289 -4.887 -39.040 1.00 83.56 207 THR A CA 1
ATOM 1669 C C . THR A 1 207 ? 7.766 -5.070 -40.479 1.00 83.56 207 THR A C 1
ATOM 1671 O O . THR A 1 207 ? 7.618 -4.161 -41.295 1.00 83.56 207 THR A O 1
ATOM 1674 N N . MET A 1 208 ? 8.308 -6.239 -40.826 1.00 77.56 208 MET A N 1
ATOM 1675 C CA . MET A 1 208 ? 8.646 -6.578 -42.206 1.00 77.56 208 MET A CA 1
ATOM 1676 C C . MET A 1 208 ? 7.430 -7.145 -42.947 1.00 77.56 208 MET A C 1
ATOM 1678 O O . MET A 1 208 ? 6.641 -7.915 -42.389 1.00 77.56 208 MET A O 1
ATOM 1682 N N . ASN A 1 209 ? 7.305 -6.796 -44.232 1.00 67.44 209 ASN A N 1
ATOM 1683 C CA . ASN A 1 209 ? 6.248 -7.311 -45.099 1.00 67.44 209 ASN A CA 1
ATOM 1684 C C . ASN A 1 209 ? 6.244 -8.858 -45.070 1.00 67.44 209 ASN A C 1
ATOM 1686 O O . ASN A 1 209 ? 7.297 -9.456 -45.314 1.00 67.44 209 ASN A O 1
ATOM 1690 N N . PRO A 1 210 ? 5.096 -9.519 -44.805 1.00 64.75 210 PRO A N 1
ATOM 1691 C CA . PRO A 1 210 ? 5.008 -10.976 -44.702 1.00 64.75 210 PRO A CA 1
ATOM 1692 C C . PRO A 1 210 ? 5.599 -11.743 -45.889 1.00 64.75 210 PRO A C 1
ATOM 1694 O O . PRO A 1 210 ? 6.124 -12.836 -45.703 1.00 64.75 210 PRO A O 1
ATOM 1697 N N . ILE A 1 211 ? 5.558 -11.167 -47.096 1.00 60.09 211 ILE A N 1
ATOM 1698 C CA . ILE A 1 211 ? 6.102 -11.786 -48.315 1.00 60.09 211 ILE A CA 1
ATOM 1699 C C . ILE A 1 211 ? 7.640 -11.787 -48.305 1.00 60.09 211 ILE A C 1
ATOM 1701 O O . ILE A 1 211 ? 8.262 -12.731 -48.785 1.00 60.09 211 ILE A O 1
ATOM 1705 N N . LEU A 1 212 ? 8.264 -10.767 -47.706 1.00 63.00 212 LEU A N 1
ATOM 1706 C CA . LEU A 1 212 ? 9.722 -10.645 -47.604 1.00 63.00 212 LEU A CA 1
ATOM 1707 C C . LEU A 1 212 ? 10.316 -11.527 -46.491 1.00 63.00 212 LEU A C 1
ATOM 1709 O O . LEU A 1 212 ? 11.526 -11.730 -46.464 1.00 63.00 212 LEU A O 1
ATOM 1713 N N . ARG A 1 213 ? 9.482 -12.109 -45.612 1.00 57.84 213 ARG A N 1
ATOM 1714 C CA . ARG A 1 213 ? 9.916 -13.021 -44.531 1.00 57.84 213 ARG A CA 1
ATOM 1715 C C . ARG A 1 213 ? 10.578 -14.306 -45.032 1.00 57.84 213 ARG A C 1
ATOM 1717 O O . ARG A 1 213 ? 11.309 -14.926 -44.273 1.00 57.84 213 ARG A O 1
ATOM 1724 N N . TYR A 1 214 ? 10.342 -14.687 -46.286 1.00 60.19 214 TYR A N 1
ATOM 1725 C CA . TYR A 1 214 ? 10.892 -15.900 -46.899 1.00 60.19 214 TYR A CA 1
ATOM 1726 C C . TYR A 1 214 ? 12.142 -15.644 -47.762 1.00 60.19 214 TYR A C 1
ATOM 1728 O O . TYR A 1 214 ? 12.641 -16.569 -48.401 1.00 60.19 214 TYR A O 1
ATOM 1736 N N . LEU A 1 215 ? 12.641 -14.402 -47.819 1.00 58.44 215 LEU A N 1
ATOM 1737 C CA . LEU A 1 215 ? 13.844 -14.040 -48.574 1.00 58.44 215 LEU A CA 1
ATOM 1738 C C . LEU A 1 215 ? 15.090 -14.037 -47.675 1.00 58.44 215 LEU A C 1
ATOM 1740 O O . LEU A 1 215 ? 15.015 -13.788 -46.473 1.00 58.44 215 LEU A O 1
ATOM 1744 N N . THR A 1 216 ? 16.255 -14.301 -48.271 1.00 56.41 216 THR A N 1
ATOM 1745 C CA . THR A 1 216 ? 17.552 -14.273 -47.575 1.00 56.41 216 THR A CA 1
ATOM 1746 C C . THR A 1 216 ? 17.893 -12.862 -47.066 1.00 56.41 216 THR A C 1
ATOM 1748 O O . THR A 1 216 ? 17.439 -11.863 -47.627 1.00 56.41 216 THR A O 1
ATOM 1751 N N . MET A 1 217 ? 18.722 -12.765 -46.014 1.00 51.44 217 MET A N 1
ATOM 1752 C CA . MET A 1 217 ? 19.038 -11.506 -45.302 1.00 51.44 217 MET A CA 1
ATOM 1753 C C . MET A 1 217 ? 19.469 -10.335 -46.194 1.00 51.44 217 MET A C 1
ATOM 1755 O O . MET A 1 217 ? 19.206 -9.188 -45.850 1.00 51.44 217 MET A O 1
ATOM 1759 N N . PHE A 1 218 ? 20.082 -10.598 -47.351 1.00 51.53 218 PHE A N 1
ATOM 1760 C CA . PHE A 1 218 ? 20.533 -9.562 -48.287 1.00 51.53 218 PHE A CA 1
ATOM 1761 C C . PHE A 1 218 ? 19.397 -8.696 -48.865 1.00 51.53 218 PHE A C 1
ATOM 1763 O O . PHE A 1 218 ? 19.677 -7.661 -49.464 1.00 51.53 218 PHE A O 1
ATOM 1770 N N . PHE A 1 219 ? 18.133 -9.097 -48.681 1.00 51.84 219 PHE A N 1
ATOM 1771 C CA . PHE A 1 219 ? 16.947 -8.370 -49.146 1.00 51.84 219 PHE A CA 1
ATOM 1772 C C . PHE A 1 219 ? 16.133 -7.701 -48.024 1.00 51.84 219 PHE A C 1
ATOM 1774 O O . PHE A 1 219 ? 15.112 -7.075 -48.316 1.00 51.84 219 PHE A O 1
ATOM 1781 N N . LYS A 1 220 ? 16.551 -7.809 -46.754 1.00 60.91 220 LYS A N 1
ATOM 1782 C CA . LYS A 1 220 ? 15.870 -7.143 -45.632 1.00 60.91 220 LYS A CA 1
ATOM 1783 C C . LYS A 1 220 ? 16.294 -5.667 -45.602 1.00 60.91 220 LYS A C 1
ATOM 1785 O O . LYS A 1 220 ? 17.407 -5.340 -45.202 1.00 60.91 220 LYS A O 1
ATOM 1790 N N . SER A 1 221 ? 15.436 -4.771 -46.090 1.00 66.19 221 SER A N 1
ATOM 1791 C CA . SER A 1 221 ? 15.665 -3.323 -46.011 1.00 66.19 221 SER A CA 1
ATOM 1792 C C . SER A 1 221 ? 15.323 -2.805 -44.611 1.00 66.19 221 SER A C 1
ATOM 1794 O O . SER A 1 221 ? 14.269 -3.201 -44.107 1.00 66.19 221 SER A O 1
ATOM 1796 N N . PRO A 1 222 ? 16.113 -1.884 -44.026 1.00 72.69 222 PRO A N 1
ATOM 1797 C CA . PRO A 1 222 ? 15.748 -1.248 -42.764 1.00 72.69 222 PRO A CA 1
ATOM 1798 C C . PRO A 1 222 ? 14.371 -0.572 -42.875 1.00 72.69 222 PRO A C 1
ATOM 1800 O O . PRO A 1 222 ? 13.985 -0.129 -43.967 1.00 72.69 222 PRO A O 1
ATOM 1803 N N . PRO A 1 223 ? 13.609 -0.481 -41.773 1.00 80.12 223 PRO A N 1
ATOM 1804 C CA . PRO A 1 223 ? 12.307 0.160 -41.801 1.00 80.12 223 PRO A CA 1
ATOM 1805 C C . PRO A 1 223 ? 12.463 1.666 -42.034 1.00 80.12 223 PRO A C 1
ATOM 1807 O O . PRO A 1 223 ? 13.476 2.265 -41.683 1.00 80.12 223 PRO A O 1
ATOM 1810 N N . VAL A 1 224 ? 11.420 2.292 -42.586 1.00 81.25 224 VAL A N 1
ATOM 1811 C CA . VAL A 1 224 ? 11.388 3.747 -42.842 1.00 81.25 224 VAL A CA 1
ATOM 1812 C C . VAL A 1 224 ? 11.637 4.553 -41.561 1.00 81.25 224 VAL A C 1
ATOM 1814 O O . VAL A 1 224 ? 12.307 5.580 -41.600 1.00 81.25 224 VAL A O 1
ATOM 1817 N N . ALA A 1 225 ? 11.127 4.067 -40.431 1.00 87.12 225 ALA A N 1
ATOM 1818 C CA . ALA A 1 225 ? 11.434 4.578 -39.104 1.00 87.12 225 ALA A CA 1
ATOM 1819 C C . ALA A 1 225 ? 11.724 3.391 -38.182 1.00 87.12 225 ALA A C 1
ATOM 1821 O O . ALA A 1 225 ? 10.935 2.443 -38.121 1.00 87.12 225 ALA A O 1
ATOM 1822 N N . SER A 1 226 ? 12.871 3.422 -37.504 1.00 91.12 226 SER A N 1
ATOM 1823 C CA . SER A 1 226 ? 13.304 2.335 -36.630 1.00 91.12 226 SER A CA 1
ATOM 1824 C C . SER A 1 226 ? 12.618 2.418 -35.277 1.00 91.12 226 SER A C 1
ATOM 1826 O O . SER A 1 226 ? 12.350 3.499 -34.757 1.00 91.12 226 SER A O 1
ATOM 1828 N N . VAL A 1 227 ? 12.325 1.266 -34.684 1.00 94.12 227 VAL A N 1
ATOM 1829 C CA . VAL A 1 227 ? 11.803 1.191 -33.320 1.00 94.12 227 VAL A CA 1
ATOM 1830 C C . VAL A 1 227 ? 12.872 1.714 -32.355 1.00 94.12 227 VAL A C 1
ATOM 1832 O O . VAL A 1 227 ? 14.027 1.309 -32.422 1.00 94.12 227 VAL A O 1
ATOM 1835 N N . LYS A 1 228 ? 12.498 2.617 -31.448 1.00 92.81 228 LYS A N 1
ATOM 1836 C CA . LYS A 1 228 ? 13.359 3.204 -30.409 1.00 92.81 228 LYS A CA 1
ATOM 1837 C C . LYS A 1 228 ? 13.095 2.546 -29.056 1.00 92.81 228 LYS A C 1
ATOM 1839 O O . LYS A 1 228 ? 14.029 2.028 -28.437 1.00 92.81 228 LYS A O 1
ATOM 1844 N N . SER A 1 229 ? 11.829 2.489 -28.635 1.00 93.00 229 SER A N 1
ATOM 1845 C CA . SER A 1 229 ? 11.417 1.843 -27.383 1.00 93.00 229 SER A CA 1
ATOM 1846 C C . SER A 1 229 ? 10.040 1.190 -27.449 1.00 93.00 229 SER A C 1
ATOM 1848 O O . SER A 1 229 ? 9.207 1.562 -28.275 1.00 93.00 229 SER A O 1
ATOM 1850 N N . LEU A 1 230 ? 9.810 0.225 -26.555 1.00 95.25 230 LEU A N 1
ATOM 1851 C CA . LEU A 1 230 ? 8.584 -0.564 -26.458 1.00 95.25 230 LEU A CA 1
ATOM 1852 C C . LEU A 1 230 ? 7.966 -0.412 -25.066 1.00 95.25 230 LEU A C 1
ATOM 1854 O O . LEU A 1 230 ? 8.682 -0.439 -24.068 1.00 95.25 230 LEU A O 1
ATOM 1858 N N . VAL A 1 231 ? 6.642 -0.281 -25.002 1.00 93.81 231 VAL A N 1
ATOM 1859 C CA . VAL A 1 231 ? 5.867 -0.285 -23.753 1.00 93.81 231 VAL A CA 1
ATOM 1860 C C . VAL A 1 231 ? 4.629 -1.144 -23.943 1.00 93.81 231 VAL A C 1
ATOM 1862 O O . VAL A 1 231 ? 3.932 -1.025 -24.947 1.00 93.81 231 VAL A O 1
ATOM 1865 N N . LEU A 1 232 ? 4.351 -2.000 -22.965 1.00 91.88 232 LEU A N 1
ATOM 1866 C CA . LEU A 1 232 ? 3.226 -2.922 -22.987 1.00 91.88 232 LEU A CA 1
ATOM 1867 C C . LEU A 1 232 ? 2.177 -2.516 -21.949 1.00 91.88 232 LEU A C 1
ATOM 1869 O O . LEU A 1 232 ? 2.500 -2.379 -20.770 1.00 91.88 232 LEU A O 1
ATOM 1873 N N . ASP A 1 233 ? 0.929 -2.386 -22.385 1.00 89.94 233 ASP A N 1
ATOM 1874 C CA . ASP A 1 233 ? -0.253 -2.327 -21.529 1.00 89.94 233 ASP A CA 1
ATOM 1875 C C . ASP A 1 233 ? -0.955 -3.689 -21.575 1.00 89.94 233 ASP A C 1
ATOM 1877 O O . ASP A 1 233 ? -1.679 -4.013 -22.518 1.00 89.94 233 ASP A O 1
ATOM 1881 N N . GLU A 1 234 ? -0.682 -4.520 -20.568 1.00 86.75 234 GLU A N 1
ATOM 1882 C CA . GLU A 1 234 ? -1.210 -5.884 -20.485 1.00 86.75 234 GLU A CA 1
ATOM 1883 C C . GLU A 1 234 ? -2.720 -5.909 -20.213 1.00 86.75 234 GLU A C 1
ATOM 1885 O O . GLU A 1 234 ? -3.413 -6.773 -20.742 1.00 86.75 234 GLU A O 1
ATOM 1890 N N . ALA A 1 235 ? -3.249 -4.935 -19.461 1.00 84.19 235 ALA A N 1
ATOM 1891 C CA . ALA A 1 235 ? -4.680 -4.849 -19.170 1.00 84.19 235 ALA A CA 1
ATOM 1892 C C . ALA A 1 235 ? -5.492 -4.480 -20.421 1.00 84.19 235 ALA A C 1
ATOM 1894 O O . ALA A 1 235 ? -6.588 -5.003 -20.625 1.00 84.19 235 ALA A O 1
ATOM 1895 N N . GLY A 1 236 ? -4.945 -3.600 -21.265 1.00 84.25 236 GLY A N 1
ATOM 1896 C CA . GLY A 1 236 ? -5.537 -3.222 -22.549 1.00 84.25 236 GLY A CA 1
ATOM 1897 C C . GLY A 1 236 ? -5.208 -4.162 -23.716 1.00 84.25 236 GLY A C 1
ATOM 1898 O O . GLY A 1 236 ? -5.778 -3.996 -24.793 1.00 84.25 236 GLY A O 1
ATOM 1899 N N . GLU A 1 237 ? -4.293 -5.123 -23.534 1.00 90.12 237 GLU A N 1
ATOM 1900 C CA . GLU A 1 237 ? -3.688 -5.923 -24.614 1.00 90.12 237 GLU A CA 1
ATOM 1901 C C . GLU A 1 237 ? -3.107 -5.046 -25.751 1.00 90.12 237 GLU A C 1
ATOM 1903 O O . GLU A 1 237 ? -3.267 -5.345 -26.944 1.00 90.12 237 GLU A O 1
ATOM 1908 N N . LEU A 1 238 ? -2.431 -3.947 -25.388 1.00 91.38 238 LEU A N 1
ATOM 1909 C CA . LEU A 1 238 ? -1.856 -2.968 -26.318 1.00 91.38 238 LEU A CA 1
ATOM 1910 C C . LEU A 1 238 ? -0.329 -2.898 -26.204 1.00 91.38 238 LEU A C 1
ATOM 1912 O O . LEU A 1 238 ? 0.234 -2.829 -25.113 1.00 91.38 238 LEU A O 1
ATOM 1916 N N . LEU A 1 239 ? 0.342 -2.846 -27.352 1.00 93.44 239 LEU A N 1
ATOM 1917 C CA . LEU A 1 239 ? 1.774 -2.603 -27.486 1.00 93.44 239 LEU A CA 1
ATOM 1918 C C . LEU A 1 239 ? 2.001 -1.223 -28.110 1.00 93.44 239 LEU A C 1
ATOM 1920 O O . LEU A 1 239 ? 1.582 -0.964 -29.240 1.00 93.44 239 LEU A O 1
ATOM 1924 N N . TYR A 1 240 ? 2.704 -0.359 -27.387 1.00 94.19 240 TYR A N 1
ATOM 1925 C CA . TYR A 1 240 ? 3.125 0.960 -27.843 1.00 94.19 240 TYR A CA 1
ATOM 1926 C C . TYR A 1 240 ? 4.583 0.913 -28.296 1.00 94.19 240 TYR A C 1
ATOM 1928 O O . TYR A 1 240 ? 5.449 0.371 -27.606 1.00 94.19 240 TYR A O 1
ATOM 1936 N N . MET A 1 241 ? 4.860 1.512 -29.450 1.00 94.81 241 MET A N 1
ATOM 1937 C CA . MET A 1 241 ? 6.193 1.581 -30.040 1.00 94.81 241 MET A CA 1
ATOM 1938 C C . MET A 1 241 ? 6.537 3.037 -30.319 1.00 94.81 241 MET A C 1
ATOM 1940 O O . MET A 1 241 ? 5.857 3.686 -31.108 1.00 94.81 241 MET A O 1
ATOM 1944 N N . LEU A 1 242 ? 7.600 3.544 -29.702 1.00 95.50 242 LEU A N 1
ATOM 1945 C CA . LEU A 1 242 ? 8.188 4.822 -30.090 1.00 95.50 242 LEU A CA 1
ATOM 1946 C C . LEU A 1 242 ? 9.157 4.576 -31.242 1.00 95.50 242 LEU A C 1
ATOM 1948 O O . LEU A 1 242 ? 10.013 3.698 -31.125 1.00 95.50 242 LEU A O 1
ATOM 1952 N N . LEU A 1 243 ? 9.050 5.343 -32.322 1.00 94.44 243 LEU A N 1
ATOM 1953 C CA . LEU A 1 243 ? 9.933 5.247 -33.483 1.00 94.44 243 LEU A CA 1
ATOM 1954 C C . LEU A 1 243 ? 10.971 6.380 -33.528 1.00 94.44 243 LEU A C 1
ATOM 1956 O O . LEU A 1 243 ? 10.861 7.388 -32.831 1.00 94.44 243 LEU A O 1
ATOM 1960 N N . SER A 1 244 ? 11.988 6.222 -34.376 1.00 92.69 244 SER A N 1
ATOM 1961 C CA . SER A 1 244 ? 13.093 7.172 -34.564 1.00 92.69 244 SER A CA 1
ATOM 1962 C C . SER A 1 244 ? 12.659 8.539 -35.092 1.00 92.69 244 SER A C 1
ATOM 1964 O O . SER A 1 244 ? 13.360 9.523 -34.892 1.00 92.69 244 SER A O 1
ATOM 1966 N N . ASP A 1 245 ? 11.507 8.609 -35.754 1.00 93.06 245 ASP A N 1
ATOM 1967 C CA . ASP A 1 245 ? 10.891 9.849 -36.232 1.00 93.06 245 ASP A CA 1
ATOM 1968 C C . ASP A 1 245 ? 9.981 10.512 -35.182 1.00 93.06 245 ASP A C 1
ATOM 1970 O O . ASP A 1 245 ? 9.216 11.412 -35.512 1.00 93.06 245 ASP A O 1
ATOM 1974 N N . SER A 1 246 ? 10.061 10.078 -33.916 1.00 93.25 246 SER A N 1
ATOM 1975 C CA . SER A 1 246 ? 9.215 10.529 -32.802 1.00 93.25 246 SER A CA 1
ATOM 1976 C C . SER A 1 246 ? 7.724 10.200 -32.946 1.00 93.25 246 SER A C 1
ATOM 1978 O O . SER A 1 246 ? 6.918 10.690 -32.156 1.00 93.25 246 SER A O 1
ATOM 1980 N N . SER A 1 247 ? 7.329 9.346 -33.898 1.00 93.31 247 SER A N 1
ATOM 1981 C CA . SER A 1 247 ? 5.961 8.827 -33.946 1.00 93.31 247 SER A CA 1
ATOM 1982 C C . SER A 1 247 ? 5.751 7.677 -32.957 1.00 93.31 247 SER A C 1
ATOM 1984 O O . SER A 1 247 ? 6.658 6.888 -32.686 1.00 93.31 247 SER A O 1
ATOM 1986 N N . ILE A 1 248 ? 4.538 7.578 -32.411 1.00 94.00 248 ILE A N 1
ATOM 1987 C CA . ILE A 1 248 ? 4.116 6.491 -31.525 1.00 94.00 248 ILE A CA 1
ATOM 1988 C C . ILE A 1 248 ? 3.125 5.618 -32.282 1.00 94.00 248 ILE A C 1
ATOM 1990 O O . ILE A 1 248 ? 2.081 6.082 -32.738 1.00 94.00 248 ILE A O 1
ATOM 1994 N N . HIS A 1 249 ? 3.453 4.344 -32.433 1.00 92.06 249 HIS A N 1
ATOM 1995 C CA . HIS A 1 249 ? 2.595 3.354 -33.072 1.00 92.06 249 HIS A CA 1
ATOM 1996 C C . HIS A 1 249 ? 1.928 2.493 -32.008 1.00 92.06 249 HIS A C 1
ATOM 1998 O O . HIS A 1 249 ? 2.582 2.046 -31.067 1.00 92.06 249 HIS A O 1
ATOM 2004 N N . VAL A 1 250 ? 0.634 2.240 -32.181 1.00 91.56 250 VAL A N 1
ATOM 2005 C CA . VAL A 1 250 ? -0.158 1.374 -31.301 1.00 91.56 250 VAL A CA 1
ATOM 2006 C C . VAL A 1 250 ? -0.516 0.107 -32.051 1.00 91.56 250 VAL A C 1
ATOM 2008 O O . VAL A 1 250 ? -1.068 0.168 -33.153 1.00 91.56 250 VAL A O 1
ATOM 2011 N N . ALA A 1 251 ? -0.241 -1.036 -31.438 1.00 90.94 251 ALA A N 1
ATOM 2012 C CA . ALA A 1 251 ? -0.646 -2.336 -31.937 1.00 90.94 251 ALA A CA 1
ATOM 2013 C C . ALA A 1 251 ? -1.472 -3.088 -30.892 1.00 90.94 251 ALA A C 1
ATOM 2015 O O . ALA A 1 251 ? -1.170 -3.039 -29.703 1.00 90.94 251 ALA A O 1
ATOM 2016 N N . GLN A 1 252 ? -2.495 -3.813 -31.334 1.00 90.75 252 GLN A N 1
ATOM 2017 C CA . GLN A 1 252 ? -3.240 -4.736 -30.482 1.00 90.75 252 GLN A CA 1
ATOM 2018 C C . GLN A 1 252 ? -2.632 -6.133 -30.568 1.00 90.75 252 GLN A C 1
ATOM 2020 O O . GLN A 1 252 ? -2.330 -6.627 -31.661 1.00 90.75 252 GLN A O 1
ATOM 2025 N N . ILE A 1 253 ? -2.486 -6.767 -29.404 1.00 89.94 253 ILE A N 1
ATOM 2026 C CA . ILE A 1 253 ? -1.810 -8.059 -29.233 1.00 89.94 253 ILE A CA 1
ATOM 2027 C C . ILE A 1 253 ? -2.746 -9.160 -28.709 1.00 89.94 253 ILE A C 1
ATOM 2029 O O . ILE A 1 253 ? -2.333 -10.064 -27.983 1.00 89.94 253 ILE A O 1
ATOM 2033 N N . ARG A 1 254 ? -4.023 -9.105 -29.089 1.00 85.12 254 ARG A N 1
ATOM 2034 C CA . ARG A 1 254 ? -5.048 -10.035 -28.610 1.00 85.12 254 ARG A CA 1
ATOM 2035 C C . ARG A 1 254 ? -4.790 -11.470 -29.072 1.00 85.12 254 ARG A C 1
ATOM 2037 O O . ARG A 1 254 ? -4.597 -11.737 -30.266 1.00 85.12 254 ARG A O 1
ATOM 2044 N N . GLY A 1 255 ? -4.838 -12.406 -28.125 1.00 82.25 255 GLY A N 1
ATOM 2045 C CA . GLY A 1 255 ? -4.549 -13.818 -28.378 1.00 82.25 255 GLY A CA 1
ATOM 2046 C C . GLY A 1 255 ? -3.161 -14.000 -29.000 1.00 82.25 255 GLY A C 1
ATOM 2047 O O . GLY A 1 255 ? -2.164 -13.535 -28.458 1.00 82.25 255 GLY A O 1
ATOM 2048 N N . THR A 1 256 ? -3.096 -14.652 -30.162 1.00 79.56 256 THR A N 1
ATOM 2049 C CA . THR A 1 256 ? -1.849 -14.877 -30.918 1.00 79.56 256 THR A CA 1
ATOM 2050 C C . THR A 1 256 ? -1.606 -13.847 -32.021 1.00 79.56 256 THR A C 1
ATOM 2052 O O . THR A 1 256 ? -0.648 -13.966 -32.781 1.00 79.56 256 THR A O 1
ATOM 2055 N N . THR A 1 257 ? -2.482 -12.851 -32.158 1.00 83.81 257 THR A N 1
ATOM 2056 C CA . THR A 1 257 ? -2.437 -11.913 -33.284 1.00 83.81 257 THR A CA 1
ATOM 2057 C C . THR A 1 257 ? -1.680 -10.642 -32.928 1.00 83.81 257 THR A C 1
ATOM 2059 O O . THR A 1 257 ? -1.660 -10.211 -31.776 1.00 83.81 257 THR A O 1
ATOM 2062 N N . TYR A 1 258 ? -1.026 -10.054 -33.926 1.00 88.38 258 TYR A N 1
ATOM 2063 C CA . TYR A 1 258 ? -0.470 -8.707 -33.877 1.00 88.38 258 TYR A CA 1
ATOM 2064 C C . TYR A 1 258 ? -1.139 -7.898 -34.984 1.00 88.38 258 TYR A C 1
ATOM 2066 O O . TYR A 1 258 ? -1.113 -8.303 -36.149 1.00 88.38 258 TYR A O 1
ATOM 2074 N N . SER A 1 259 ? -1.741 -6.769 -34.624 1.00 86.62 259 SER A N 1
ATOM 2075 C CA . SER A 1 259 ? -2.369 -5.861 -35.582 1.00 86.62 259 SER A CA 1
ATOM 2076 C C . SER A 1 259 ? -1.944 -4.429 -35.294 1.00 86.62 259 SER A C 1
ATOM 2078 O O . SER A 1 259 ? -2.161 -3.922 -34.197 1.00 86.62 259 SER A O 1
ATOM 2080 N N . LEU A 1 260 ? -1.304 -3.788 -36.272 1.00 84.25 260 LEU A N 1
ATOM 2081 C CA . LEU A 1 260 ? -0.968 -2.369 -36.200 1.00 84.25 260 LEU A CA 1
ATOM 2082 C C . LEU A 1 260 ? -2.247 -1.554 -36.406 1.00 84.25 260 LEU A C 1
ATOM 2084 O O . LEU A 1 260 ? -2.954 -1.764 -37.391 1.00 84.25 260 LEU A O 1
ATOM 2088 N N . LEU A 1 261 ? -2.539 -0.643 -35.480 1.00 83.44 261 LEU A N 1
ATOM 2089 C CA . LEU A 1 261 ? -3.814 0.070 -35.436 1.00 83.44 261 LEU A CA 1
ATOM 2090 C C . LEU A 1 261 ? -3.677 1.522 -35.882 1.00 83.44 261 LEU A C 1
ATOM 2092 O O . LEU A 1 261 ? -4.286 1.925 -36.871 1.00 83.44 261 LEU A O 1
ATOM 2096 N N . LYS A 1 262 ? -2.888 2.317 -35.151 1.00 83.19 262 LYS A N 1
ATOM 2097 C CA . LYS A 1 262 ? -2.784 3.762 -35.379 1.00 83.19 262 LYS A CA 1
ATOM 2098 C C . LYS A 1 262 ? -1.373 4.276 -35.135 1.00 83.19 262 LYS A C 1
ATOM 2100 O O . LYS A 1 262 ? -0.611 3.710 -34.352 1.00 83.19 262 LYS A O 1
ATOM 2105 N N . ARG A 1 263 ? -1.059 5.378 -35.811 1.00 86.88 263 ARG A N 1
ATOM 2106 C CA . ARG A 1 263 ? 0.163 6.165 -35.667 1.00 86.88 263 ARG A CA 1
ATOM 2107 C C . ARG A 1 263 ? -0.202 7.547 -35.128 1.00 86.88 263 ARG A C 1
ATOM 2109 O O . ARG A 1 263 ? -1.041 8.226 -35.711 1.00 86.88 263 ARG A O 1
ATOM 2116 N N . TYR A 1 264 ? 0.436 7.939 -34.035 1.00 88.31 264 TYR A N 1
ATOM 2117 C CA . TYR A 1 264 ? 0.423 9.288 -33.486 1.00 88.31 264 TYR A CA 1
ATOM 2118 C C . TYR A 1 264 ? 1.726 9.981 -33.877 1.00 88.31 264 TYR A C 1
ATOM 2120 O O . TYR A 1 264 ? 2.808 9.448 -33.633 1.00 88.31 264 TYR A O 1
ATOM 2128 N N . GLU A 1 265 ? 1.637 11.140 -34.518 1.00 89.38 265 GLU A N 1
ATOM 2129 C CA . GLU A 1 265 ? 2.812 11.906 -34.929 1.00 89.38 265 GLU A CA 1
ATOM 2130 C C . GLU A 1 265 ? 3.181 12.924 -33.851 1.00 89.38 265 GLU A C 1
ATOM 2132 O O . GLU A 1 265 ? 2.332 13.659 -33.353 1.00 89.38 265 GLU A O 1
ATOM 2137 N N . SER A 1 266 ? 4.460 12.955 -33.487 1.00 87.75 266 SER A N 1
ATOM 2138 C CA . SER A 1 266 ? 5.029 13.907 -32.537 1.00 87.75 266 SER A CA 1
ATOM 2139 C C . SER A 1 266 ? 6.438 14.282 -32.985 1.00 87.75 266 SER A C 1
ATOM 2141 O O . SER A 1 266 ? 6.951 13.745 -33.966 1.00 87.75 266 SER A O 1
ATOM 2143 N N . GLN A 1 267 ? 7.073 15.205 -32.271 1.00 87.81 267 GLN A N 1
ATOM 2144 C CA . GLN A 1 267 ? 8.443 15.634 -32.533 1.00 87.81 267 GLN A CA 1
ATOM 2145 C C . GLN A 1 267 ? 9.266 15.575 -31.249 1.00 87.81 267 GLN A C 1
ATOM 2147 O O . GLN A 1 267 ? 8.741 15.835 -30.168 1.00 87.81 267 GLN A O 1
ATOM 2152 N N . HIS A 1 268 ? 10.559 15.281 -31.392 1.00 89.19 268 HIS A N 1
ATOM 2153 C CA . HIS A 1 268 ? 11.544 15.321 -30.309 1.00 89.19 268 HIS A CA 1
ATOM 2154 C C . HIS A 1 268 ? 11.158 14.445 -29.107 1.00 89.19 268 HIS A C 1
ATOM 2156 O O . HIS A 1 268 ? 11.146 14.929 -27.978 1.00 89.19 268 HIS A O 1
ATOM 2162 N N . LEU A 1 269 ? 10.804 13.175 -29.337 1.00 92.69 269 LEU A N 1
ATOM 2163 C CA . LEU A 1 269 ? 10.530 12.214 -28.265 1.00 92.69 269 LEU A CA 1
ATOM 2164 C C . LEU A 1 269 ? 11.730 11.288 -28.000 1.00 92.69 269 LEU A C 1
ATOM 2166 O O . LEU A 1 269 ? 12.276 10.645 -28.904 1.00 92.69 269 LEU A O 1
ATOM 2170 N N . GLU A 1 270 ? 12.088 11.149 -26.724 1.00 91.69 270 GLU A N 1
ATOM 2171 C CA . GLU A 1 270 ? 13.184 10.295 -26.262 1.00 91.69 270 GLU A CA 1
ATOM 2172 C C . GLU A 1 270 ? 12.725 8.941 -25.732 1.00 91.69 270 GLU A C 1
ATOM 2174 O O . GLU A 1 270 ? 13.307 7.912 -26.077 1.00 91.69 270 GLU A O 1
ATOM 2179 N N . SER A 1 271 ? 11.666 8.910 -24.926 1.00 93.44 271 SER A N 1
ATOM 2180 C CA . SER A 1 271 ? 11.153 7.660 -24.357 1.00 93.44 271 SER A CA 1
ATOM 2181 C C . SER A 1 271 ? 9.651 7.721 -24.111 1.00 93.44 271 SER A C 1
ATOM 2183 O O . SER A 1 271 ? 9.052 8.794 -24.118 1.00 93.44 271 SER A O 1
ATOM 2185 N N . ILE A 1 272 ? 9.044 6.558 -23.891 1.00 94.69 272 ILE A N 1
ATOM 2186 C CA . ILE A 1 272 ? 7.636 6.414 -23.514 1.00 94.69 272 ILE A CA 1
ATOM 2187 C C . ILE A 1 272 ? 7.527 5.485 -22.302 1.00 94.69 272 ILE A C 1
ATOM 2189 O O . ILE A 1 272 ? 8.329 4.563 -22.162 1.00 94.69 272 ILE A O 1
ATOM 2193 N N . HIS A 1 273 ? 6.541 5.726 -21.439 1.00 93.69 273 HIS A N 1
ATOM 2194 C CA . HIS A 1 273 ? 6.289 4.977 -20.203 1.00 93.69 273 HIS A CA 1
ATOM 2195 C C . HIS A 1 273 ? 4.786 4.815 -19.977 1.00 93.69 273 HIS A C 1
ATOM 2197 O O . HIS A 1 273 ? 4.014 5.716 -20.300 1.00 93.69 273 HIS A O 1
ATOM 2203 N N . LEU A 1 274 ? 4.360 3.691 -19.399 1.00 90.75 274 LEU A N 1
ATOM 2204 C CA . LEU A 1 274 ? 2.952 3.468 -19.062 1.00 90.75 274 LEU A CA 1
ATOM 2205 C C . LEU A 1 274 ? 2.575 4.225 -17.783 1.00 90.75 274 LEU A C 1
ATOM 2207 O O . LEU A 1 274 ? 3.296 4.159 -16.785 1.00 90.75 274 LEU A O 1
ATOM 2211 N N . VAL A 1 275 ? 1.417 4.882 -17.789 1.00 88.56 275 VAL A N 1
ATOM 2212 C CA . VAL A 1 275 ? 0.843 5.497 -16.590 1.00 88.56 275 VAL A CA 1
ATOM 2213 C C . VAL A 1 275 ? -0.150 4.525 -15.958 1.00 88.56 275 VAL A C 1
ATOM 2215 O O . VAL A 1 275 ? -1.249 4.305 -16.464 1.00 88.56 275 VAL A O 1
ATOM 2218 N N . GLN A 1 276 ? 0.273 3.915 -14.854 1.00 77.62 276 GLN A N 1
ATOM 2219 C CA . GLN A 1 276 ? -0.516 2.940 -14.098 1.00 77.62 276 GLN A CA 1
ATOM 2220 C C . GLN A 1 276 ? -1.671 3.610 -13.332 1.00 77.62 276 GLN A C 1
ATOM 2222 O O . GLN A 1 276 ? -1.641 4.815 -13.090 1.00 77.62 276 GLN A O 1
ATOM 2227 N N . ASP A 1 277 ? -2.672 2.813 -12.940 1.00 71.00 277 ASP A N 1
ATOM 2228 C CA . ASP A 1 277 ? -3.799 3.220 -12.078 1.00 71.00 277 ASP A CA 1
ATOM 2229 C C . ASP A 1 277 ? -4.673 4.371 -12.629 1.00 71.00 277 ASP A C 1
ATOM 2231 O O . ASP A 1 277 ? -5.288 5.132 -11.882 1.00 71.00 277 ASP A O 1
ATOM 2235 N N . THR A 1 278 ? -4.770 4.478 -13.957 1.00 75.62 278 THR A N 1
ATOM 2236 C CA . THR A 1 278 ? -5.653 5.423 -14.658 1.00 75.62 278 THR A CA 1
ATOM 2237 C C . THR A 1 278 ? -6.965 4.756 -15.074 1.00 75.62 278 THR A C 1
ATOM 2239 O O . THR A 1 278 ? -7.000 3.564 -15.384 1.00 75.62 278 THR A O 1
ATOM 2242 N N . LYS A 1 279 ? -8.074 5.513 -15.096 1.00 76.88 279 LYS A N 1
ATOM 2243 C CA . LYS A 1 279 ? -9.372 4.986 -15.567 1.00 76.88 279 LYS A CA 1
ATOM 2244 C C . LYS A 1 279 ? -9.370 4.680 -17.061 1.00 76.88 279 LYS A C 1
ATOM 2246 O O . LYS A 1 279 ? -10.058 3.763 -17.505 1.00 76.88 279 LYS A O 1
ATOM 2251 N N . LYS A 1 280 ? -8.628 5.477 -17.829 1.00 80.50 280 LYS A N 1
ATOM 2252 C CA . LYS A 1 280 ? -8.444 5.317 -19.271 1.00 80.50 280 LYS A CA 1
ATOM 2253 C C . LYS A 1 280 ? -6.958 5.108 -19.562 1.00 80.50 280 LYS A C 1
ATOM 2255 O O . LYS A 1 280 ? -6.154 5.778 -18.913 1.00 80.50 280 LYS A O 1
ATOM 2260 N N . PRO A 1 281 ? -6.587 4.264 -20.542 1.00 78.62 281 PRO A N 1
ATOM 2261 C CA . PRO A 1 281 ? -5.189 4.002 -20.860 1.00 78.62 281 PRO A CA 1
ATOM 2262 C C . PRO A 1 281 ? -4.424 5.300 -21.125 1.00 78.62 281 PRO A C 1
ATOM 2264 O O . PRO A 1 281 ? -4.809 6.103 -21.979 1.00 78.62 281 PRO A O 1
ATOM 2267 N N . CYS A 1 282 ? -3.347 5.507 -20.375 1.00 86.00 282 CYS A N 1
ATOM 2268 C CA . CYS A 1 282 ? -2.549 6.722 -20.426 1.00 86.00 282 CYS A CA 1
ATOM 2269 C C . CYS A 1 282 ? -1.065 6.370 -20.571 1.00 86.00 282 CYS A C 1
ATOM 2271 O O . CYS A 1 282 ? -0.538 5.471 -19.910 1.00 86.00 282 CYS A O 1
ATOM 2273 N N . LEU A 1 283 ? -0.392 7.084 -21.466 1.00 91.75 283 LEU A N 1
ATOM 2274 C CA . LEU A 1 283 ? 1.023 6.957 -21.771 1.00 91.75 283 LEU A CA 1
ATOM 2275 C C . LEU A 1 283 ? 1.710 8.282 -21.444 1.00 91.75 283 LEU A C 1
ATOM 2277 O O . LEU A 1 283 ? 1.200 9.349 -21.766 1.00 91.75 283 LEU A O 1
ATOM 2281 N N . MET A 1 284 ? 2.891 8.227 -20.846 1.00 93.44 284 MET A N 1
ATOM 2282 C CA . MET A 1 284 ? 3.744 9.392 -20.657 1.00 93.44 284 MET A CA 1
ATOM 2283 C C . MET A 1 284 ? 4.911 9.314 -21.639 1.00 93.44 284 MET A C 1
ATOM 2285 O O . MET A 1 284 ? 5.752 8.421 -21.540 1.00 93.44 284 MET A O 1
ATOM 2289 N N . ALA A 1 285 ? 4.977 10.249 -22.580 1.00 94.75 285 ALA A N 1
ATOM 2290 C CA . ALA A 1 285 ? 6.122 10.431 -23.461 1.00 94.75 285 ALA A CA 1
ATOM 2291 C C . ALA A 1 285 ? 7.063 11.498 -22.887 1.00 94.75 285 ALA A C 1
ATOM 2293 O O . ALA A 1 285 ? 6.612 12.533 -22.406 1.00 94.75 285 ALA A O 1
ATOM 2294 N N . VAL A 1 286 ? 8.369 11.254 -22.936 1.00 94.69 286 VAL A N 1
ATOM 2295 C CA . VAL A 1 286 ? 9.401 12.203 -22.501 1.00 94.69 286 VAL A CA 1
ATOM 2296 C C . VAL A 1 286 ? 10.049 12.796 -23.740 1.00 94.69 286 VAL A C 1
ATOM 2298 O O . VAL A 1 286 ? 10.569 12.051 -24.572 1.00 94.69 286 VAL A O 1
ATOM 2301 N N . ALA A 1 287 ? 10.008 14.116 -23.864 1.00 93.50 287 ALA A N 1
ATOM 2302 C CA . ALA A 1 287 ? 10.634 14.846 -24.951 1.00 93.50 287 ALA A CA 1
ATOM 2303 C C . ALA A 1 287 ? 12.143 15.038 -24.728 1.00 93.50 287 ALA A C 1
ATOM 2305 O O . ALA A 1 287 ? 12.640 14.911 -23.608 1.00 93.50 287 ALA A O 1
ATOM 2306 N N . ASN A 1 288 ? 12.874 15.394 -25.787 1.00 90.62 288 ASN A N 1
ATOM 2307 C CA . ASN A 1 288 ? 14.317 15.640 -25.737 1.00 90.62 288 ASN A CA 1
ATOM 2308 C C . ASN A 1 288 ? 14.688 16.701 -24.707 1.00 90.62 288 ASN A C 1
ATOM 2310 O O . ASN A 1 288 ? 15.707 16.559 -24.054 1.00 90.62 288 ASN A O 1
ATOM 2314 N N . ASN A 1 289 ? 13.862 17.725 -24.511 1.00 88.56 289 ASN A N 1
ATOM 2315 C CA . ASN A 1 289 ? 14.101 18.770 -23.516 1.00 88.56 289 ASN A CA 1
ATOM 2316 C C . ASN A 1 289 ? 13.769 18.357 -22.067 1.00 88.56 289 ASN A C 1
ATOM 2318 O O . ASN A 1 289 ? 13.972 19.149 -21.150 1.00 88.56 289 ASN A O 1
ATOM 2322 N N . GLY A 1 290 ? 13.270 17.136 -21.854 1.00 88.88 290 GLY A N 1
ATOM 2323 C CA . GLY A 1 290 ? 12.830 16.624 -20.557 1.00 88.88 290 GLY A CA 1
ATOM 2324 C C . GLY A 1 290 ? 11.352 16.867 -20.236 1.00 88.88 290 GLY A C 1
ATOM 2325 O O . GLY A 1 290 ? 10.903 16.441 -19.169 1.00 88.88 290 GLY A O 1
ATOM 2326 N N . ASP A 1 291 ? 10.589 17.518 -21.121 1.00 91.62 291 ASP A N 1
ATOM 2327 C CA . ASP A 1 291 ? 9.150 17.707 -20.930 1.00 91.62 291 ASP A CA 1
ATOM 2328 C C . ASP A 1 291 ? 8.421 16.361 -20.964 1.00 91.62 291 ASP A C 1
ATOM 2330 O O . ASP A 1 291 ? 8.750 15.465 -21.744 1.00 91.62 291 ASP A O 1
ATOM 2334 N N . ARG A 1 292 ? 7.394 16.218 -20.128 1.00 92.62 292 ARG A N 1
ATOM 2335 C CA . ARG A 1 292 ? 6.559 15.018 -20.052 1.00 92.62 292 ARG A CA 1
ATOM 2336 C C . ARG A 1 292 ? 5.198 15.304 -20.662 1.00 92.62 292 ARG A C 1
ATOM 2338 O O . ARG A 1 292 ? 4.434 16.114 -20.142 1.00 92.62 292 ARG A O 1
ATOM 2345 N N . LEU A 1 293 ? 4.903 14.627 -21.760 1.00 92.94 293 LEU A N 1
ATOM 2346 C CA . LEU A 1 293 ? 3.644 14.686 -22.482 1.00 92.94 293 LEU A CA 1
ATOM 2347 C C . LEU A 1 293 ? 2.783 13.504 -22.038 1.00 92.94 293 LEU A C 1
ATOM 2349 O O . LEU A 1 293 ? 3.127 12.351 -22.294 1.00 92.94 293 LEU A O 1
ATOM 2353 N N . PHE A 1 294 ? 1.668 13.783 -21.376 1.00 91.69 294 PHE A N 1
ATOM 2354 C CA . PHE A 1 294 ? 0.681 12.780 -21.002 1.00 91.69 294 PHE A CA 1
ATOM 2355 C C . PHE A 1 294 ? -0.328 12.631 -22.134 1.00 91.69 294 PHE A C 1
ATOM 2357 O O . PHE A 1 294 ? -1.000 13.584 -22.532 1.00 91.69 294 PHE A O 1
ATOM 2364 N N . LEU A 1 295 ? -0.395 11.421 -22.667 1.00 91.44 295 LEU A N 1
ATOM 2365 C CA . LEU A 1 295 ? -1.148 11.039 -23.844 1.00 91.44 295 LEU A CA 1
ATOM 2366 C C . LEU A 1 295 ? -2.222 10.034 -23.424 1.00 91.44 295 LEU A C 1
ATOM 2368 O O . LEU A 1 295 ? -1.904 8.958 -22.922 1.00 91.44 295 LEU A O 1
ATOM 2372 N N . GLN A 1 296 ? -3.488 10.365 -23.633 1.00 89.62 296 GLN A N 1
ATOM 2373 C CA . GLN A 1 296 ? -4.605 9.474 -23.341 1.00 89.62 296 GLN A CA 1
ATOM 2374 C C . GLN A 1 296 ? -5.006 8.730 -24.611 1.00 89.62 296 GLN A C 1
ATOM 2376 O O . GLN A 1 296 ? -5.117 9.334 -25.675 1.00 89.62 296 GLN A O 1
ATOM 2381 N N . ASN A 1 297 ? -5.202 7.419 -24.507 1.00 85.62 297 ASN A N 1
ATOM 2382 C CA . ASN A 1 297 ? -5.655 6.591 -25.615 1.00 85.62 297 ASN A CA 1
ATOM 2383 C C . ASN A 1 297 ? -7.143 6.267 -25.435 1.00 85.62 297 ASN A C 1
ATOM 2385 O O . ASN A 1 297 ? -7.511 5.353 -24.694 1.00 85.62 297 ASN A O 1
ATOM 2389 N N . GLU A 1 298 ? -8.001 7.020 -26.122 1.00 81.56 298 GLU A N 1
ATOM 2390 C CA . GLU A 1 298 ? -9.443 6.787 -26.138 1.00 81.56 298 GLU A CA 1
ATOM 2391 C C . GLU A 1 298 ? -9.856 6.146 -27.457 1.00 81.56 298 GLU A C 1
ATOM 2393 O O . GLU A 1 298 ? -9.740 6.746 -28.520 1.00 81.56 298 GLU A O 1
ATOM 2398 N N . SER A 1 299 ? -10.373 4.916 -27.407 1.00 77.38 299 SER A N 1
ATOM 2399 C CA . SER A 1 299 ? -10.837 4.205 -28.610 1.00 77.38 299 SER A CA 1
ATOM 2400 C C . SER A 1 299 ? -9.787 4.140 -29.731 1.00 77.38 299 SER A C 1
ATOM 2402 O O . SER A 1 299 ? -10.129 4.252 -30.907 1.00 77.38 299 SER A O 1
ATOM 2404 N N . LEU A 1 300 ? -8.512 3.938 -29.369 1.00 74.50 300 LEU A N 1
ATOM 2405 C CA . LEU A 1 300 ? -7.365 3.895 -30.288 1.00 74.50 300 LEU A CA 1
ATOM 2406 C C . LEU A 1 300 ? -6.979 5.254 -30.883 1.00 74.50 300 LEU A C 1
ATOM 2408 O O . LEU A 1 300 ? -6.163 5.300 -31.803 1.00 74.50 300 LEU A O 1
ATOM 2412 N N . ASP A 1 301 ? -7.532 6.354 -30.375 1.00 81.94 301 ASP A N 1
ATOM 2413 C CA . ASP A 1 301 ? -7.092 7.709 -30.676 1.00 81.94 301 ASP A CA 1
ATOM 2414 C C . ASP A 1 301 ? -6.221 8.246 -29.540 1.00 81.94 301 ASP A C 1
ATOM 2416 O O . ASP A 1 301 ? -6.691 8.449 -28.421 1.00 81.94 301 ASP A O 1
ATOM 2420 N N . ILE A 1 302 ? -4.933 8.447 -29.829 1.00 87.44 302 ILE A N 1
ATOM 2421 C CA . ILE A 1 302 ? -4.003 9.050 -28.878 1.00 87.44 302 ILE A CA 1
ATOM 2422 C C . ILE A 1 302 ? -4.157 10.565 -28.942 1.00 87.44 302 ILE A C 1
ATOM 2424 O O . ILE A 1 302 ? -3.927 11.169 -29.991 1.00 87.44 302 ILE A O 1
ATOM 2428 N N . GLN A 1 303 ? -4.468 11.174 -27.802 1.00 89.06 303 GLN A N 1
ATOM 2429 C CA . GLN A 1 303 ? -4.593 12.619 -27.656 1.00 89.06 303 GLN A CA 1
ATOM 2430 C C . GLN A 1 303 ? -3.700 13.135 -26.529 1.00 89.06 303 GLN A C 1
ATOM 2432 O O . GLN A 1 303 ? -3.609 12.530 -25.461 1.00 89.06 303 GLN A O 1
ATOM 2437 N N . LEU A 1 304 ? -3.044 14.273 -26.759 1.00 90.12 304 LEU A N 1
ATOM 2438 C CA . LEU A 1 304 ? -2.296 14.981 -25.725 1.00 90.12 304 LEU A CA 1
ATOM 2439 C C . LEU A 1 304 ? -3.269 15.646 -24.752 1.00 90.12 304 LEU A C 1
ATOM 2441 O O . LEU A 1 304 ? -4.021 16.532 -25.148 1.00 90.12 304 LEU A O 1
ATOM 2445 N N . ILE A 1 305 ? -3.221 15.234 -23.485 1.00 89.56 305 ILE A N 1
ATOM 2446 C CA . ILE A 1 305 ? -4.093 15.772 -22.433 1.00 89.56 305 ILE A CA 1
ATOM 2447 C C . ILE A 1 305 ? -3.388 16.802 -21.556 1.00 89.56 305 ILE A C 1
ATOM 2449 O O . ILE A 1 305 ? -4.017 17.746 -21.090 1.00 89.56 305 ILE A O 1
ATOM 2453 N N . PHE A 1 306 ? -2.087 16.631 -21.322 1.00 88.44 306 PHE A N 1
ATOM 2454 C CA . PHE A 1 306 ? -1.331 17.491 -20.422 1.00 88.44 306 PHE A CA 1
ATOM 2455 C C . PHE A 1 306 ? 0.157 17.452 -20.749 1.00 88.44 306 PHE A C 1
ATOM 2457 O O . PHE A 1 306 ? 0.703 16.396 -21.070 1.00 88.44 306 PHE A O 1
ATOM 2464 N N . THR A 1 307 ? 0.825 18.593 -20.602 1.00 89.31 307 THR A N 1
ATOM 2465 C CA . THR A 1 307 ? 2.283 18.689 -20.700 1.00 89.31 307 THR A CA 1
ATOM 2466 C C . THR A 1 307 ? 2.831 19.228 -19.392 1.00 89.31 307 THR A C 1
ATOM 2468 O O . THR A 1 307 ? 2.467 20.319 -18.954 1.00 89.31 307 THR A O 1
ATOM 2471 N N . ARG A 1 308 ? 3.750 18.476 -18.791 1.00 89.06 308 ARG A N 1
ATOM 2472 C CA . ARG A 1 308 ? 4.520 18.879 -17.619 1.00 89.06 308 ARG A CA 1
ATOM 2473 C C . ARG A 1 308 ? 5.932 19.277 -18.071 1.00 89.06 308 ARG A C 1
ATOM 2475 O O . ARG A 1 308 ? 6.697 18.387 -18.445 1.00 89.06 308 ARG A O 1
ATOM 2482 N N . PRO A 1 309 ? 6.293 20.571 -18.038 1.00 89.12 309 PRO A N 1
ATOM 2483 C CA . PRO A 1 309 ? 7.617 21.032 -18.450 1.00 89.12 309 PRO A CA 1
ATOM 2484 C C . PRO A 1 309 ? 8.719 20.425 -17.586 1.00 89.12 309 PRO A C 1
ATOM 2486 O O . PRO A 1 309 ? 8.472 20.172 -16.409 1.00 89.12 309 PRO A O 1
ATOM 2489 N N . ALA A 1 310 ? 9.926 20.233 -18.113 1.00 87.38 310 ALA A N 1
ATOM 2490 C CA . ALA A 1 310 ? 11.080 19.801 -17.326 1.00 87.38 310 ALA A CA 1
ATOM 2491 C C . ALA A 1 310 ? 11.341 20.752 -16.138 1.00 87.38 310 ALA A C 1
ATOM 2493 O O . ALA A 1 310 ? 11.133 21.967 -16.257 1.00 87.38 310 ALA A O 1
ATOM 2494 N N . PRO A 1 311 ? 11.799 20.245 -14.980 1.00 85.25 311 PRO A N 1
ATOM 2495 C CA . PRO A 1 311 ? 12.096 21.113 -13.852 1.00 85.25 311 PRO A CA 1
ATOM 2496 C C . PRO A 1 311 ? 13.269 22.061 -14.166 1.00 85.25 311 PRO A C 1
ATOM 2498 O O . PRO A 1 311 ? 14.175 21.730 -14.942 1.00 85.25 311 PRO A O 1
ATOM 2501 N N . PRO A 1 312 ? 13.281 23.270 -13.582 1.00 82.56 312 PRO A N 1
ATOM 2502 C CA . PRO A 1 312 ? 14.333 24.239 -13.841 1.00 82.56 312 PRO A CA 1
ATOM 2503 C C . PRO A 1 312 ? 15.651 23.790 -13.197 1.00 82.56 312 PRO A C 1
ATOM 2505 O O . PRO A 1 312 ? 15.762 23.692 -11.979 1.00 82.56 312 PRO A O 1
ATOM 2508 N N . LEU A 1 313 ? 16.676 23.562 -14.023 1.00 83.94 313 LEU A N 1
ATOM 2509 C CA . LEU A 1 313 ? 18.020 23.205 -13.561 1.00 83.94 313 LEU A CA 1
ATOM 2510 C C . LEU A 1 313 ? 18.994 24.390 -13.618 1.00 83.94 313 LEU A C 1
ATOM 2512 O O . LEU A 1 313 ? 18.910 25.219 -14.539 1.00 83.94 313 LEU A O 1
ATOM 2516 N N . PRO A 1 314 ? 19.966 24.471 -12.691 1.00 81.00 314 PRO A N 1
ATOM 2517 C CA . PRO A 1 314 ? 21.011 25.485 -12.747 1.00 81.00 314 PRO A CA 1
ATOM 2518 C C . PRO A 1 314 ? 21.973 25.202 -13.912 1.00 81.00 314 PRO A C 1
ATOM 2520 O O . PRO A 1 314 ? 22.608 24.156 -13.964 1.00 81.00 314 PRO A O 1
ATOM 2523 N N . GLY A 1 315 ? 22.102 26.132 -14.857 1.00 69.31 315 GLY A N 1
ATOM 2524 C CA . GLY A 1 315 ? 23.061 26.056 -15.967 1.00 69.31 315 GLY A CA 1
ATOM 2525 C C . GLY A 1 315 ? 24.347 26.847 -15.708 1.00 69.31 315 GLY A C 1
ATOM 2526 O O . GLY A 1 315 ? 24.763 27.061 -14.565 1.00 69.31 315 GLY A O 1
ATOM 2527 N N . SER A 1 316 ? 25.014 27.280 -16.781 1.00 68.88 316 SER A N 1
ATOM 2528 C CA . SER A 1 316 ? 26.157 28.204 -16.697 1.00 68.88 316 SER A CA 1
ATOM 2529 C C . SER A 1 316 ? 25.719 29.603 -16.254 1.00 68.88 316 SER A C 1
ATOM 2531 O O . SER A 1 316 ? 24.734 30.117 -16.769 1.00 68.88 316 SER A O 1
ATOM 2533 N N . ILE A 1 317 ? 26.477 30.264 -15.370 1.00 65.56 317 ILE A N 1
ATOM 2534 C CA . ILE A 1 317 ? 26.163 31.614 -14.852 1.00 65.56 317 ILE A CA 1
ATOM 2535 C C . ILE A 1 317 ? 25.948 32.627 -15.993 1.00 65.56 317 ILE A C 1
ATOM 2537 O O . ILE A 1 317 ? 25.091 33.498 -15.892 1.00 65.56 317 ILE A O 1
ATOM 2541 N N . LEU A 1 318 ? 26.695 32.486 -17.093 1.00 59.31 318 LEU A N 1
ATOM 2542 C CA . LEU A 1 318 ? 26.663 33.413 -18.230 1.00 59.31 318 LEU A CA 1
ATOM 2543 C C . LEU A 1 318 ? 25.686 32.999 -19.342 1.00 59.31 318 LEU A C 1
ATOM 2545 O O . LEU A 1 318 ? 25.241 33.849 -20.106 1.00 59.31 318 LEU A O 1
ATOM 2549 N N . PHE A 1 319 ? 25.348 31.709 -19.442 1.00 59.88 319 PHE A N 1
ATOM 2550 C CA . PHE A 1 319 ? 24.618 31.143 -20.589 1.00 59.88 319 PHE A CA 1
ATOM 2551 C C . PHE A 1 319 ? 23.397 30.303 -20.182 1.00 59.88 319 PHE A C 1
ATOM 2553 O O . PHE A 1 319 ? 22.876 29.546 -20.993 1.00 59.88 319 PHE A O 1
ATOM 2560 N N . ASN A 1 320 ? 22.915 30.425 -18.940 1.00 63.97 320 ASN A N 1
ATOM 2561 C CA . ASN A 1 320 ? 21.837 29.589 -18.394 1.00 63.97 320 ASN A CA 1
ATOM 2562 C C . ASN A 1 320 ? 20.555 29.598 -19.249 1.00 63.97 320 ASN A C 1
ATOM 2564 O O . ASN A 1 320 ? 19.866 28.585 -19.334 1.00 63.97 320 ASN A O 1
ATOM 2568 N N . ASN A 1 321 ? 20.262 30.743 -19.874 1.00 64.88 321 ASN A N 1
ATOM 2569 C CA . ASN A 1 321 ? 19.082 30.962 -20.716 1.00 64.88 321 ASN A CA 1
ATOM 2570 C C . ASN A 1 321 ? 19.330 30.641 -22.202 1.00 64.88 321 ASN A C 1
ATOM 2572 O O . ASN A 1 321 ? 18.433 30.821 -23.015 1.00 64.88 321 ASN A O 1
ATOM 2576 N N . LEU A 1 322 ? 20.552 30.232 -22.560 1.00 56.72 322 LEU A N 1
ATOM 2577 C CA . LEU A 1 322 ? 20.995 29.987 -23.938 1.00 56.72 322 LEU A CA 1
ATOM 2578 C C . LEU A 1 322 ? 21.336 28.515 -24.201 1.00 56.72 322 LEU A C 1
ATOM 2580 O O . LEU A 1 322 ? 21.665 28.163 -25.329 1.00 56.72 322 LEU A O 1
ATOM 2584 N N . THR A 1 323 ? 21.303 27.663 -23.174 1.00 61.31 323 THR A N 1
ATOM 2585 C CA . THR A 1 323 ? 21.562 26.227 -23.319 1.00 61.31 323 THR A CA 1
ATOM 2586 C C . THR A 1 323 ? 20.295 25.431 -23.074 1.00 61.31 323 THR A C 1
ATOM 2588 O O . THR A 1 323 ? 19.747 25.484 -21.967 1.00 61.31 323 THR A O 1
ATOM 2591 N N . ASP A 1 324 ? 19.899 24.657 -24.078 1.00 74.31 324 ASP A N 1
ATOM 2592 C CA . ASP A 1 324 ? 18.774 23.736 -23.986 1.00 74.31 324 ASP A CA 1
ATOM 2593 C C . ASP A 1 324 ? 19.079 22.578 -23.030 1.00 74.31 324 ASP A C 1
ATOM 2595 O O . ASP A 1 324 ? 20.237 22.209 -22.799 1.00 74.31 324 ASP A O 1
ATOM 2599 N N . GLN A 1 325 ? 18.018 22.037 -22.433 1.00 82.94 325 GLN A N 1
ATOM 2600 C CA . GLN A 1 325 ? 18.100 20.809 -21.652 1.00 82.94 325 GLN A CA 1
ATOM 2601 C C . GLN A 1 325 ? 18.017 19.601 -22.591 1.00 82.94 325 GLN A C 1
ATOM 2603 O O . GLN A 1 325 ? 17.340 19.671 -23.615 1.00 82.94 325 GLN A O 1
ATOM 2608 N N . HIS A 1 326 ? 18.691 18.504 -22.244 1.00 85.75 326 HIS A N 1
ATOM 2609 C CA . HIS A 1 326 ? 18.591 17.236 -22.965 1.00 85.75 326 HIS A CA 1
ATOM 2610 C C . HIS A 1 326 ? 18.353 16.062 -22.008 1.00 85.75 326 HIS A C 1
ATOM 2612 O O . HIS A 1 326 ? 19.090 15.916 -21.034 1.00 85.75 326 HIS A O 1
ATOM 2618 N N . ALA A 1 327 ? 17.355 15.220 -22.272 1.00 85.50 327 ALA A N 1
ATOM 2619 C CA . ALA A 1 327 ? 17.071 14.011 -21.509 1.00 85.50 327 ALA A CA 1
ATOM 2620 C C . ALA A 1 327 ? 17.807 12.800 -22.094 1.00 85.50 327 ALA A C 1
ATOM 2622 O O . ALA A 1 327 ? 17.594 12.429 -23.244 1.00 85.50 327 ALA A O 1
ATOM 2623 N N . ASP A 1 328 ? 18.654 12.161 -21.285 1.00 83.00 328 ASP A N 1
ATOM 2624 C CA . ASP A 1 328 ? 19.484 11.029 -21.726 1.00 83.00 328 ASP A CA 1
ATOM 2625 C C . ASP A 1 328 ? 18.897 9.668 -21.318 1.00 83.00 328 ASP A C 1
ATOM 2627 O O . ASP A 1 328 ? 19.076 8.663 -22.003 1.00 83.00 328 ASP A O 1
ATOM 2631 N N . LEU A 1 329 ? 18.230 9.613 -20.165 1.00 90.44 329 LEU A N 1
ATOM 2632 C CA . LEU A 1 329 ? 17.671 8.394 -19.587 1.00 90.44 329 LEU A CA 1
ATOM 2633 C C . LEU A 1 329 ? 16.472 8.778 -18.738 1.00 90.44 329 LEU A C 1
ATOM 2635 O O . LEU A 1 329 ? 16.601 9.671 -17.911 1.00 90.44 329 LEU A O 1
ATOM 2639 N N . ALA A 1 330 ? 15.353 8.076 -18.887 1.00 92.62 330 ALA A N 1
ATOM 2640 C CA . ALA A 1 330 ? 14.145 8.334 -18.118 1.00 92.62 330 ALA A CA 1
ATOM 2641 C C . ALA A 1 330 ? 13.550 7.043 -17.554 1.00 92.62 330 ALA A C 1
ATOM 2643 O O . ALA A 1 330 ? 13.644 5.968 -18.149 1.00 92.62 330 ALA A O 1
ATOM 2644 N N . TYR A 1 331 ? 12.909 7.173 -16.403 1.00 92.50 331 TYR A N 1
ATOM 2645 C CA . TYR A 1 331 ? 12.193 6.130 -15.695 1.00 92.50 331 TYR A CA 1
ATOM 2646 C C . TYR A 1 331 ? 10.937 6.730 -15.074 1.00 92.50 331 TYR A C 1
ATOM 2648 O O . TYR A 1 331 ? 10.979 7.823 -14.507 1.00 92.50 331 TYR A O 1
ATOM 2656 N N . TYR A 1 332 ? 9.831 6.002 -15.153 1.00 91.19 332 TYR A N 1
ATOM 2657 C CA . TYR A 1 332 ? 8.587 6.390 -14.515 1.00 91.19 332 TYR A CA 1
ATOM 2658 C C . TYR A 1 332 ? 7.869 5.178 -13.950 1.00 91.19 332 TYR A C 1
ATOM 2660 O O . TYR A 1 332 ? 7.721 4.161 -14.628 1.00 91.19 332 TYR A O 1
ATOM 2668 N N . GLN A 1 333 ? 7.394 5.312 -12.718 1.00 86.56 333 GLN A N 1
ATOM 2669 C CA . GLN A 1 333 ? 6.517 4.334 -12.091 1.00 86.56 333 GLN A CA 1
ATOM 2670 C C . GLN A 1 333 ? 5.690 5.026 -11.008 1.00 86.56 333 GLN A C 1
ATOM 2672 O O . GLN A 1 333 ? 6.252 5.751 -10.191 1.00 86.56 333 GLN A O 1
ATOM 2677 N N . GLN A 1 334 ? 4.371 4.796 -10.977 1.00 81.94 334 GLN A N 1
ATOM 2678 C CA . GLN A 1 334 ? 3.461 5.239 -9.905 1.00 81.94 334 GLN A CA 1
ATOM 2679 C C . GLN A 1 334 ? 3.742 6.673 -9.402 1.00 81.94 334 GLN A C 1
ATOM 2681 O O . GLN A 1 334 ? 4.099 6.870 -8.242 1.00 81.94 334 GLN A O 1
ATOM 2686 N N . GLY A 1 335 ? 3.707 7.667 -10.294 1.00 84.56 335 GLY A N 1
ATOM 2687 C CA . GLY A 1 335 ? 3.912 9.079 -9.934 1.00 84.56 335 GLY A CA 1
ATOM 2688 C C . GLY A 1 335 ? 5.345 9.503 -9.583 1.00 84.56 335 GLY A C 1
ATOM 2689 O O . GLY A 1 335 ? 5.569 10.693 -9.383 1.00 84.56 335 GLY A O 1
ATOM 2690 N N . VAL A 1 336 ? 6.318 8.587 -9.542 1.00 89.69 336 VAL A N 1
ATOM 2691 C CA . VAL A 1 336 ? 7.741 8.933 -9.414 1.00 89.69 336 VAL A CA 1
ATOM 2692 C C . VAL A 1 336 ? 8.389 8.928 -10.787 1.00 89.69 336 VAL A C 1
ATOM 2694 O O . VAL A 1 336 ? 8.330 7.936 -11.516 1.00 89.69 336 VAL A O 1
ATOM 2697 N N . PHE A 1 337 ? 9.027 10.043 -11.120 1.00 92.75 337 PHE A N 1
ATOM 2698 C CA . PHE A 1 337 ? 9.798 10.223 -12.338 1.00 92.75 337 PHE A CA 1
ATOM 2699 C C . PHE A 1 337 ? 11.270 10.407 -11.983 1.00 92.75 337 PHE A C 1
ATOM 2701 O O . PHE A 1 337 ? 11.615 11.225 -11.135 1.00 92.75 337 PHE A O 1
ATOM 2708 N N . ALA A 1 338 ? 12.140 9.648 -12.637 1.00 94.38 338 ALA A N 1
ATOM 2709 C CA . ALA A 1 338 ? 13.580 9.750 -12.479 1.00 94.38 338 ALA A CA 1
ATOM 2710 C C . ALA A 1 338 ? 14.223 9.922 -13.851 1.00 94.38 338 ALA A C 1
ATOM 2712 O O . ALA A 1 338 ? 13.918 9.172 -14.777 1.00 94.38 338 ALA A O 1
ATOM 2713 N N . THR A 1 339 ? 15.113 10.896 -14.001 1.00 94.69 339 THR A N 1
ATOM 2714 C CA . THR A 1 339 ? 15.745 11.169 -15.293 1.00 94.69 339 THR A CA 1
ATOM 2715 C C . THR A 1 339 ? 17.154 11.724 -15.144 1.00 94.69 339 THR A C 1
ATOM 2717 O O . THR A 1 339 ? 17.504 12.328 -14.129 1.00 94.69 339 THR A O 1
ATOM 2720 N N . VAL A 1 340 ? 17.970 11.525 -16.175 1.00 94.25 340 VAL A N 1
ATOM 2721 C CA . VAL A 1 340 ? 19.247 12.217 -16.347 1.00 94.25 340 VAL A CA 1
ATOM 2722 C C . VAL A 1 340 ? 19.037 13.358 -17.329 1.00 94.25 340 VAL A C 1
ATOM 2724 O O . VAL A 1 340 ? 18.767 13.116 -18.506 1.00 94.25 340 VAL A O 1
ATOM 2727 N N . LEU A 1 341 ? 19.184 14.591 -16.848 1.00 91.88 341 LEU A N 1
ATOM 2728 C CA . LEU A 1 341 ? 19.084 15.798 -17.665 1.00 91.88 341 LEU A CA 1
ATOM 2729 C C . LEU A 1 341 ? 20.459 16.450 -17.813 1.00 91.88 341 LEU A C 1
ATOM 2731 O O . LEU A 1 341 ? 21.145 16.728 -16.828 1.00 91.88 341 LEU A O 1
ATOM 2735 N N . ALA A 1 342 ? 20.864 16.719 -19.046 1.00 88.19 342 ALA A N 1
ATOM 2736 C CA . ALA A 1 342 ? 22.023 17.535 -19.362 1.00 88.19 342 ALA A CA 1
ATOM 2737 C C . ALA A 1 342 ? 21.592 18.992 -19.560 1.00 88.19 342 ALA A C 1
ATOM 2739 O O . ALA A 1 342 ? 20.610 19.265 -20.245 1.00 88.19 342 ALA A O 1
ATOM 2740 N N . LYS A 1 343 ? 22.334 19.935 -18.977 1.00 84.94 343 LYS A N 1
ATOM 2741 C CA . LYS A 1 343 ? 22.177 21.372 -19.225 1.00 84.94 343 LYS A CA 1
ATOM 2742 C C . LYS A 1 343 ? 23.551 22.022 -19.315 1.00 84.94 343 LYS A C 1
ATOM 2744 O O . LYS A 1 343 ? 24.356 21.932 -18.382 1.00 84.94 343 LYS A O 1
ATOM 2749 N N . SER A 1 344 ? 23.818 22.695 -20.434 1.00 82.50 344 SER A N 1
ATOM 2750 C CA . SER A 1 344 ? 25.180 23.120 -20.790 1.00 82.50 344 SER A CA 1
ATOM 2751 C C . SER A 1 344 ? 26.131 21.897 -20.806 1.00 82.50 344 SER A C 1
ATOM 2753 O O . SER A 1 344 ? 25.810 20.889 -21.422 1.00 82.50 344 SER A O 1
ATOM 2755 N N . GLU A 1 345 ? 27.272 21.937 -20.109 1.00 80.50 345 GLU A N 1
ATOM 2756 C CA . GLU A 1 345 ? 28.210 20.802 -19.986 1.00 80.50 345 GLU A CA 1
ATOM 2757 C C . GLU A 1 345 ? 27.927 19.890 -18.776 1.00 80.50 345 GLU A C 1
ATOM 2759 O O . GLU A 1 345 ? 28.630 18.906 -18.549 1.00 80.50 345 GLU A O 1
ATOM 2764 N N . LYS A 1 346 ? 26.934 20.227 -17.946 1.00 86.62 346 LYS A N 1
ATOM 2765 C CA . LYS A 1 346 ? 26.665 19.525 -16.686 1.00 86.62 346 LYS A CA 1
ATOM 2766 C C . LYS A 1 346 ? 25.534 18.521 -16.869 1.00 86.62 346 LYS A C 1
ATOM 2768 O O . LYS A 1 346 ? 24.547 18.813 -17.539 1.00 86.62 346 LYS A O 1
ATOM 2773 N N . LYS A 1 347 ? 25.657 17.365 -16.216 1.00 90.31 347 LYS A N 1
ATOM 2774 C CA . LYS A 1 347 ? 24.588 16.368 -16.110 1.00 90.31 347 LYS A CA 1
ATOM 2775 C C . LYS A 1 347 ? 24.030 16.350 -14.698 1.00 90.31 347 LYS A C 1
ATOM 2777 O O . LYS A 1 347 ? 24.781 16.485 -13.731 1.00 90.31 347 LYS A O 1
ATOM 2782 N N . TYR A 1 348 ? 22.724 16.177 -14.602 1.00 92.38 348 TYR A N 1
ATOM 2783 C CA . TYR A 1 348 ? 21.977 16.159 -13.359 1.00 92.38 348 TYR A CA 1
ATOM 2784 C C . TYR A 1 348 ? 21.151 14.888 -13.277 1.00 92.38 348 TYR A C 1
ATOM 2786 O O . TYR A 1 348 ? 20.526 14.489 -14.259 1.00 92.38 348 TYR A O 1
ATOM 2794 N N . PHE A 1 349 ? 21.143 14.274 -12.103 1.00 93.75 349 PHE A N 1
ATOM 2795 C CA . PHE A 1 349 ? 20.159 13.265 -11.760 1.00 93.75 349 PHE A CA 1
ATOM 2796 C C . PHE A 1 349 ? 18.977 13.967 -11.115 1.00 93.75 349 PHE A C 1
ATOM 2798 O O . PHE A 1 349 ? 19.159 14.749 -10.183 1.00 93.75 349 PHE A O 1
ATOM 2805 N N . VAL A 1 350 ? 17.787 13.729 -11.648 1.00 93.19 350 VAL A N 1
ATOM 2806 C CA . VAL A 1 350 ? 16.555 14.401 -11.250 1.00 93.19 350 VAL A CA 1
ATOM 2807 C C . VAL A 1 350 ? 15.542 13.364 -10.811 1.00 93.19 350 VAL A C 1
ATOM 2809 O O . VAL A 1 350 ? 15.312 12.384 -11.518 1.00 93.19 350 VAL A O 1
ATOM 2812 N N . LEU A 1 351 ? 14.918 13.621 -9.666 1.00 93.75 351 LEU A N 1
ATOM 2813 C CA . LEU A 1 351 ? 13.818 12.844 -9.117 1.00 93.75 351 LEU A CA 1
ATOM 2814 C C . LEU A 1 351 ? 12.631 13.772 -8.878 1.00 93.75 351 LEU A C 1
ATOM 2816 O O . LEU A 1 351 ? 12.786 14.845 -8.291 1.00 93.75 351 LEU A O 1
ATOM 2820 N N . THR A 1 352 ? 11.445 13.354 -9.309 1.00 91.88 352 THR A N 1
ATOM 2821 C CA . THR A 1 352 ? 10.196 14.016 -8.941 1.00 91.88 352 THR A CA 1
ATOM 2822 C C . THR A 1 352 ? 9.173 13.022 -8.417 1.00 91.88 352 THR A C 1
ATOM 2824 O O . THR A 1 352 ? 9.155 11.859 -8.826 1.00 91.88 352 THR A O 1
ATOM 2827 N N . ASN A 1 353 ? 8.328 13.471 -7.489 1.00 89.38 353 ASN A N 1
ATOM 2828 C CA . ASN A 1 353 ? 7.202 12.698 -6.967 1.00 89.38 353 ASN A CA 1
ATOM 2829 C C . ASN A 1 353 ? 5.920 13.522 -7.067 1.00 89.38 353 ASN A C 1
ATOM 2831 O O . ASN A 1 353 ? 5.809 14.574 -6.437 1.00 89.38 353 ASN A O 1
ATOM 2835 N N . THR A 1 354 ? 4.939 13.026 -7.815 1.00 86.88 354 THR A N 1
ATOM 2836 C CA . THR A 1 354 ? 3.624 13.658 -7.928 1.00 86.88 354 THR A CA 1
ATOM 2837 C C . THR A 1 354 ? 2.752 13.348 -6.715 1.00 86.88 354 THR A C 1
ATOM 2839 O O . THR A 1 354 ? 2.640 12.202 -6.286 1.00 86.88 354 THR A O 1
ATOM 2842 N N . SER A 1 355 ? 2.091 14.376 -6.189 1.00 84.31 355 SER A N 1
ATOM 2843 C CA . SER A 1 355 ? 1.116 14.288 -5.101 1.00 84.31 355 SER A CA 1
ATOM 2844 C C . SER A 1 355 ? -0.006 15.305 -5.305 1.00 84.31 355 SER A C 1
ATOM 2846 O O . SER A 1 355 ? 0.153 16.280 -6.041 1.00 84.31 355 SER A O 1
ATOM 2848 N N . VAL A 1 356 ? -1.141 15.095 -4.645 1.00 82.75 356 VAL A N 1
ATOM 2849 C CA . VAL A 1 356 ? -2.218 16.090 -4.595 1.00 82.75 356 VAL A CA 1
ATOM 2850 C C . VAL A 1 356 ? -1.987 17.045 -3.432 1.00 82.75 356 VAL A C 1
ATOM 2852 O O . VAL A 1 356 ? -1.817 16.610 -2.294 1.00 82.75 356 VAL A O 1
ATOM 2855 N N . ALA A 1 357 ? -2.035 18.344 -3.720 1.00 79.62 357 ALA A N 1
ATOM 2856 C CA . ALA A 1 357 ? -2.144 19.391 -2.714 1.00 79.62 357 ALA A CA 1
ATOM 2857 C C . ALA A 1 357 ? -3.605 19.840 -2.581 1.00 79.62 357 ALA A C 1
ATOM 2859 O O . ALA A 1 357 ? -4.280 20.099 -3.582 1.00 79.62 357 ALA A O 1
ATOM 2860 N N . SER A 1 358 ? -4.085 19.939 -1.342 1.00 71.69 358 SER A N 1
ATOM 2861 C CA . SER A 1 358 ? -5.417 20.435 -1.001 1.00 71.69 358 SER A CA 1
ATOM 2862 C C . SER A 1 358 ? -5.321 21.904 -0.602 1.00 71.69 358 SER A C 1
ATOM 2864 O O . SER A 1 358 ? -5.132 22.226 0.567 1.00 71.69 358 SER A O 1
ATOM 2866 N N . VAL A 1 359 ? -5.472 22.804 -1.570 1.00 63.62 359 VAL A N 1
ATOM 2867 C CA . VAL A 1 359 ? -5.449 24.249 -1.313 1.00 63.62 359 VAL A CA 1
ATOM 2868 C C . VAL A 1 359 ? -6.826 24.699 -0.811 1.00 63.62 359 VAL A C 1
ATOM 2870 O O . VAL A 1 359 ? -7.841 24.425 -1.456 1.00 63.62 359 VAL A O 1
ATOM 2873 N N . LYS A 1 360 ? -6.870 25.398 0.337 1.00 59.22 360 LYS A N 1
ATOM 2874 C CA . LYS A 1 360 ? -8.112 25.943 0.927 1.00 59.22 360 LYS A CA 1
ATOM 2875 C C . LYS A 1 360 ? -8.928 26.690 -0.147 1.00 59.22 360 LYS A C 1
ATOM 2877 O O . LYS A 1 360 ? -8.380 27.497 -0.888 1.00 59.22 360 LYS A O 1
ATOM 2882 N N . GLU A 1 361 ? -10.227 26.389 -0.231 1.00 57.53 361 GLU A N 1
ATOM 2883 C CA . GLU A 1 361 ? -11.207 27.037 -1.130 1.00 57.53 361 GLU A CA 1
ATOM 2884 C C . GLU A 1 361 ? -10.997 26.842 -2.649 1.00 57.53 361 GLU A C 1
ATOM 2886 O O . GLU A 1 361 ? -11.670 27.487 -3.453 1.00 57.53 361 GLU A O 1
ATOM 2891 N N . SER A 1 362 ? -10.132 25.915 -3.076 1.00 63.12 362 SER A N 1
ATOM 2892 C CA . SER A 1 362 ? -9.941 25.594 -4.499 1.00 63.12 362 SER A CA 1
ATOM 2893 C C . SER A 1 362 ? -9.920 24.087 -4.760 1.00 63.12 362 SER A C 1
ATOM 2895 O O . SER A 1 362 ? -9.873 23.273 -3.838 1.00 63.12 362 SER A O 1
ATOM 2897 N N . LYS A 1 363 ? -10.026 23.699 -6.036 1.00 68.50 363 LYS A N 1
ATOM 2898 C CA . LYS A 1 363 ? -9.903 22.293 -6.429 1.00 68.50 363 LYS A CA 1
ATOM 2899 C C . LYS A 1 363 ? -8.484 21.786 -6.119 1.00 68.50 363 LYS A C 1
ATOM 2901 O O . LYS A 1 363 ? -7.539 22.564 -6.250 1.00 68.50 363 LYS A O 1
ATOM 2906 N N . PRO A 1 364 ? -8.310 20.506 -5.747 1.00 73.81 364 PRO A N 1
ATOM 2907 C CA . PRO A 1 364 ? -6.984 19.961 -5.482 1.00 73.81 364 PRO A CA 1
ATOM 2908 C C . PRO A 1 364 ? -6.122 20.001 -6.747 1.00 73.81 364 PRO A C 1
ATOM 2910 O O . PRO A 1 364 ? -6.640 19.835 -7.851 1.00 73.81 364 PRO A O 1
ATOM 2913 N N . VAL A 1 365 ? -4.811 20.198 -6.596 1.00 78.44 365 VAL A N 1
ATOM 2914 C CA . VAL A 1 365 ? -3.900 20.347 -7.744 1.00 78.44 365 VAL A CA 1
ATOM 2915 C C . VAL A 1 365 ? -2.684 19.430 -7.625 1.00 78.44 365 VAL A C 1
ATOM 2917 O O . VAL A 1 365 ? -2.217 19.145 -6.521 1.00 78.44 365 VAL A O 1
ATOM 2920 N N . LEU A 1 366 ? -2.178 18.946 -8.766 1.00 81.94 366 LEU A N 1
ATOM 2921 C CA . LEU A 1 366 ? -0.992 18.092 -8.846 1.00 81.94 366 LEU A CA 1
ATOM 2922 C C . LEU A 1 366 ? 0.301 18.867 -8.646 1.00 81.94 366 LEU A C 1
ATOM 2924 O O . LEU A 1 366 ? 0.819 19.499 -9.571 1.00 81.94 366 LEU A O 1
ATOM 2928 N N . VAL A 1 367 ? 0.882 18.682 -7.471 1.00 84.75 367 VAL A N 1
ATOM 2929 C CA . VAL A 1 367 ? 2.181 19.228 -7.104 1.00 84.75 367 VAL A CA 1
ATOM 2930 C C . VAL A 1 367 ? 3.241 18.142 -7.207 1.00 84.75 367 VAL A C 1
ATOM 2932 O O . VAL A 1 367 ? 3.031 17.002 -6.785 1.00 84.75 367 VAL A O 1
ATOM 2935 N N . GLU A 1 368 ? 4.395 18.501 -7.761 1.00 87.25 368 GLU A N 1
ATOM 2936 C CA . GLU A 1 368 ? 5.555 17.622 -7.809 1.00 87.25 368 GLU A CA 1
ATOM 2937 C C . GLU A 1 368 ? 6.659 18.119 -6.892 1.00 87.25 368 GLU A C 1
ATOM 2939 O O . GLU A 1 368 ? 7.196 19.210 -7.087 1.00 87.25 368 GLU A O 1
ATOM 2944 N N . ASP A 1 369 ? 7.024 17.285 -5.924 1.00 88.44 369 ASP A N 1
ATOM 2945 C CA . ASP A 1 369 ? 8.266 17.483 -5.190 1.00 88.44 369 ASP A CA 1
ATOM 2946 C C . ASP A 1 369 ? 9.439 17.223 -6.123 1.00 88.44 369 ASP A C 1
ATOM 2948 O O . ASP A 1 369 ? 9.427 16.240 -6.868 1.00 88.44 369 ASP A O 1
ATOM 2952 N N . PHE A 1 370 ? 10.436 18.101 -6.089 1.00 87.56 370 PHE A N 1
ATOM 2953 C CA . PHE A 1 370 ? 11.565 18.076 -7.009 1.00 87.56 370 PHE A CA 1
ATOM 2954 C C . PHE A 1 370 ? 12.888 17.997 -6.252 1.00 87.56 370 PHE A C 1
ATOM 2956 O O . PHE A 1 370 ? 13.191 18.837 -5.410 1.00 87.56 370 PHE A O 1
ATOM 2963 N N . TYR A 1 371 ? 13.698 17.004 -6.609 1.00 90.88 371 TYR A N 1
ATOM 2964 C CA . TYR A 1 371 ? 15.067 16.834 -6.143 1.00 90.88 371 TYR A CA 1
ATOM 2965 C C . TYR A 1 371 ? 16.008 16.724 -7.341 1.00 90.88 371 TYR A C 1
ATOM 2967 O O . TYR A 1 371 ? 15.692 16.069 -8.340 1.00 90.88 371 TYR A O 1
ATOM 2975 N N . TYR A 1 372 ? 17.188 17.332 -7.235 1.00 91.38 372 TYR A N 1
ATOM 2976 C CA . TYR A 1 372 ? 18.242 17.160 -8.223 1.00 91.38 372 TYR A CA 1
ATOM 2977 C C . TYR A 1 372 ? 19.626 17.153 -7.584 1.00 91.38 372 TYR A C 1
ATOM 2979 O O . TYR A 1 372 ? 19.891 17.854 -6.609 1.00 91.38 372 TYR A O 1
ATOM 2987 N N . GLU A 1 373 ? 20.548 16.427 -8.205 1.00 90.75 373 GLU A N 1
ATOM 2988 C CA . GLU A 1 373 ? 21.969 16.499 -7.884 1.00 90.75 373 GLU A CA 1
ATOM 2989 C C . GLU A 1 373 ? 22.819 16.504 -9.151 1.00 90.75 373 GLU A C 1
ATOM 2991 O O . GLU A 1 373 ? 22.426 15.988 -10.200 1.00 90.75 373 GLU A O 1
ATOM 2996 N N . LYS A 1 374 ? 24.001 17.116 -9.071 1.00 91.81 374 LYS A N 1
ATOM 2997 C CA . LYS A 1 374 ? 24.961 17.084 -10.172 1.00 91.81 374 LYS A CA 1
ATOM 2998 C C . LYS A 1 374 ? 25.626 15.709 -10.208 1.00 91.81 374 LYS A C 1
ATOM 3000 O O . LYS A 1 374 ? 26.140 15.246 -9.196 1.00 91.81 374 LYS A O 1
ATOM 3005 N N . LEU A 1 375 ? 25.660 15.098 -11.384 1.00 90.56 375 LEU A N 1
ATOM 3006 C CA . LEU A 1 375 ? 26.320 13.819 -11.602 1.00 90.56 375 LEU A CA 1
ATOM 3007 C C . LEU A 1 375 ? 27.814 14.006 -11.873 1.00 90.56 375 LEU A C 1
ATOM 3009 O O . LEU A 1 375 ? 28.204 14.773 -12.757 1.00 90.56 375 LEU A O 1
ATOM 3013 N N . ASP A 1 376 ? 28.630 13.246 -11.146 1.00 87.12 376 ASP A N 1
ATOM 3014 C CA . ASP A 1 376 ? 30.066 13.105 -11.417 1.00 87.12 376 ASP A CA 1
ATOM 3015 C C . ASP A 1 376 ? 30.361 11.968 -12.407 1.00 87.12 376 ASP A C 1
ATOM 3017 O O . ASP A 1 376 ? 31.381 11.986 -13.091 1.00 87.12 376 ASP A O 1
ATOM 3021 N N . ASP A 1 377 ? 29.457 10.990 -12.501 1.00 84.94 377 ASP A N 1
ATOM 3022 C CA . ASP A 1 377 ? 29.587 9.811 -13.353 1.00 84.94 377 ASP A CA 1
ATOM 3023 C C . ASP A 1 377 ? 28.376 9.631 -14.266 1.00 84.94 377 ASP A C 1
ATOM 3025 O O . ASP A 1 377 ? 27.283 10.147 -14.025 1.00 84.94 377 ASP A O 1
ATOM 3029 N N . LYS A 1 378 ? 28.558 8.820 -15.311 1.00 89.00 378 LYS A N 1
ATOM 3030 C CA . LYS A 1 378 ? 27.452 8.332 -16.133 1.00 89.00 378 LYS A CA 1
ATOM 3031 C C . LYS A 1 378 ? 26.509 7.469 -15.283 1.00 89.00 378 LYS A C 1
ATOM 3033 O O . LYS A 1 378 ? 26.955 6.651 -14.482 1.00 89.00 378 LYS A O 1
ATOM 3038 N N . VAL A 1 379 ? 25.209 7.613 -15.519 1.00 93.00 379 VAL A N 1
ATOM 3039 C CA . VAL A 1 379 ? 24.186 6.678 -15.037 1.00 93.00 379 VAL A CA 1
ATOM 3040 C C . VAL A 1 379 ? 23.806 5.768 -16.202 1.00 93.00 379 VAL A C 1
ATOM 3042 O O . VAL A 1 379 ? 23.467 6.252 -17.282 1.00 93.00 379 VAL A O 1
ATOM 3045 N N . TRP A 1 380 ? 23.913 4.455 -16.009 1.00 92.38 380 TRP A N 1
ATOM 3046 C CA . TRP A 1 380 ? 23.614 3.451 -17.039 1.00 92.38 380 TRP A CA 1
ATOM 3047 C C . TRP A 1 380 ? 22.150 3.030 -17.034 1.00 92.38 380 TRP A C 1
ATOM 3049 O O . TRP A 1 380 ? 21.569 2.806 -18.090 1.00 92.38 380 TRP A O 1
ATOM 3059 N N . SER A 1 381 ? 21.563 2.897 -15.848 1.00 93.06 381 SER A N 1
ATOM 3060 C CA . SER A 1 381 ? 20.198 2.412 -15.683 1.00 93.06 381 SER A CA 1
ATOM 3061 C C . SER A 1 381 ? 19.608 2.926 -14.377 1.00 93.06 381 SER A C 1
ATOM 3063 O O . SER A 1 381 ? 20.328 3.155 -13.405 1.00 93.06 381 SER A O 1
ATOM 3065 N N . ILE A 1 382 ? 18.284 3.058 -14.359 1.00 94.19 382 ILE A N 1
ATOM 3066 C CA . ILE A 1 382 ? 17.494 3.421 -13.182 1.00 94.19 382 ILE A CA 1
ATOM 3067 C C . ILE A 1 382 ? 16.465 2.316 -12.935 1.00 94.19 382 ILE A C 1
ATOM 3069 O O . ILE A 1 382 ? 15.894 1.755 -13.880 1.00 94.19 382 ILE A O 1
ATOM 3073 N N . MET A 1 383 ? 16.233 1.990 -11.669 1.00 91.06 383 MET A N 1
ATOM 3074 C CA . MET A 1 383 ? 15.139 1.121 -11.249 1.00 91.06 383 MET A CA 1
ATOM 3075 C C . MET A 1 383 ? 14.606 1.531 -9.882 1.00 91.06 383 MET A C 1
ATOM 3077 O O . MET A 1 383 ? 15.300 2.183 -9.111 1.00 91.06 383 MET A O 1
ATOM 3081 N N . GLU A 1 384 ? 13.399 1.100 -9.556 1.00 88.12 384 GLU A N 1
ATOM 3082 C CA . GLU A 1 384 ? 12.901 1.112 -8.186 1.00 88.12 384 GLU A CA 1
ATOM 3083 C C . GLU A 1 384 ? 13.282 -0.200 -7.489 1.00 88.12 384 GLU A C 1
ATOM 3085 O O . GLU A 1 384 ? 13.106 -1.282 -8.049 1.00 88.12 384 GLU A O 1
ATOM 3090 N N . GLY A 1 385 ? 13.878 -0.085 -6.303 1.00 73.88 385 GLY A N 1
ATOM 3091 C CA . GLY A 1 385 ? 14.311 -1.197 -5.465 1.00 73.88 385 GLY A CA 1
ATOM 3092 C C . GLY A 1 385 ? 13.212 -1.655 -4.506 1.00 73.88 385 GLY A C 1
ATOM 3093 O O . GLY A 1 385 ? 12.404 -0.860 -4.033 1.00 73.88 385 GLY A O 1
ATOM 3094 N N . GLY A 1 386 ? 13.207 -2.954 -4.197 1.00 64.19 386 GLY A N 1
ATOM 3095 C CA . GLY A 1 386 ? 12.225 -3.596 -3.318 1.00 64.19 386 GLY A CA 1
ATOM 3096 C C . GLY A 1 386 ? 11.397 -4.654 -4.050 1.00 64.19 386 GLY A C 1
ATOM 3097 O O . GLY A 1 386 ? 11.383 -4.726 -5.277 1.00 64.19 386 GLY A O 1
ATOM 3098 N N . LYS A 1 387 ? 10.705 -5.532 -3.310 1.00 54.81 387 LYS A N 1
ATOM 3099 C CA . LYS A 1 387 ? 9.686 -6.392 -3.934 1.00 54.81 387 LYS A CA 1
ATOM 3100 C C . LYS A 1 387 ? 8.606 -5.460 -4.464 1.00 54.81 387 LYS A C 1
ATOM 3102 O O . LYS A 1 387 ? 8.049 -4.728 -3.652 1.00 54.81 387 LYS A O 1
ATOM 3107 N N . ALA A 1 388 ? 8.331 -5.495 -5.770 1.00 46.38 388 ALA A N 1
ATOM 3108 C CA . ALA A 1 388 ? 7.229 -4.772 -6.394 1.00 46.38 388 ALA A CA 1
ATOM 3109 C C . ALA A 1 388 ? 5.938 -5.073 -5.620 1.00 46.38 388 ALA A C 1
ATOM 3111 O O . ALA A 1 388 ? 5.286 -6.097 -5.825 1.00 46.38 388 ALA A O 1
ATOM 3112 N N . ARG A 1 389 ? 5.604 -4.223 -4.650 1.00 51.31 389 ARG A N 1
ATOM 3113 C CA . ARG A 1 389 ? 4.303 -4.268 -4.014 1.00 51.31 389 ARG A CA 1
ATOM 3114 C C . ARG A 1 389 ? 3.400 -3.633 -5.051 1.00 51.31 389 ARG A C 1
ATOM 3116 O O . ARG A 1 389 ? 3.539 -2.454 -5.350 1.00 51.31 389 ARG A O 1
ATOM 3123 N N . HIS A 1 390 ? 2.502 -4.423 -5.625 1.00 47.19 390 HIS A N 1
ATOM 3124 C CA . HIS A 1 390 ? 1.348 -3.905 -6.350 1.00 47.19 390 HIS A CA 1
ATOM 3125 C C . HIS A 1 390 ? 0.405 -3.219 -5.347 1.00 47.19 390 HIS A C 1
ATOM 3127 O O . HIS A 1 390 ? -0.730 -3.633 -5.140 1.00 47.19 390 HIS A O 1
ATOM 3133 N N . THR A 1 391 ? 0.904 -2.212 -4.635 1.00 52.91 391 THR A N 1
ATOM 3134 C CA . THR A 1 391 ? 0.078 -1.252 -3.925 1.00 52.91 391 THR A CA 1
ATOM 3135 C C . THR A 1 391 ? -0.403 -0.280 -4.979 1.00 52.91 391 THR A C 1
ATOM 3137 O O . THR A 1 391 ? 0.412 0.330 -5.670 1.00 52.91 391 THR A O 1
ATOM 3140 N N . ARG A 1 392 ? -1.725 -0.197 -5.131 1.00 62.00 392 ARG A N 1
ATOM 3141 C CA . ARG A 1 392 ? -2.409 0.822 -5.927 1.00 62.00 392 ARG A CA 1
ATOM 3142 C C . ARG A 1 392 ? -1.746 2.179 -5.677 1.00 62.00 392 ARG A C 1
ATOM 3144 O O . ARG A 1 392 ? -1.564 2.547 -4.515 1.00 62.00 392 ARG A O 1
ATOM 3151 N N . PHE A 1 393 ? -1.360 2.885 -6.736 1.00 68.75 393 PHE A N 1
ATOM 3152 C CA . PHE A 1 393 ? -0.799 4.224 -6.620 1.00 68.75 393 PHE A CA 1
ATOM 3153 C C . PHE A 1 393 ? -1.783 5.123 -5.865 1.00 68.75 393 PHE A C 1
ATOM 3155 O O . PHE A 1 393 ? -2.956 5.219 -6.229 1.00 68.75 393 PHE A O 1
ATOM 3162 N N . ASN A 1 394 ? -1.312 5.756 -4.789 1.00 73.75 394 ASN A N 1
ATOM 3163 C CA . ASN A 1 394 ? -2.101 6.701 -4.016 1.00 73.75 394 ASN A CA 1
ATOM 3164 C C . ASN A 1 394 ? -1.515 8.101 -4.174 1.00 73.75 394 ASN A C 1
ATOM 3166 O O . ASN A 1 394 ? -0.382 8.364 -3.784 1.00 73.75 394 ASN A O 1
ATOM 3170 N N . MET A 1 395 ? -2.302 9.001 -4.755 1.00 74.94 395 MET A N 1
ATOM 3171 C CA . MET A 1 395 ? -1.888 10.382 -4.995 1.00 74.94 395 MET A CA 1
ATOM 3172 C C . MET A 1 395 ? -1.945 11.251 -3.732 1.00 74.94 395 MET A C 1
ATOM 3174 O O . MET A 1 395 ? -1.348 12.329 -3.701 1.00 74.94 395 MET A O 1
ATOM 3178 N N . LYS A 1 396 ? -2.668 10.807 -2.695 1.00 80.12 396 LYS A N 1
ATOM 3179 C CA . LYS A 1 396 ? -2.678 11.446 -1.380 1.00 80.12 396 LYS A CA 1
ATOM 3180 C C . LYS A 1 396 ? -1.554 10.846 -0.541 1.00 80.12 396 LYS A C 1
ATOM 3182 O O . LYS A 1 396 ? -1.704 9.762 0.019 1.00 80.12 396 LYS A O 1
ATOM 3187 N N . SER A 1 397 ? -0.452 11.580 -0.402 1.00 75.12 397 SER A N 1
ATOM 3188 C CA . SER A 1 397 ? 0.695 11.160 0.417 1.00 75.12 397 SER A CA 1
ATOM 3189 C C . SER A 1 397 ? 0.318 10.871 1.882 1.00 75.12 397 SER A C 1
ATOM 3191 O O . SER A 1 397 ? 0.981 10.081 2.541 1.00 75.12 397 SER A O 1
ATOM 3193 N N . THR A 1 398 ? -0.765 11.470 2.395 1.00 77.06 398 THR A N 1
ATOM 3194 C CA . THR A 1 398 ? -1.295 11.246 3.757 1.00 77.06 398 THR A CA 1
ATOM 3195 C C . THR A 1 398 ? -1.836 9.829 3.981 1.00 77.06 398 THR A C 1
ATOM 3197 O O . THR A 1 398 ? -1.953 9.386 5.123 1.00 77.06 398 THR A O 1
ATOM 3200 N N . LEU A 1 399 ? -2.148 9.111 2.899 1.00 81.12 399 LEU A N 1
ATOM 3201 C CA . LEU A 1 399 ? -2.667 7.745 2.914 1.00 81.12 399 LEU A CA 1
ATOM 3202 C C . LEU A 1 399 ? -1.586 6.683 2.672 1.00 81.12 399 LEU A C 1
ATOM 3204 O O . LEU A 1 399 ? -1.901 5.491 2.645 1.00 81.12 399 LEU A O 1
ATOM 3208 N N . GLU A 1 400 ? -0.327 7.082 2.463 1.00 76.25 400 GLU A N 1
ATOM 3209 C CA . GLU A 1 400 ? 0.777 6.127 2.353 1.00 76.25 400 GLU A CA 1
ATOM 3210 C C . GLU A 1 400 ? 0.930 5.364 3.690 1.00 76.25 400 GLU A C 1
ATOM 3212 O O . GLU A 1 400 ? 0.948 5.991 4.753 1.00 76.25 400 GLU A O 1
ATOM 3217 N N . PRO A 1 401 ? 0.987 4.015 3.696 1.00 71.31 401 PRO A N 1
ATOM 3218 C CA . PRO A 1 401 ? 1.025 3.270 4.952 1.00 71.31 401 PRO A CA 1
ATOM 3219 C C . PRO A 1 401 ? 2.359 3.450 5.688 1.00 71.31 401 PRO A C 1
ATOM 3221 O O . PRO A 1 401 ? 3.419 3.180 5.125 1.00 71.31 401 PRO A O 1
ATOM 3224 N N . MET A 1 402 ? 2.301 3.779 6.980 1.00 66.44 402 MET A N 1
ATOM 3225 C CA . MET A 1 402 ? 3.495 4.102 7.782 1.00 66.44 402 MET A CA 1
ATOM 3226 C C . MET A 1 402 ? 4.490 2.952 7.960 1.00 66.44 402 MET A C 1
ATOM 3228 O O . MET A 1 402 ? 5.686 3.183 8.094 1.00 66.44 402 MET A O 1
ATOM 3232 N N . ASP A 1 403 ? 4.003 1.710 7.970 1.00 64.62 403 ASP A N 1
ATOM 3233 C CA . ASP A 1 403 ? 4.838 0.516 8.168 1.00 64.62 403 ASP A CA 1
ATOM 3234 C C . ASP A 1 403 ? 5.509 0.049 6.861 1.00 64.62 403 ASP A C 1
ATOM 3236 O O . ASP A 1 403 ? 6.118 -1.025 6.798 1.00 64.62 403 ASP A O 1
ATOM 3240 N N . THR A 1 404 ? 5.351 0.803 5.768 1.00 64.56 404 THR A N 1
ATOM 3241 C CA . THR A 1 404 ? 6.012 0.482 4.502 1.00 64.56 404 THR A CA 1
ATOM 3242 C C . THR A 1 404 ? 7.449 0.986 4.518 1.00 64.56 404 THR A C 1
ATOM 3244 O O . THR A 1 404 ? 7.751 2.060 5.022 1.00 64.56 404 THR A O 1
ATOM 3247 N N . SER A 1 405 ? 8.365 0.173 3.990 1.00 67.44 405 SER A N 1
ATOM 3248 C CA . SER A 1 405 ? 9.739 0.614 3.762 1.00 67.44 405 SER A CA 1
ATOM 3249 C C . SER A 1 405 ? 9.741 1.787 2.792 1.00 67.44 405 SER A C 1
ATOM 3251 O O . SER A 1 405 ? 9.007 1.732 1.801 1.00 67.44 405 SER A O 1
ATOM 3253 N N . ASP A 1 406 ? 10.615 2.764 3.030 1.00 75.56 406 ASP A N 1
ATOM 3254 C CA . ASP A 1 406 ? 10.822 3.886 2.119 1.00 75.56 406 ASP A CA 1
ATOM 3255 C C . ASP A 1 406 ? 10.917 3.410 0.671 1.00 75.56 406 ASP A C 1
ATOM 3257 O O . ASP A 1 406 ? 11.643 2.466 0.334 1.00 75.56 406 ASP A O 1
ATOM 3261 N N . ARG A 1 407 ? 10.183 4.102 -0.196 1.00 84.81 407 ARG A N 1
ATOM 3262 C CA . ARG A 1 407 ? 10.246 3.872 -1.630 1.00 84.81 407 ARG A CA 1
ATOM 3263 C C . ARG A 1 407 ? 11.647 4.230 -2.121 1.00 84.81 407 ARG A C 1
ATOM 3265 O O . ARG A 1 407 ? 12.046 5.394 -2.063 1.00 84.81 407 ARG A O 1
ATOM 3272 N N . GLN A 1 408 ? 12.395 3.231 -2.581 1.00 89.75 408 GLN A N 1
ATOM 3273 C CA . GLN A 1 408 ? 13.802 3.378 -2.935 1.00 89.75 408 GLN A CA 1
ATOM 3274 C C . GLN A 1 408 ? 13.994 3.372 -4.452 1.00 89.75 408 GLN A C 1
ATOM 3276 O O . GLN A 1 408 ? 13.638 2.416 -5.131 1.00 89.75 408 GLN A O 1
ATOM 3281 N N . ILE A 1 409 ? 14.631 4.406 -4.987 1.00 93.06 409 ILE A N 1
ATOM 3282 C CA . ILE A 1 409 ? 15.086 4.488 -6.375 1.00 93.06 409 ILE A CA 1
ATOM 3283 C C . ILE A 1 409 ? 16.588 4.214 -6.410 1.00 93.06 409 ILE A C 1
ATOM 3285 O O . ILE A 1 409 ? 17.346 4.741 -5.604 1.00 93.06 409 ILE A O 1
ATOM 3289 N N . SER A 1 410 ? 17.030 3.372 -7.335 1.00 93.69 410 SER A N 1
ATOM 3290 C CA . SER A 1 410 ? 18.423 2.956 -7.481 1.00 93.69 410 SER A CA 1
ATOM 3291 C C . SER A 1 410 ? 18.968 3.387 -8.837 1.00 93.69 410 SER A C 1
ATOM 3293 O O . SER A 1 410 ? 18.378 3.079 -9.877 1.00 93.69 410 SER A O 1
ATOM 3295 N N . ALA A 1 411 ? 20.109 4.074 -8.829 1.00 94.50 411 ALA A N 1
ATOM 3296 C CA . ALA A 1 411 ? 20.837 4.483 -10.025 1.00 94.50 411 ALA A CA 1
ATOM 3297 C C . ALA A 1 411 ? 22.140 3.687 -10.151 1.00 94.50 411 ALA A C 1
ATOM 3299 O O . ALA A 1 411 ? 22.927 3.599 -9.206 1.00 94.50 411 ALA A O 1
ATOM 3300 N N . LEU A 1 412 ? 22.374 3.114 -11.330 1.00 95.19 412 LEU A N 1
ATOM 3301 C CA . LEU A 1 412 ? 23.570 2.333 -11.630 1.00 95.19 412 LEU A CA 1
ATOM 3302 C C . LEU A 1 412 ? 24.657 3.225 -12.219 1.00 95.19 412 LEU A C 1
ATOM 3304 O O . LEU A 1 412 ? 24.468 3.809 -13.288 1.00 95.19 412 LEU A O 1
ATOM 3308 N N . THR A 1 413 ? 25.797 3.299 -11.543 1.00 92.81 413 THR A N 1
ATOM 3309 C CA . THR A 1 413 ? 26.949 4.121 -11.933 1.00 92.81 413 THR A CA 1
ATOM 3310 C C . THR A 1 413 ? 28.187 3.256 -12.163 1.00 92.81 413 THR A C 1
ATOM 3312 O O . THR A 1 413 ? 28.163 2.040 -11.979 1.00 92.81 413 THR A O 1
ATOM 3315 N N . LYS A 1 414 ? 29.309 3.889 -12.525 1.00 87.25 414 LYS A N 1
ATOM 3316 C CA . LYS A 1 414 ? 30.598 3.205 -12.700 1.00 87.25 414 LYS A CA 1
ATOM 3317 C C . LYS A 1 414 ? 31.162 2.694 -11.374 1.00 87.25 414 LYS A C 1
ATOM 3319 O O . LYS A 1 414 ? 31.887 1.706 -11.360 1.00 87.25 414 LYS A O 1
ATOM 3324 N N . ARG A 1 415 ? 30.865 3.402 -10.281 1.00 86.75 415 ARG A N 1
ATOM 3325 C CA . ARG A 1 415 ? 31.395 3.126 -8.939 1.00 86.75 415 ARG A CA 1
ATOM 3326 C C . ARG A 1 415 ? 30.539 2.133 -8.152 1.00 86.75 415 ARG A C 1
ATOM 3328 O O . ARG A 1 415 ? 31.003 1.605 -7.152 1.00 86.75 415 ARG A O 1
ATOM 3335 N N . GLY A 1 416 ? 29.324 1.852 -8.616 1.00 92.50 416 GLY A N 1
ATOM 3336 C CA . GLY A 1 416 ? 28.381 0.992 -7.916 1.00 92.50 416 GLY A CA 1
ATOM 3337 C C . GLY A 1 416 ? 26.949 1.476 -8.081 1.00 92.50 416 GLY A C 1
ATOM 3338 O O . GLY A 1 416 ? 26.603 2.160 -9.051 1.00 92.50 416 GLY A O 1
ATOM 3339 N N . ILE A 1 417 ? 26.116 1.128 -7.108 1.00 94.31 417 ILE A N 1
ATOM 3340 C CA . ILE A 1 417 ? 24.699 1.480 -7.065 1.00 94.31 417 ILE A CA 1
ATOM 3341 C C . ILE A 1 417 ? 24.496 2.581 -6.030 1.00 94.31 417 ILE A C 1
ATOM 3343 O O . ILE A 1 417 ? 24.902 2.440 -4.877 1.00 94.31 417 ILE A O 1
ATOM 3347 N N . ILE A 1 418 ? 23.834 3.664 -6.430 1.00 94.00 418 ILE A N 1
ATOM 3348 C CA . ILE A 1 418 ? 23.381 4.698 -5.501 1.00 94.00 418 ILE A CA 1
ATOM 3349 C C . ILE A 1 418 ? 21.900 4.485 -5.216 1.00 94.00 418 ILE A C 1
ATOM 3351 O O . ILE A 1 418 ? 21.099 4.413 -6.148 1.00 94.00 418 ILE A O 1
ATOM 3355 N N . HIS A 1 419 ? 21.544 4.425 -3.937 1.00 93.19 419 HIS A N 1
ATOM 3356 C CA . HIS A 1 419 ? 20.164 4.372 -3.479 1.00 93.19 419 HIS A CA 1
ATOM 3357 C C . HIS A 1 419 ? 19.686 5.757 -3.037 1.00 93.19 419 HIS A C 1
ATOM 3359 O O . HIS A 1 419 ? 20.357 6.444 -2.263 1.00 93.19 419 HIS A O 1
ATOM 3365 N N . TYR A 1 420 ? 18.499 6.132 -3.501 1.00 93.19 420 TYR A N 1
ATOM 3366 C CA . TYR A 1 420 ? 17.766 7.330 -3.116 1.00 93.19 420 TYR A CA 1
ATOM 3367 C C . TYR A 1 420 ? 16.443 6.894 -2.514 1.00 93.19 420 TYR A C 1
ATOM 3369 O O . TYR A 1 420 ? 15.678 6.179 -3.156 1.00 93.19 420 TYR A O 1
ATOM 3377 N N . ASN A 1 421 ? 16.158 7.321 -1.295 1.00 91.94 421 ASN A N 1
ATOM 3378 C CA . ASN A 1 421 ? 14.872 7.060 -0.669 1.00 91.94 421 ASN A CA 1
ATOM 3379 C C . ASN A 1 421 ? 13.985 8.295 -0.826 1.00 91.94 421 ASN A C 1
ATOM 3381 O O . ASN A 1 421 ? 14.453 9.421 -0.641 1.00 91.94 421 ASN A O 1
ATOM 3385 N N . LYS A 1 422 ? 12.707 8.082 -1.149 1.00 89.62 422 LYS A N 1
ATOM 3386 C CA . LYS A 1 422 ? 11.675 9.110 -0.989 1.00 89.62 422 LYS A CA 1
ATOM 3387 C C . LYS A 1 422 ? 11.494 9.369 0.507 1.00 89.62 422 LYS A C 1
ATOM 3389 O O . LYS A 1 422 ? 11.329 8.423 1.275 1.00 89.62 422 LYS A O 1
ATOM 3394 N N . GLN A 1 423 ? 11.514 10.632 0.914 1.00 88.06 423 GLN A N 1
ATOM 3395 C CA . GLN A 1 423 ? 11.255 11.003 2.299 1.00 88.06 423 GLN A CA 1
ATOM 3396 C C . GLN A 1 423 ? 9.787 10.761 2.654 1.00 88.06 423 GLN A C 1
ATOM 3398 O O . GLN A 1 423 ? 8.877 11.152 1.919 1.00 88.06 423 GLN A O 1
ATOM 3403 N N . HIS A 1 424 ? 9.562 10.133 3.804 1.00 86.31 424 HIS A N 1
ATOM 3404 C CA . HIS A 1 424 ? 8.225 9.894 4.319 1.00 86.31 424 HIS A CA 1
ATOM 3405 C C . HIS A 1 424 ? 7.572 11.201 4.806 1.00 86.31 424 HIS A C 1
ATOM 3407 O O . HIS A 1 424 ? 8.244 12.084 5.347 1.00 86.31 424 HIS A O 1
ATOM 3413 N N . ILE A 1 425 ? 6.247 11.330 4.671 1.00 87.88 425 ILE A N 1
ATOM 3414 C CA . ILE A 1 425 ? 5.531 12.571 5.019 1.00 87.88 425 ILE A CA 1
ATOM 3415 C C . ILE A 1 425 ? 5.698 12.970 6.496 1.00 87.88 425 ILE A C 1
ATOM 3417 O O . ILE A 1 425 ? 5.773 14.156 6.813 1.00 87.88 425 ILE A O 1
ATOM 3421 N N . THR A 1 426 ? 5.832 11.996 7.401 1.00 90.19 426 THR A N 1
ATOM 3422 C CA . THR A 1 426 ? 6.116 12.248 8.828 1.00 90.19 426 THR A CA 1
ATOM 3423 C C . THR A 1 426 ? 7.480 12.871 9.053 1.00 90.19 426 THR A C 1
ATOM 3425 O O . THR A 1 426 ? 7.619 13.701 9.942 1.00 90.19 426 THR A O 1
ATOM 3428 N N . ASP A 1 427 ? 8.480 12.482 8.260 1.00 90.00 427 ASP A N 1
ATOM 3429 C CA . ASP A 1 427 ? 9.834 13.015 8.380 1.00 90.00 427 ASP A CA 1
ATOM 3430 C C . ASP A 1 427 ? 9.876 14.449 7.839 1.00 90.00 427 ASP A C 1
ATOM 3432 O O . ASP A 1 427 ? 10.518 15.314 8.436 1.00 90.00 427 ASP A O 1
ATOM 3436 N N . TYR A 1 428 ? 9.117 14.731 6.771 1.00 90.69 428 TYR A N 1
ATOM 3437 C CA . TYR A 1 428 ? 8.913 16.099 6.290 1.00 90.69 428 TYR A CA 1
ATOM 3438 C C . TYR A 1 428 ? 8.205 16.969 7.341 1.00 90.69 428 TYR A C 1
ATOM 3440 O O . TYR A 1 428 ? 8.673 18.065 7.650 1.00 90.69 428 TYR A O 1
ATOM 3448 N N . PHE A 1 429 ? 7.130 16.463 7.954 1.00 93.31 429 PHE A N 1
ATOM 3449 C CA . PHE A 1 429 ? 6.419 17.166 9.025 1.00 93.31 429 PHE A CA 1
ATOM 3450 C C . PHE A 1 429 ? 7.309 17.410 10.250 1.00 93.31 429 PHE A C 1
ATOM 3452 O O . PHE A 1 429 ? 7.344 18.514 10.790 1.00 93.31 429 PHE A O 1
ATOM 3459 N N . GLN A 1 430 ? 8.082 16.406 10.666 1.00 92.44 430 GLN A N 1
ATOM 3460 C CA . GLN A 1 430 ? 9.017 16.531 11.778 1.00 92.44 430 GLN A CA 1
ATOM 3461 C C . GLN A 1 430 ? 10.085 17.595 11.500 1.00 92.44 430 GLN A C 1
ATOM 3463 O O . GLN A 1 430 ? 10.375 18.406 12.378 1.00 92.44 430 GLN A O 1
ATOM 3468 N N . HIS A 1 431 ? 10.634 17.636 10.284 1.00 91.12 431 HIS A N 1
ATOM 3469 C CA . HIS A 1 431 ? 11.562 18.689 9.877 1.00 91.12 431 HIS A CA 1
ATOM 3470 C C . HIS A 1 431 ? 10.899 20.076 9.907 1.00 91.12 431 HIS A C 1
ATOM 3472 O O . HIS A 1 431 ? 11.492 21.032 10.404 1.00 91.12 431 HIS A O 1
ATOM 3478 N N . ALA A 1 432 ? 9.650 20.186 9.439 1.00 92.69 432 ALA A N 1
ATOM 3479 C CA . ALA A 1 432 ? 8.893 21.435 9.486 1.00 92.69 432 ALA A CA 1
ATOM 3480 C C . ALA A 1 432 ? 8.653 21.926 10.927 1.00 92.69 432 ALA A C 1
ATOM 3482 O O . ALA A 1 432 ? 8.800 23.118 11.182 1.00 92.69 432 ALA A O 1
ATOM 3483 N N . LEU A 1 433 ? 8.361 21.021 11.871 1.00 93.31 433 LEU A N 1
ATOM 3484 C CA . LEU A 1 433 ? 8.198 21.341 13.297 1.00 93.31 433 LEU A CA 1
ATOM 3485 C C . LEU A 1 433 ? 9.504 21.764 13.984 1.00 93.31 433 LEU A C 1
ATOM 3487 O O . LEU A 1 433 ? 9.482 22.575 14.906 1.00 93.31 433 LEU A O 1
ATOM 3491 N N . GLN A 1 434 ? 10.635 21.185 13.576 1.00 91.38 434 GLN A N 1
ATOM 3492 C CA . GLN A 1 434 ? 11.951 21.484 14.151 1.00 91.38 434 GLN A CA 1
ATOM 3493 C C . GLN A 1 434 ? 12.582 22.756 13.572 1.00 91.38 434 GLN A C 1
ATOM 3495 O O . GLN A 1 434 ? 13.538 23.286 14.143 1.00 91.38 434 GLN A O 1
ATOM 3500 N N . SER A 1 435 ? 12.073 23.239 12.437 1.00 89.62 435 SER A N 1
ATOM 3501 C CA . SER A 1 435 ? 12.581 24.441 11.788 1.00 89.62 435 SER A CA 1
ATOM 3502 C C . SER A 1 435 ? 12.337 25.683 12.656 1.00 89.62 435 SER A C 1
ATOM 3504 O O . SER A 1 435 ? 11.236 25.867 13.175 1.00 89.62 435 SER A O 1
ATOM 3506 N N . PRO A 1 436 ? 13.321 26.592 12.789 1.00 87.00 436 PRO A N 1
ATOM 3507 C CA . PRO A 1 436 ? 13.138 27.836 13.534 1.00 87.00 436 PRO A CA 1
ATOM 3508 C C . PRO A 1 436 ? 12.177 28.815 12.839 1.00 87.00 436 PRO A C 1
ATOM 3510 O O . PRO A 1 436 ? 11.710 29.758 13.474 1.00 87.00 436 PRO A O 1
ATOM 3513 N N . SER A 1 437 ? 11.901 28.625 11.542 1.00 89.88 437 SER A N 1
ATOM 3514 C CA . SER A 1 437 ? 10.966 29.464 10.787 1.00 89.88 437 SER A CA 1
ATOM 3515 C C . SER A 1 437 ? 9.575 28.819 10.739 1.00 89.88 437 SER A C 1
ATOM 3517 O O . SER A 1 437 ? 9.452 27.721 10.182 1.00 89.88 437 SER A O 1
ATOM 3519 N N . PRO A 1 438 ? 8.515 29.510 11.213 1.00 87.81 438 PRO A N 1
ATOM 3520 C CA . PRO A 1 438 ? 7.142 28.999 11.175 1.00 87.81 438 PRO A CA 1
ATOM 3521 C C . PRO A 1 438 ? 6.607 28.829 9.745 1.00 87.81 438 PRO A C 1
ATOM 3523 O O . PRO A 1 438 ? 5.606 28.150 9.533 1.00 87.81 438 PRO A O 1
ATOM 3526 N N . GLU A 1 439 ? 7.281 29.406 8.746 1.00 89.62 439 GLU A N 1
ATOM 3527 C CA . GLU A 1 439 ? 6.896 29.299 7.338 1.00 89.62 439 GLU A CA 1
ATOM 3528 C C . GLU A 1 439 ? 6.871 27.850 6.839 1.00 89.62 439 GLU A C 1
ATOM 3530 O O . GLU A 1 439 ? 6.019 27.511 6.024 1.00 89.62 439 GLU A O 1
ATOM 3535 N N . HIS A 1 440 ? 7.755 26.977 7.334 1.00 90.00 440 HIS A N 1
ATOM 3536 C CA . HIS A 1 440 ? 7.794 25.574 6.899 1.00 90.00 440 HIS A CA 1
ATOM 3537 C C . HIS A 1 440 ? 6.538 24.817 7.329 1.00 90.00 440 HIS A C 1
ATOM 3539 O O . HIS A 1 440 ? 5.962 24.072 6.538 1.00 90.00 440 HIS A O 1
ATOM 3545 N N . LEU A 1 441 ? 6.093 25.041 8.568 1.00 91.31 441 LEU A N 1
ATOM 3546 C CA . LEU A 1 441 ? 4.863 24.457 9.088 1.00 91.31 441 LEU A CA 1
ATOM 3547 C C . LEU A 1 441 ? 3.631 25.036 8.380 1.00 91.31 441 LEU A C 1
ATOM 3549 O O . LEU A 1 441 ? 2.747 24.276 7.998 1.00 91.31 441 LEU A O 1
ATOM 3553 N N . ASN A 1 442 ? 3.604 26.350 8.131 1.00 90.56 442 ASN A N 1
ATOM 3554 C CA . ASN A 1 442 ? 2.508 26.987 7.396 1.00 90.56 442 ASN A CA 1
ATOM 3555 C C . ASN A 1 442 ? 2.387 26.436 5.970 1.00 90.56 442 ASN A C 1
ATOM 3557 O O . ASN A 1 442 ? 1.297 26.057 5.561 1.00 90.56 442 ASN A O 1
ATOM 3561 N N . LYS A 1 443 ? 3.501 26.305 5.239 1.00 88.94 443 LYS A N 1
ATOM 3562 C CA . LYS A 1 443 ? 3.524 25.704 3.895 1.00 88.94 443 LYS A CA 1
ATOM 3563 C C . LYS A 1 443 ? 3.069 24.246 3.902 1.00 88.94 443 LYS A C 1
ATOM 3565 O O . LYS A 1 443 ? 2.338 23.817 3.011 1.00 88.94 443 LYS A O 1
ATOM 3570 N N . PHE A 1 444 ? 3.478 23.483 4.917 1.00 90.50 444 PHE A N 1
ATOM 3571 C CA . PHE A 1 444 ? 3.013 22.112 5.106 1.00 90.50 444 PHE A CA 1
ATOM 3572 C C . PHE A 1 444 ? 1.487 22.072 5.292 1.00 90.50 444 PHE A C 1
ATOM 3574 O O . PHE A 1 444 ? 0.796 21.312 4.612 1.00 90.50 444 PHE A O 1
ATOM 3581 N N . GLU A 1 445 ? 0.948 22.923 6.169 1.00 90.44 445 GLU A N 1
ATOM 3582 C CA . GLU A 1 445 ? -0.489 22.998 6.438 1.00 90.44 445 GLU A CA 1
ATOM 3583 C C . GLU A 1 445 ? -1.290 23.515 5.233 1.00 90.44 445 GLU A C 1
ATOM 3585 O O . GLU A 1 445 ? -2.369 23.000 4.950 1.00 90.44 445 GLU A O 1
ATOM 3590 N N . GLU A 1 446 ? -0.769 24.490 4.489 1.00 87.56 446 GLU A N 1
ATOM 3591 C CA . GLU A 1 446 ? -1.375 24.993 3.250 1.00 87.56 446 GLU A CA 1
ATOM 3592 C C . GLU A 1 446 ? -1.464 23.911 2.172 1.00 87.56 446 GLU A C 1
ATOM 3594 O O . GLU A 1 446 ? -2.428 23.883 1.406 1.00 87.56 446 GLU A O 1
ATOM 3599 N N . ARG A 1 447 ? -0.480 23.006 2.123 1.00 86.00 447 ARG A N 1
ATOM 3600 C CA . ARG A 1 447 ? -0.415 21.931 1.131 1.00 86.00 447 ARG A CA 1
ATOM 3601 C C . ARG A 1 447 ? -1.333 20.757 1.453 1.00 86.00 447 ARG A C 1
ATOM 3603 O O . ARG A 1 447 ? -1.991 20.245 0.547 1.00 86.00 447 ARG A O 1
ATOM 3610 N N . TYR A 1 448 ? -1.342 20.291 2.701 1.00 87.81 448 TYR A N 1
ATOM 3611 C CA . TYR A 1 448 ? -2.070 19.073 3.089 1.00 87.81 448 TYR A CA 1
ATOM 3612 C C . TYR A 1 448 ? -3.400 19.356 3.795 1.00 87.81 448 TYR A C 1
ATOM 3614 O O . TYR A 1 448 ? -4.288 18.507 3.791 1.00 87.81 448 TYR A O 1
ATOM 3622 N N . GLY A 1 449 ? -3.573 20.555 4.347 1.00 89.50 449 GLY A N 1
ATOM 3623 C CA . GLY A 1 449 ? -4.728 20.946 5.146 1.00 89.50 449 GLY A CA 1
ATOM 3624 C C . GLY A 1 449 ? -4.531 20.691 6.642 1.00 89.50 449 GLY A C 1
ATOM 3625 O O . GLY A 1 449 ? -3.839 19.767 7.065 1.00 89.50 449 GLY A O 1
ATOM 3626 N N . ALA A 1 450 ? -5.189 21.507 7.468 1.00 91.56 450 ALA A N 1
ATOM 3627 C CA . ALA A 1 450 ? -5.035 21.482 8.924 1.00 91.56 450 ALA A CA 1
ATOM 3628 C C . ALA A 1 450 ? -5.413 20.132 9.561 1.00 91.56 450 ALA A C 1
ATOM 3630 O O . ALA A 1 450 ? -4.700 19.641 10.433 1.00 91.56 450 ALA A O 1
ATOM 3631 N N . ILE A 1 451 ? -6.511 19.513 9.110 1.00 92.31 451 ILE A N 1
ATOM 3632 C CA . ILE A 1 451 ? -7.006 18.240 9.663 1.00 92.31 451 ILE A CA 1
ATOM 3633 C C . ILE A 1 451 ? -6.029 17.095 9.355 1.00 92.31 451 ILE A C 1
ATOM 3635 O O . ILE A 1 451 ? -5.714 16.302 10.239 1.00 92.31 451 ILE A O 1
ATOM 3639 N N . GLU A 1 452 ? -5.501 17.037 8.128 1.00 91.75 452 GLU A N 1
ATOM 3640 C CA . GLU A 1 452 ? -4.491 16.047 7.726 1.00 91.75 452 GLU A CA 1
ATOM 3641 C C . GLU A 1 452 ? -3.177 16.246 8.489 1.00 91.75 452 GLU A C 1
ATOM 3643 O O . GLU A 1 452 ? -2.582 15.278 8.957 1.00 91.75 452 GLU A O 1
ATOM 3648 N N . THR A 1 453 ? -2.755 17.495 8.708 1.00 93.81 453 THR A N 1
ATOM 3649 C CA . THR A 1 453 ? -1.612 17.809 9.578 1.00 93.81 453 THR A CA 1
ATOM 3650 C C . THR A 1 453 ? -1.854 17.330 11.012 1.00 93.81 453 THR A C 1
ATOM 3652 O O . THR A 1 453 ? -0.972 16.721 11.618 1.00 93.81 453 THR A O 1
ATOM 3655 N N . GLY A 1 454 ? -3.065 17.533 11.544 1.00 94.06 454 GLY A N 1
ATOM 3656 C CA . GLY A 1 454 ? -3.483 17.002 12.841 1.00 94.06 454 GLY A CA 1
ATOM 3657 C C . GLY A 1 454 ? -3.407 15.474 12.894 1.00 94.06 454 GLY A C 1
ATOM 3658 O O . GLY A 1 454 ? -2.869 14.923 13.853 1.00 94.06 454 GLY A O 1
ATOM 3659 N N . TYR A 1 455 ? -3.871 14.781 11.854 1.00 94.38 455 TYR A N 1
ATOM 3660 C CA . TYR A 1 455 ? -3.711 13.331 11.712 1.00 94.38 455 TYR A CA 1
ATOM 3661 C C . TYR A 1 455 ? -2.233 12.915 11.737 1.00 94.38 455 TYR A C 1
ATOM 3663 O O . TYR A 1 455 ? -1.849 12.084 12.558 1.00 94.38 455 TYR A O 1
ATOM 3671 N N . ILE A 1 456 ? -1.383 13.519 10.900 1.00 94.19 456 ILE A N 1
ATOM 3672 C CA . ILE A 1 456 ? 0.049 13.185 10.812 1.00 94.19 456 ILE A CA 1
ATOM 3673 C C . ILE A 1 456 ? 0.745 13.403 12.156 1.00 94.19 456 ILE A C 1
ATOM 3675 O O . ILE A 1 456 ? 1.585 12.589 12.545 1.00 94.19 456 ILE A O 1
ATOM 3679 N N . ALA A 1 457 ? 0.373 14.454 12.891 1.00 95.44 457 ALA A N 1
ATOM 3680 C CA . ALA A 1 457 ? 0.887 14.704 14.229 1.00 95.44 457 ALA A CA 1
ATOM 3681 C C . ALA A 1 457 ? 0.555 13.557 15.194 1.00 95.44 457 ALA A C 1
ATOM 3683 O O . ALA A 1 457 ? 1.454 13.070 15.878 1.00 95.44 457 ALA A O 1
ATOM 3684 N N . HIS A 1 458 ? -0.691 13.069 15.207 1.00 94.75 458 HIS A N 1
ATOM 3685 C CA . HIS A 1 458 ? -1.076 11.909 16.019 1.00 94.75 458 HIS A CA 1
ATOM 3686 C C . HIS A 1 458 ? -0.303 10.652 15.623 1.00 94.75 458 HIS A C 1
ATOM 3688 O O . HIS A 1 458 ? 0.164 9.921 16.498 1.00 94.75 458 HIS A O 1
ATOM 3694 N N . VAL A 1 459 ? -0.099 10.424 14.322 1.00 93.81 459 VAL A N 1
ATOM 3695 C CA . VAL A 1 459 ? 0.682 9.270 13.871 1.00 93.81 459 VAL A CA 1
ATOM 3696 C C . VAL A 1 459 ? 2.138 9.362 14.324 1.00 93.81 459 VAL A C 1
ATOM 3698 O O . VAL A 1 459 ? 2.676 8.397 14.863 1.00 93.81 459 VAL A O 1
ATOM 3701 N N . LEU A 1 460 ? 2.779 10.518 14.137 1.00 93.69 460 LEU A N 1
ATOM 3702 C CA . LEU A 1 460 ? 4.166 10.732 14.544 1.00 93.69 460 LEU A CA 1
ATOM 3703 C C . LEU A 1 460 ? 4.321 10.620 16.068 1.00 93.69 460 LEU A C 1
ATOM 3705 O O . LEU A 1 460 ? 5.290 10.018 16.532 1.00 93.69 460 LEU A O 1
ATOM 3709 N N . ALA A 1 461 ? 3.355 11.133 16.835 1.00 94.44 461 ALA A N 1
ATOM 3710 C CA . ALA A 1 461 ? 3.334 11.032 18.291 1.00 94.44 461 ALA A CA 1
ATOM 3711 C C . ALA A 1 461 ? 3.234 9.583 18.793 1.00 94.44 461 ALA A C 1
ATOM 3713 O O . ALA A 1 461 ? 3.843 9.263 19.807 1.00 94.44 461 ALA A O 1
ATOM 3714 N N . CYS A 1 462 ? 2.530 8.709 18.066 1.00 93.62 462 CYS A N 1
ATOM 3715 C CA . CYS A 1 462 ? 2.414 7.281 18.386 1.00 93.62 462 CYS A CA 1
ATOM 3716 C C . CYS A 1 462 ? 3.551 6.421 17.797 1.00 93.62 462 CYS A C 1
ATOM 3718 O O . CYS A 1 462 ? 3.540 5.200 17.944 1.00 93.62 462 CYS A O 1
ATOM 3720 N N . SER A 1 463 ? 4.509 7.024 17.088 1.00 90.75 463 SER A N 1
ATOM 3721 C CA . SER A 1 463 ? 5.597 6.308 16.415 1.00 90.75 463 SER A CA 1
ATOM 3722 C C . SER A 1 463 ? 6.882 6.283 17.246 1.00 90.75 463 SER A C 1
ATOM 3724 O O . SER A 1 463 ? 7.102 7.118 18.119 1.00 90.75 463 SER A O 1
ATOM 3726 N N . ALA A 1 464 ? 7.818 5.398 16.891 1.00 87.25 464 ALA A N 1
ATOM 3727 C CA . ALA A 1 464 ? 9.156 5.384 17.493 1.00 87.25 464 ALA A CA 1
ATOM 3728 C C . ALA A 1 464 ? 9.975 6.672 17.236 1.00 87.25 464 ALA A C 1
ATOM 3730 O O . ALA A 1 464 ? 10.978 6.899 17.909 1.00 87.25 464 ALA A O 1
ATOM 3731 N N . LYS A 1 465 ? 9.568 7.513 16.270 1.00 87.00 465 LYS A N 1
ATOM 3732 C CA . LYS A 1 465 ? 10.203 8.801 15.936 1.00 87.00 465 LYS A CA 1
ATOM 3733 C C . LYS A 1 465 ? 9.602 9.984 16.718 1.00 87.00 465 LYS A C 1
ATOM 3735 O O . LYS A 1 465 ? 9.836 11.136 16.360 1.00 87.00 465 LYS A O 1
ATOM 3740 N N . GLN A 1 466 ? 8.821 9.724 17.767 1.00 90.88 466 GLN A N 1
ATOM 3741 C CA . GLN A 1 466 ? 8.196 10.750 18.601 1.00 90.88 466 GLN A CA 1
ATOM 3742 C C . GLN A 1 466 ? 9.207 11.798 19.101 1.00 90.88 466 GLN A C 1
ATOM 3744 O O . GLN A 1 466 ? 10.315 11.481 19.536 1.00 90.88 466 GLN A O 1
ATOM 3749 N N . THR A 1 467 ? 8.796 13.069 19.089 1.00 92.12 467 THR A N 1
ATOM 3750 C CA . THR A 1 467 ? 9.585 14.193 19.616 1.00 92.12 467 THR A CA 1
ATOM 3751 C C . THR A 1 467 ? 8.742 15.095 20.525 1.00 92.12 467 THR A C 1
ATOM 3753 O O . THR A 1 467 ? 7.518 15.114 20.397 1.00 92.12 467 THR A O 1
ATOM 3756 N N . PRO A 1 468 ? 9.351 15.891 21.425 1.00 93.00 468 PRO A N 1
ATOM 3757 C CA . PRO A 1 468 ? 8.601 16.863 22.228 1.00 93.00 468 PRO A CA 1
ATOM 3758 C C . PRO A 1 468 ? 7.834 17.887 21.375 1.00 93.00 468 PRO A C 1
ATOM 3760 O O . PRO A 1 468 ? 6.701 18.228 21.700 1.00 93.00 468 PRO A O 1
ATOM 3763 N N . TYR A 1 469 ? 8.402 18.294 20.233 1.00 94.25 469 TYR A N 1
ATOM 3764 C CA . TYR A 1 469 ? 7.793 19.263 19.316 1.00 94.25 469 TYR A CA 1
ATOM 3765 C C . TYR A 1 469 ? 6.419 18.823 18.796 1.00 94.25 469 TYR A C 1
ATOM 3767 O O . TYR A 1 469 ? 5.507 19.642 18.718 1.00 94.25 469 TYR A O 1
ATOM 3775 N N . VAL A 1 470 ? 6.240 17.534 18.468 1.00 95.38 470 VAL A N 1
ATOM 3776 C CA . VAL A 1 470 ? 4.935 17.043 17.992 1.00 95.38 470 VAL A CA 1
ATOM 3777 C C . VAL A 1 470 ? 3.894 17.004 19.113 1.00 95.38 470 VAL A C 1
ATOM 3779 O O . VAL A 1 470 ? 2.725 17.291 18.871 1.00 95.38 470 VAL A O 1
ATOM 3782 N N . ILE A 1 471 ? 4.307 16.724 20.351 1.00 95.38 471 ILE A N 1
ATOM 3783 C CA . ILE A 1 471 ? 3.405 16.743 21.509 1.00 95.38 471 ILE A CA 1
ATOM 3784 C C . ILE A 1 471 ? 2.937 18.168 21.807 1.00 95.38 471 ILE A C 1
ATOM 3786 O O . ILE A 1 471 ? 1.743 18.396 22.009 1.00 95.38 471 ILE A O 1
ATOM 3790 N N . ASP A 1 472 ? 3.851 19.136 21.771 1.00 93.94 472 ASP A N 1
ATOM 3791 C CA . ASP A 1 472 ? 3.504 20.544 21.956 1.00 93.94 472 ASP A CA 1
ATOM 3792 C C . ASP A 1 472 ? 2.602 21.059 20.826 1.00 93.94 472 ASP A C 1
ATOM 3794 O O . ASP A 1 472 ? 1.641 21.781 21.099 1.00 93.94 472 ASP A O 1
ATOM 3798 N N . PHE A 1 473 ? 2.832 20.614 19.585 1.00 95.06 473 PHE A N 1
ATOM 3799 C CA . PHE A 1 473 ? 1.933 20.892 18.466 1.00 95.06 473 PHE A CA 1
ATOM 3800 C C . PHE A 1 473 ? 0.520 20.343 18.716 1.00 95.06 473 PHE A C 1
ATOM 3802 O O . PHE A 1 473 ? -0.443 21.095 18.602 1.00 95.06 473 PHE A O 1
ATOM 3809 N N . ILE A 1 474 ? 0.370 19.071 19.117 1.00 95.00 474 ILE A N 1
ATOM 3810 C CA . ILE A 1 474 ? -0.951 18.471 19.399 1.00 95.00 474 ILE A CA 1
ATOM 3811 C C . ILE A 1 474 ? -1.688 19.252 20.493 1.00 95.00 474 ILE A C 1
ATOM 3813 O O . ILE A 1 474 ? -2.886 19.495 20.362 1.00 95.00 474 ILE A O 1
ATOM 3817 N N . ARG A 1 475 ? -0.992 19.687 21.551 1.00 92.62 475 ARG A N 1
ATOM 3818 C CA . ARG A 1 475 ? -1.595 20.472 22.646 1.00 92.62 475 ARG A CA 1
ATOM 3819 C C . ARG A 1 475 ? -2.125 21.835 22.193 1.00 92.62 475 ARG A C 1
ATOM 3821 O O . ARG A 1 475 ? -3.098 22.315 22.766 1.00 92.62 475 ARG A O 1
ATOM 3828 N N . GLN A 1 476 ? -1.480 22.456 21.208 1.00 91.44 476 GLN A N 1
ATOM 3829 C CA . GLN A 1 476 ? -1.818 23.797 20.714 1.00 91.44 476 GLN A CA 1
ATOM 3830 C C . GLN A 1 476 ? -2.712 23.773 19.464 1.00 91.44 476 GLN A C 1
ATOM 3832 O O . GLN A 1 476 ? -3.252 24.806 19.071 1.00 91.44 476 GLN A O 1
ATOM 3837 N N . CYS A 1 477 ? -2.870 22.608 18.831 1.00 90.31 477 CYS A N 1
ATOM 3838 C CA . CYS A 1 477 ? -3.609 22.447 17.587 1.00 90.31 477 CYS A CA 1
ATOM 3839 C C . CYS A 1 477 ? -5.104 22.751 17.772 1.00 90.31 477 CYS A C 1
ATOM 3841 O O . CYS A 1 477 ? -5.778 22.168 18.622 1.00 90.31 477 CYS A O 1
ATOM 3843 N N . THR A 1 478 ? -5.643 23.636 16.931 1.00 90.31 478 THR A N 1
ATOM 3844 C CA . THR A 1 478 ? -7.060 24.032 16.962 1.00 90.31 478 THR A CA 1
ATOM 3845 C C . THR A 1 478 ? -7.994 22.958 16.406 1.00 90.31 478 THR A C 1
ATOM 3847 O O . THR A 1 478 ? -9.121 22.848 16.872 1.00 90.31 478 THR A O 1
ATOM 3850 N N . VAL A 1 479 ? -7.517 22.144 15.458 1.00 92.25 479 VAL A N 1
ATOM 3851 C CA . VAL A 1 479 ? -8.256 21.043 14.802 1.00 92.25 479 VAL A CA 1
ATOM 3852 C C . VAL A 1 479 ? -7.867 19.667 15.354 1.00 92.25 479 VAL A C 1
ATOM 3854 O O . VAL A 1 479 ? -7.843 18.654 14.649 1.00 92.25 479 VAL A O 1
ATOM 3857 N N . ARG A 1 480 ? -7.472 19.631 16.630 1.00 93.31 480 ARG A N 1
ATOM 3858 C CA . ARG A 1 480 ? -6.964 18.428 17.297 1.00 93.31 480 ARG A CA 1
ATOM 3859 C C . ARG A 1 480 ? -7.976 17.281 17.278 1.00 93.31 480 ARG A C 1
ATOM 3861 O O . ARG A 1 480 ? -7.580 16.154 17.000 1.00 93.31 480 ARG A O 1
ATOM 3868 N N . GLN A 1 481 ? -9.248 17.572 17.557 1.00 91.88 481 GLN A N 1
ATOM 3869 C CA . GLN A 1 481 ? -10.316 16.569 17.615 1.00 91.88 481 GLN A CA 1
ATOM 3870 C C . GLN A 1 481 ? -10.576 15.963 16.232 1.00 91.88 481 GLN A C 1
ATOM 3872 O O . GLN A 1 481 ? -10.669 14.750 16.079 1.00 91.88 481 GLN A O 1
ATOM 3877 N N . GLU A 1 482 ? -10.638 16.793 15.192 1.00 93.00 482 GLU A N 1
ATOM 3878 C CA . GLU A 1 482 ? -10.814 16.346 13.813 1.00 93.00 482 GLU A CA 1
ATOM 3879 C C . GLU A 1 482 ? -9.618 15.512 13.337 1.00 93.00 482 GLU A C 1
ATOM 3881 O O . GLU A 1 482 ? -9.803 14.473 12.703 1.00 93.00 482 GLU A O 1
ATOM 3886 N N . GLY A 1 483 ? -8.393 15.927 13.682 1.00 93.88 483 GLY A N 1
ATOM 3887 C CA . GLY A 1 483 ? -7.173 15.173 13.385 1.00 93.88 483 GLY A CA 1
ATOM 3888 C C . GLY A 1 483 ? -7.121 13.815 14.094 1.00 93.88 483 GLY A C 1
ATOM 3889 O O . GLY A 1 483 ? -6.730 12.819 13.480 1.00 93.88 483 GLY A O 1
ATOM 3890 N N . LEU A 1 484 ? -7.557 13.749 15.358 1.00 95.00 484 LEU A N 1
ATOM 3891 C CA . LEU A 1 484 ? -7.672 12.498 16.112 1.00 95.00 484 LEU A CA 1
ATOM 3892 C C . LEU A 1 484 ? -8.739 11.584 15.514 1.00 95.00 484 LEU A C 1
ATOM 3894 O O . LEU A 1 484 ? -8.480 10.399 15.318 1.00 95.00 484 LEU A O 1
ATOM 3898 N N . LEU A 1 485 ? -9.918 12.114 15.184 1.00 94.50 485 LEU A N 1
ATOM 3899 C CA . LEU A 1 485 ? -10.986 11.334 14.558 1.00 94.50 485 LEU A CA 1
ATOM 3900 C C . LEU A 1 485 ? -10.553 10.767 13.201 1.00 94.50 485 LEU A C 1
ATOM 3902 O O . LEU A 1 485 ? -10.862 9.614 12.905 1.00 94.50 485 LEU A O 1
ATOM 3906 N N . LEU A 1 486 ? -9.786 11.523 12.407 1.00 94.38 486 LEU A N 1
ATOM 3907 C CA . LEU A 1 486 ? -9.209 11.023 11.158 1.00 94.38 486 LEU A CA 1
ATOM 3908 C C . LEU A 1 486 ? -8.176 9.907 11.407 1.00 94.38 486 LEU A C 1
ATOM 3910 O O . LEU A 1 486 ? -8.191 8.886 10.717 1.00 94.38 486 LEU A O 1
ATOM 3914 N N . TYR A 1 487 ? -7.319 10.058 12.424 1.00 94.81 487 TYR A N 1
ATOM 3915 C CA . TYR A 1 487 ? -6.388 9.009 12.864 1.00 94.81 487 TYR A CA 1
ATOM 3916 C C . TYR A 1 487 ? -7.115 7.736 13.295 1.00 94.81 487 TYR A C 1
ATOM 3918 O O . TYR A 1 487 ? -6.795 6.641 12.824 1.00 94.81 487 TYR A O 1
ATOM 3926 N N . PHE A 1 488 ? -8.142 7.887 14.128 1.00 95.81 488 PHE A N 1
ATOM 3927 C CA . PHE A 1 488 ? -8.998 6.797 14.563 1.00 95.81 488 PHE A CA 1
ATOM 3928 C C . PHE A 1 488 ? -9.654 6.100 13.365 1.00 95.81 488 PHE A C 1
ATOM 3930 O O . PHE A 1 488 ? -9.513 4.885 13.231 1.00 95.81 488 PHE A O 1
ATOM 3937 N N . ALA A 1 489 ? -10.286 6.854 12.456 1.00 94.88 489 ALA A N 1
ATOM 3938 C CA . ALA A 1 489 ? -10.983 6.329 11.281 1.00 94.88 489 ALA A CA 1
ATOM 3939 C C . ALA A 1 489 ? -10.087 5.448 10.395 1.00 94.88 489 ALA A C 1
ATOM 3941 O O . ALA A 1 489 ? -10.497 4.359 9.985 1.00 94.88 489 ALA A O 1
ATOM 3942 N N . ARG A 1 490 ? -8.847 5.888 10.143 1.00 92.56 490 ARG A N 1
ATOM 3943 C CA . ARG A 1 490 ? -7.860 5.149 9.336 1.00 92.56 490 ARG A CA 1
ATOM 3944 C C . ARG A 1 490 ? -7.352 3.889 10.032 1.00 92.56 490 ARG A C 1
ATOM 3946 O O . ARG A 1 490 ? -7.102 2.885 9.370 1.00 92.56 490 ARG A O 1
ATOM 3953 N N . ILE A 1 491 ? -7.239 3.902 11.360 1.00 93.62 491 ILE A N 1
ATOM 3954 C CA . ILE A 1 491 ? -6.850 2.717 12.137 1.00 93.62 491 ILE A CA 1
ATOM 3955 C C . ILE A 1 491 ? -7.949 1.659 12.134 1.00 93.62 491 ILE A C 1
ATOM 3957 O O . ILE A 1 491 ? -7.663 0.482 11.924 1.00 93.62 491 ILE A O 1
ATOM 3961 N N . VAL A 1 492 ? -9.202 2.057 12.354 1.00 94.19 492 VAL A N 1
ATOM 3962 C CA . VAL A 1 492 ? -10.316 1.108 12.490 1.00 94.19 492 VAL A CA 1
ATOM 3963 C C . VAL A 1 492 ? -10.897 0.660 11.149 1.00 94.19 492 VAL A C 1
ATOM 3965 O O . VAL A 1 492 ? -11.826 -0.148 11.141 1.00 94.19 492 VAL A O 1
ATOM 3968 N N . GLN A 1 493 ? -10.371 1.143 10.016 1.00 89.75 493 GLN A N 1
ATOM 3969 C CA . GLN A 1 493 ? -10.960 0.968 8.683 1.00 89.75 493 GLN A CA 1
ATOM 3970 C C . GLN A 1 493 ? -11.373 -0.480 8.371 1.00 89.75 493 GLN A C 1
ATOM 3972 O O . GLN A 1 493 ? -12.476 -0.692 7.857 1.00 89.75 493 GLN A O 1
ATOM 3977 N N . ASP A 1 494 ? -10.535 -1.447 8.765 1.00 88.00 494 ASP A N 1
ATOM 3978 C CA . ASP A 1 494 ? -10.676 -2.876 8.469 1.00 88.00 494 ASP A CA 1
ATOM 3979 C C . ASP A 1 494 ? -11.700 -3.589 9.359 1.00 88.00 494 ASP A C 1
ATOM 3981 O O . ASP A 1 494 ? -12.153 -4.679 9.013 1.00 88.00 494 ASP A O 1
ATOM 3985 N N . ILE A 1 495 ? -12.052 -3.001 10.507 1.00 94.00 495 ILE A N 1
ATOM 3986 C CA . ILE A 1 495 ? -12.968 -3.602 11.486 1.00 94.00 495 ILE A CA 1
ATOM 3987 C C . ILE A 1 495 ? -14.284 -2.831 11.624 1.00 94.00 495 ILE A C 1
ATOM 3989 O O . ILE A 1 495 ? -15.287 -3.407 12.026 1.00 94.00 495 ILE A O 1
ATOM 3993 N N . TRP A 1 496 ? -14.313 -1.546 11.263 1.00 94.44 496 TRP A N 1
ATOM 3994 C CA . TRP A 1 496 ? -15.413 -0.631 11.588 1.00 94.44 496 TRP A CA 1
ATOM 3995 C C . TRP A 1 496 ? -16.772 -1.058 11.024 1.00 94.44 496 TRP A C 1
ATOM 3997 O O . TRP A 1 496 ? -17.801 -0.933 11.681 1.00 94.44 496 TRP A O 1
ATOM 4007 N N . THR A 1 497 ? -16.770 -1.586 9.799 1.00 93.00 497 THR A N 1
ATOM 4008 C CA . THR A 1 497 ? -17.983 -1.965 9.056 1.00 93.00 497 THR A CA 1
ATOM 4009 C C . THR A 1 497 ? -18.285 -3.460 9.104 1.00 93.00 497 THR A C 1
ATOM 4011 O O . THR A 1 497 ? -19.251 -3.889 8.479 1.00 93.00 497 THR A O 1
ATOM 4014 N N . VAL A 1 498 ? -17.468 -4.243 9.814 1.00 93.69 498 VAL A N 1
ATOM 4015 C CA . VAL A 1 498 ? -17.606 -5.701 9.919 1.00 93.69 498 VAL A CA 1
ATOM 4016 C C . VAL A 1 498 ? -18.900 -6.052 10.642 1.00 93.69 498 VAL A C 1
ATOM 4018 O O . VAL A 1 498 ? -19.189 -5.496 11.707 1.00 93.69 498 VAL A O 1
ATOM 4021 N N . ASP A 1 499 ? -19.649 -7.013 10.100 1.00 92.62 499 ASP A N 1
ATOM 4022 C CA . ASP A 1 499 ? -20.743 -7.652 10.824 1.00 92.62 499 ASP A CA 1
ATOM 4023 C C . ASP A 1 499 ? -20.182 -8.658 11.843 1.00 92.62 499 ASP A C 1
ATOM 4025 O O . ASP A 1 499 ? -19.839 -9.791 11.508 1.00 92.62 499 ASP A O 1
ATOM 4029 N N . ILE A 1 500 ? -20.115 -8.261 13.116 1.00 90.31 500 ILE A N 1
ATOM 4030 C CA . ILE A 1 500 ? -19.515 -9.076 14.185 1.00 90.31 500 ILE A CA 1
ATOM 4031 C C . ILE A 1 500 ? -20.259 -10.394 14.445 1.00 90.31 500 ILE A C 1
ATOM 4033 O O . ILE A 1 500 ? -19.722 -11.287 15.096 1.00 90.31 500 ILE A O 1
ATOM 4037 N N . LYS A 1 501 ? -21.506 -10.529 13.978 1.00 86.88 501 LYS A N 1
ATOM 4038 C CA . LYS A 1 501 ? -22.311 -11.738 14.171 1.00 86.88 501 LYS A CA 1
ATOM 4039 C C . LYS A 1 501 ? -21.993 -12.782 13.109 1.00 86.88 501 LYS A C 1
ATOM 4041 O O . LYS A 1 501 ? -21.899 -13.967 13.424 1.00 86.88 501 LYS A O 1
ATOM 4046 N N . ASN A 1 502 ? -21.904 -12.341 11.858 1.00 83.94 502 ASN A N 1
ATOM 4047 C CA . ASN A 1 502 ? -21.879 -13.221 10.695 1.00 83.94 502 ASN A CA 1
ATOM 4048 C C . ASN A 1 502 ? -20.475 -13.377 10.097 1.00 83.94 502 ASN A C 1
ATOM 4050 O O . ASN A 1 502 ? -20.185 -14.405 9.484 1.00 83.94 502 ASN A O 1
ATOM 4054 N N . GLU A 1 503 ? -19.599 -12.388 10.272 1.00 84.06 503 GLU A N 1
ATOM 4055 C CA . GLU A 1 503 ? -18.261 -12.391 9.692 1.00 84.06 503 GLU A CA 1
ATOM 4056 C C . GLU A 1 503 ? -17.212 -12.871 10.699 1.00 84.06 503 GLU A C 1
ATOM 4058 O O . GLU A 1 503 ? -17.046 -12.323 11.789 1.00 84.06 503 GLU A O 1
ATOM 4063 N N . LYS A 1 504 ? -16.442 -13.893 10.309 1.00 82.31 504 LYS A N 1
ATOM 4064 C CA . LYS A 1 504 ? -15.279 -14.348 11.077 1.00 82.31 504 LYS A CA 1
ATOM 4065 C C . LYS A 1 504 ? -14.056 -13.526 10.688 1.00 82.31 504 LYS A C 1
ATOM 4067 O O . LYS A 1 504 ? -13.362 -13.849 9.725 1.00 82.31 504 LYS A O 1
ATOM 4072 N N . VAL A 1 505 ? -13.783 -12.475 11.452 1.00 82.69 505 VAL A N 1
ATOM 4073 C CA . VAL A 1 505 ? -12.552 -11.691 11.313 1.00 82.69 505 VAL A CA 1
ATOM 4074 C C . VAL A 1 505 ? -11.437 -12.317 12.160 1.00 82.69 505 VAL A C 1
ATOM 4076 O O . VAL A 1 505 ? -11.672 -12.606 13.335 1.00 82.69 505 VAL A O 1
ATOM 4079 N N . PRO A 1 506 ? -10.231 -12.540 11.597 1.00 88.50 506 PRO A N 1
ATOM 4080 C CA . PRO A 1 506 ? -9.095 -13.062 12.353 1.00 88.50 506 PRO A CA 1
ATOM 4081 C C . PRO A 1 506 ? -8.784 -12.207 13.584 1.00 88.50 506 PRO A C 1
ATOM 4083 O O . PRO A 1 506 ? -8.773 -10.974 13.501 1.00 88.50 506 PRO A O 1
ATOM 4086 N N . LYS A 1 507 ? -8.496 -12.860 14.716 1.00 89.94 507 LYS A N 1
ATOM 4087 C CA . LYS A 1 507 ? -8.198 -12.201 16.000 1.00 89.94 507 LYS A CA 1
ATOM 4088 C C . LYS A 1 507 ? -7.045 -11.206 15.862 1.00 89.94 507 LYS A C 1
ATOM 4090 O O . LYS A 1 507 ? -7.080 -10.126 16.440 1.00 89.94 507 LYS A O 1
ATOM 4095 N N . GLU A 1 508 ? -6.068 -11.537 15.027 1.00 92.06 508 GLU A N 1
ATOM 4096 C CA . GLU A 1 508 ? -4.879 -10.737 14.746 1.00 92.06 508 GLU A CA 1
ATOM 4097 C C . GLU A 1 508 ? -5.239 -9.349 14.203 1.00 92.06 508 GLU A C 1
ATOM 4099 O O . GLU A 1 508 ? -4.621 -8.365 14.598 1.00 92.06 508 GLU A O 1
ATOM 4104 N N . LYS A 1 509 ? -6.276 -9.236 13.357 1.00 91.50 509 LYS A N 1
ATOM 4105 C CA . LYS A 1 509 ? -6.705 -7.937 12.812 1.00 91.50 509 LYS A CA 1
ATOM 4106 C C . LYS A 1 509 ? -7.215 -7.003 13.907 1.00 91.50 509 LYS A C 1
ATOM 4108 O O . LYS A 1 509 ? -6.880 -5.823 13.910 1.00 91.50 509 LYS A O 1
ATOM 4113 N N . PHE A 1 510 ? -7.989 -7.531 14.853 1.00 94.38 510 PHE A N 1
ATOM 4114 C CA . PHE A 1 510 ? -8.464 -6.753 15.994 1.00 94.38 510 PHE A CA 1
ATOM 4115 C C . PHE A 1 510 ? -7.318 -6.345 16.924 1.00 94.38 510 PHE A C 1
ATOM 4117 O O . PHE A 1 510 ? -7.283 -5.206 17.386 1.00 94.38 510 PHE A O 1
ATOM 4124 N N . LEU A 1 511 ? -6.365 -7.248 17.177 1.00 94.56 511 LEU A N 1
ATOM 4125 C CA . LEU A 1 511 ? -5.226 -6.970 18.054 1.00 94.56 511 LEU A CA 1
ATOM 4126 C C . LEU A 1 511 ? -4.310 -5.877 17.488 1.00 94.56 511 LEU A C 1
ATOM 4128 O O . LEU A 1 511 ? -3.939 -4.979 18.235 1.00 94.56 511 LEU A O 1
ATOM 4132 N N . VAL A 1 512 ? -4.037 -5.879 16.178 1.00 93.88 512 VAL A N 1
ATOM 4133 C CA . VAL A 1 512 ? -3.255 -4.809 15.523 1.00 93.88 512 VAL A CA 1
ATOM 4134 C C . VAL A 1 512 ? -3.925 -3.441 15.699 1.00 93.88 512 VAL A C 1
ATOM 4136 O O . VAL A 1 512 ? -3.259 -2.453 16.008 1.00 93.88 512 VAL A O 1
ATOM 4139 N N . VAL A 1 513 ? -5.252 -3.372 15.546 1.00 95.19 513 VAL A N 1
ATOM 4140 C CA . VAL A 1 513 ? -6.011 -2.134 15.786 1.00 95.19 513 VAL A CA 1
ATOM 4141 C C . VAL A 1 513 ? -5.913 -1.713 17.251 1.00 95.19 513 VAL A C 1
ATOM 4143 O O . VAL A 1 513 ? -5.622 -0.554 17.546 1.00 95.19 513 VAL A O 1
ATOM 4146 N N . GLN A 1 514 ? -6.116 -2.652 18.176 1.00 95.75 514 GLN A N 1
ATOM 4147 C CA . GLN A 1 514 ? -6.066 -2.372 19.606 1.00 95.75 514 GLN A CA 1
ATOM 4148 C C . GLN A 1 514 ? -4.690 -1.868 20.057 1.00 95.75 514 GLN A C 1
ATOM 4150 O O . GLN A 1 514 ? -4.631 -0.946 20.864 1.00 95.75 514 GLN A O 1
ATOM 4155 N N . GLU A 1 515 ? -3.596 -2.437 19.550 1.00 95.31 515 GLU A N 1
ATOM 4156 C CA . GLU A 1 515 ? -2.235 -1.989 19.867 1.00 95.31 515 GLU A CA 1
ATOM 4157 C C . GLU A 1 515 ? -1.996 -0.537 19.437 1.00 95.31 515 GLU A C 1
ATOM 4159 O O . GLU A 1 515 ? -1.470 0.254 20.220 1.00 95.31 515 GLU A O 1
ATOM 4164 N N . ARG A 1 516 ? -2.451 -0.149 18.239 1.00 94.69 516 ARG A N 1
ATOM 4165 C CA . ARG A 1 516 ? -2.316 1.232 17.743 1.00 94.69 516 ARG A CA 1
ATOM 4166 C C . ARG A 1 516 ? -3.161 2.235 18.530 1.00 94.69 516 ARG A C 1
ATOM 4168 O O . ARG A 1 516 ? -2.703 3.344 18.796 1.00 94.69 516 ARG A O 1
ATOM 4175 N N . LEU A 1 517 ? -4.379 1.853 18.921 1.00 96.44 517 LEU A N 1
ATOM 4176 C CA . LEU A 1 517 ? -5.224 2.684 19.786 1.00 96.44 517 LEU A CA 1
ATOM 4177 C C . LEU A 1 517 ? -4.652 2.789 21.209 1.00 96.44 517 LEU A C 1
ATOM 4179 O O . LEU A 1 517 ? -4.724 3.855 21.815 1.00 96.44 517 LEU A O 1
ATOM 4183 N N . ARG A 1 518 ? -4.031 1.717 21.722 1.00 96.19 518 ARG A N 1
ATOM 4184 C CA . ARG A 1 518 ? -3.351 1.726 23.025 1.00 96.19 518 ARG A CA 1
ATOM 4185 C C . ARG A 1 518 ? -2.173 2.690 23.030 1.00 96.19 518 ARG A C 1
ATOM 4187 O O . ARG A 1 518 ? -2.094 3.509 23.933 1.00 96.19 518 ARG A O 1
ATOM 4194 N N . ALA A 1 519 ? -1.336 2.662 21.992 1.00 95.69 519 ALA A N 1
ATOM 4195 C CA . ALA A 1 519 ? -0.236 3.613 21.849 1.00 95.69 519 ALA A CA 1
ATOM 4196 C C . ALA A 1 519 ? -0.726 5.074 21.891 1.00 95.69 519 ALA A C 1
ATOM 4198 O O . ALA A 1 519 ? -0.111 5.910 22.546 1.00 95.69 519 ALA A O 1
ATOM 4199 N N . LEU A 1 520 ? -1.868 5.375 21.259 1.00 96.31 520 LEU A N 1
ATOM 4200 C CA . LEU A 1 520 ? -2.484 6.704 21.328 1.00 96.31 520 LEU A CA 1
ATOM 4201 C C . LEU A 1 520 ? -2.927 7.067 22.752 1.00 96.31 520 LEU A C 1
ATOM 4203 O O . LEU A 1 520 ? -2.628 8.166 23.223 1.00 96.31 520 LEU A O 1
ATOM 4207 N N . ALA A 1 521 ? -3.637 6.164 23.430 1.00 95.75 521 ALA A N 1
ATOM 4208 C CA . ALA A 1 521 ? -4.103 6.388 24.796 1.00 95.75 521 ALA A CA 1
ATOM 4209 C C . ALA A 1 521 ? -2.933 6.606 25.770 1.00 95.75 521 ALA A C 1
ATOM 4211 O O . ALA A 1 521 ? -2.969 7.545 26.567 1.00 95.75 521 ALA A O 1
ATOM 4212 N N . ASP A 1 522 ? -1.873 5.804 25.642 1.00 95.75 522 ASP A N 1
ATOM 4213 C CA . ASP A 1 522 ? -0.659 5.912 26.451 1.00 95.75 522 ASP A CA 1
ATOM 4214 C C . ASP A 1 522 ? 0.026 7.271 26.242 1.00 95.75 522 ASP A C 1
ATOM 4216 O O . ASP A 1 522 ? 0.419 7.911 27.215 1.00 95.75 522 ASP A O 1
ATOM 4220 N N . VAL A 1 523 ? 0.105 7.770 25.001 1.00 95.56 523 VAL A N 1
ATOM 4221 C CA . VAL A 1 523 ? 0.648 9.109 24.703 1.00 95.56 523 VAL A CA 1
ATOM 4222 C C . VAL A 1 523 ? -0.198 10.211 25.347 1.00 95.56 523 VAL A C 1
ATOM 4224 O O . VAL A 1 523 ? 0.347 11.122 25.972 1.00 95.56 523 VAL A O 1
ATOM 4227 N N . TYR A 1 524 ? -1.525 10.142 25.233 1.00 95.38 524 TYR A N 1
ATOM 4228 C CA . TYR A 1 524 ? -2.410 11.142 25.838 1.00 95.38 524 TYR A CA 1
ATOM 4229 C C . TYR A 1 524 ? -2.268 11.181 27.362 1.00 95.38 524 TYR A C 1
ATOM 4231 O O . TYR A 1 524 ? -2.193 12.267 27.940 1.00 95.38 524 TYR A O 1
ATOM 4239 N N . GLN A 1 525 ? -2.169 10.011 27.996 1.00 94.50 525 GLN A N 1
ATOM 4240 C CA . GLN A 1 525 ? -1.977 9.886 29.436 1.00 94.50 525 GLN A CA 1
ATOM 4241 C C . GLN A 1 525 ? -0.579 10.337 29.878 1.00 94.50 525 GLN A C 1
ATOM 4243 O O . GLN A 1 525 ? -0.454 11.098 30.830 1.00 94.50 525 GLN A O 1
ATOM 4248 N N . GLN A 1 526 ? 0.478 9.884 29.202 1.00 95.12 526 GLN A N 1
ATOM 4249 C CA . GLN A 1 526 ? 1.866 10.174 29.573 1.00 95.12 526 GLN A CA 1
ATOM 4250 C C . GLN A 1 526 ? 2.186 11.671 29.513 1.00 95.12 526 GLN A C 1
ATOM 4252 O O . GLN A 1 526 ? 2.998 12.161 30.298 1.00 95.12 526 GLN A O 1
ATOM 4257 N N . TYR A 1 527 ? 1.581 12.386 28.563 1.00 94.56 527 TYR A N 1
ATOM 4258 C CA . TYR A 1 527 ? 1.844 13.801 28.321 1.00 94.56 527 TYR A CA 1
ATOM 4259 C C . TYR A 1 527 ? 0.686 14.708 28.746 1.00 94.56 527 TYR A C 1
ATOM 4261 O O . TYR A 1 527 ? 0.655 15.861 28.315 1.00 94.56 527 TYR A O 1
ATOM 4269 N N . ASP A 1 528 ? -0.257 14.233 29.561 1.00 93.00 528 ASP A N 1
ATOM 4270 C CA . ASP A 1 528 ? -1.395 15.024 30.057 1.00 93.00 528 ASP A CA 1
ATOM 4271 C C . ASP A 1 528 ? -2.082 15.847 28.945 1.00 93.00 528 ASP A C 1
ATOM 4273 O O . ASP A 1 528 ? -2.408 17.029 29.108 1.00 93.00 528 ASP A O 1
ATOM 4277 N N . ILE A 1 529 ? -2.239 15.254 27.755 1.00 91.75 529 ILE A N 1
ATOM 4278 C CA . ILE A 1 529 ? -2.916 15.923 26.642 1.00 91.75 529 ILE A CA 1
ATOM 4279 C C . ILE A 1 529 ? -4.405 15.975 27.003 1.00 91.75 529 ILE A C 1
ATOM 4281 O O . ILE A 1 529 ? -4.965 14.932 27.342 1.00 91.75 529 ILE A O 1
ATOM 4285 N N . PRO A 1 530 ? -5.078 17.144 26.934 1.00 88.31 530 PRO A N 1
ATOM 4286 C CA . PRO A 1 530 ? -6.458 17.256 27.397 1.00 88.31 530 PRO A CA 1
ATOM 4287 C C . PRO A 1 530 ? -7.375 16.273 26.663 1.00 88.31 530 PRO A C 1
ATOM 4289 O O . PRO A 1 530 ? -7.629 16.459 25.471 1.00 88.31 530 PRO A O 1
ATOM 4292 N N . ALA A 1 531 ? -7.855 15.241 27.357 1.00 81.69 531 ALA A N 1
ATOM 4293 C CA . ALA A 1 531 ? -8.788 14.277 26.792 1.00 81.69 531 ALA A CA 1
ATOM 4294 C C . ALA A 1 531 ? -10.135 14.959 26.506 1.00 81.69 531 ALA A C 1
ATOM 4296 O O . ALA A 1 531 ? -10.614 15.758 27.313 1.00 81.69 531 ALA A O 1
ATOM 4297 N N . ALA A 1 532 ? -10.727 14.655 25.356 1.00 81.06 532 ALA A N 1
ATOM 4298 C CA . ALA A 1 532 ? -12.067 15.088 24.977 1.00 81.06 532 ALA A CA 1
ATOM 4299 C C . ALA A 1 532 ? -12.965 13.862 24.721 1.00 81.06 532 ALA A C 1
ATOM 4301 O O . ALA A 1 532 ? -12.554 12.720 24.935 1.00 81.06 532 ALA A O 1
ATOM 4302 N N . ASP A 1 533 ? -14.214 14.093 24.312 1.00 86.69 533 ASP A N 1
ATOM 4303 C CA . ASP A 1 533 ? -15.219 13.042 24.092 1.00 86.69 533 ASP A CA 1
ATOM 4304 C C . ASP A 1 533 ? -14.809 12.005 23.026 1.00 86.69 533 ASP A C 1
ATOM 4306 O O . ASP A 1 533 ? -15.284 10.872 23.019 1.00 86.69 533 ASP A O 1
ATOM 4310 N N . ASP A 1 534 ? -13.916 12.373 22.113 1.00 86.00 534 ASP A N 1
ATOM 4311 C CA . ASP A 1 534 ? -13.337 11.502 21.091 1.00 86.00 534 ASP A CA 1
ATOM 4312 C C . ASP A 1 534 ? -12.370 10.451 21.674 1.00 86.00 534 ASP A C 1
ATOM 4314 O O . ASP A 1 534 ? -12.296 9.332 21.164 1.00 86.00 534 ASP A O 1
ATOM 4318 N N . MET A 1 535 ? -11.699 10.742 22.792 1.00 92.81 535 MET A N 1
ATOM 4319 C CA . MET A 1 535 ? -10.910 9.743 23.525 1.00 92.81 535 MET A CA 1
ATOM 4320 C C . MET A 1 535 ? -11.788 8.682 24.200 1.00 92.81 535 MET A C 1
ATOM 4322 O O . MET A 1 535 ? -11.363 7.531 24.310 1.00 92.81 535 MET A O 1
ATOM 4326 N N . ASP A 1 536 ? -13.023 9.014 24.595 1.00 91.31 536 ASP A N 1
ATOM 4327 C CA . ASP A 1 536 ? -13.986 8.014 25.085 1.00 91.31 536 ASP A CA 1
ATOM 4328 C C . ASP A 1 536 ? -14.306 6.983 23.988 1.00 91.31 536 ASP A C 1
ATOM 4330 O O . ASP A 1 536 ? -14.343 5.779 24.248 1.00 91.31 536 ASP A O 1
ATOM 4334 N N . LEU A 1 537 ? -14.424 7.427 22.728 1.00 93.81 537 LEU A N 1
ATOM 4335 C CA . LEU A 1 537 ? -14.592 6.530 21.582 1.00 93.81 537 LEU A CA 1
ATOM 4336 C C . LEU A 1 537 ? -13.391 5.587 21.404 1.00 93.81 537 LEU A C 1
ATOM 4338 O O . LEU A 1 537 ? -13.582 4.387 21.173 1.00 93.81 537 LEU A O 1
ATOM 4342 N N . VAL A 1 538 ? -12.165 6.109 21.530 1.00 95.50 538 VAL A N 1
ATOM 4343 C CA . VAL A 1 538 ? -10.920 5.322 21.455 1.00 95.50 538 VAL A CA 1
ATOM 4344 C C . VAL A 1 538 ? -10.914 4.230 22.525 1.00 95.50 538 VAL A C 1
ATOM 4346 O O . VAL A 1 538 ? -10.751 3.049 22.202 1.00 95.50 538 VAL A O 1
ATOM 4349 N N . LEU A 1 539 ? -11.151 4.606 23.785 1.00 94.38 539 LEU A N 1
ATOM 4350 C CA . LEU A 1 539 ? -11.138 3.684 24.920 1.00 94.38 539 LEU A CA 1
ATOM 4351 C C . LEU A 1 539 ? -12.237 2.624 24.791 1.00 94.38 539 LEU A C 1
ATOM 4353 O O . LEU A 1 539 ? -11.943 1.431 24.854 1.00 94.38 539 LEU A O 1
ATOM 4357 N N . LYS A 1 540 ? -13.487 3.020 24.517 1.00 93.81 540 LYS A N 1
ATOM 4358 C CA . LYS A 1 540 ? -14.595 2.069 24.320 1.00 93.81 540 LYS A CA 1
ATOM 4359 C C . LYS A 1 540 ? -14.321 1.095 23.177 1.00 93.81 540 LYS A C 1
ATOM 4361 O O . LYS A 1 540 ? -14.612 -0.092 23.309 1.00 93.81 540 LYS A O 1
ATOM 4366 N N . THR A 1 541 ? -13.720 1.559 22.082 1.00 96.12 541 THR A N 1
ATOM 4367 C CA . THR A 1 541 ? -13.338 0.692 20.958 1.00 96.12 541 THR A CA 1
ATOM 4368 C C . THR A 1 541 ? -12.283 -0.334 21.372 1.00 96.12 541 THR A C 1
ATOM 4370 O O . THR A 1 541 ? -12.440 -1.522 21.087 1.00 96.12 541 THR A O 1
ATOM 4373 N N . MET A 1 542 ? -11.234 0.088 22.088 1.00 96.44 542 MET A N 1
ATOM 4374 C CA . MET A 1 542 ? -10.208 -0.823 22.608 1.00 96.44 542 MET A CA 1
ATOM 4375 C C . MET A 1 542 ? -10.793 -1.880 23.543 1.00 96.44 542 MET A C 1
ATOM 4377 O O . MET A 1 542 ? -10.478 -3.064 23.411 1.00 96.44 542 MET A O 1
ATOM 4381 N N . GLU A 1 543 ? -11.638 -1.463 24.481 1.00 96.00 543 GLU A N 1
ATOM 4382 C CA . GLU A 1 543 ? -12.264 -2.356 25.454 1.00 96.00 543 GLU A CA 1
ATOM 4383 C C . GLU A 1 543 ? -13.254 -3.322 24.791 1.00 96.00 543 GLU A C 1
ATOM 4385 O O . GLU A 1 543 ? -13.335 -4.494 25.167 1.00 96.00 543 GLU A O 1
ATOM 4390 N N . PHE A 1 544 ? -13.970 -2.872 23.760 1.00 96.19 544 PHE A N 1
ATOM 4391 C CA . PHE A 1 544 ? -14.860 -3.737 22.996 1.00 96.19 544 PHE A CA 1
ATOM 4392 C C . PHE A 1 544 ? -14.095 -4.782 22.177 1.00 96.19 544 PHE A C 1
ATOM 4394 O O . PHE A 1 544 ? -14.505 -5.943 22.136 1.00 96.19 544 PHE A O 1
ATOM 4401 N N . ILE A 1 545 ? -12.939 -4.420 21.605 1.00 96.56 545 ILE A N 1
ATOM 4402 C CA . ILE A 1 545 ? -12.024 -5.393 20.991 1.00 96.56 545 ILE A CA 1
ATOM 4403 C C . ILE A 1 545 ? -11.593 -6.448 22.018 1.00 96.56 545 ILE A C 1
ATOM 4405 O O . ILE A 1 545 ? -11.669 -7.642 21.722 1.00 96.56 545 ILE A O 1
ATOM 4409 N N . SER A 1 546 ? -11.194 -6.033 23.228 1.00 95.75 546 SER A N 1
ATOM 4410 C CA . SER A 1 546 ? -10.856 -6.968 24.311 1.00 95.75 546 SER A CA 1
ATOM 4411 C C . SER A 1 546 ? -12.011 -7.933 24.575 1.00 95.75 546 SER A C 1
ATOM 4413 O O . SER A 1 546 ? -11.800 -9.146 24.619 1.00 95.75 546 SER A O 1
ATOM 4415 N N . LEU A 1 547 ? -13.234 -7.411 24.704 1.00 94.94 547 LEU A N 1
ATOM 4416 C CA . LEU A 1 547 ? -14.424 -8.210 24.979 1.00 94.94 547 LEU A CA 1
ATOM 4417 C C . LEU A 1 547 ? -14.729 -9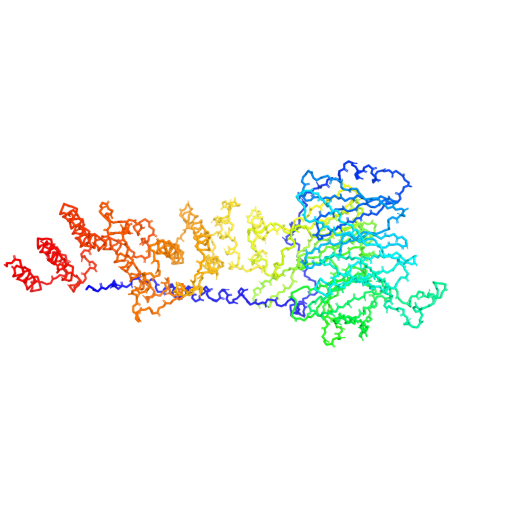.220 23.866 1.00 94.94 547 LEU A C 1
ATOM 4419 O O . LEU A 1 547 ? -14.989 -10.380 24.176 1.00 94.94 547 LEU A O 1
ATOM 4423 N N . ILE A 1 548 ? -14.688 -8.818 22.591 1.00 92.75 548 ILE A N 1
ATOM 4424 C CA . ILE A 1 548 ? -14.926 -9.730 21.459 1.00 92.75 548 ILE A CA 1
ATOM 4425 C C . ILE A 1 548 ? -13.860 -10.825 21.413 1.00 92.75 548 ILE A C 1
ATOM 4427 O O . ILE A 1 548 ? -14.193 -12.003 21.292 1.00 92.75 548 ILE A O 1
ATOM 4431 N N . CYS A 1 549 ? -12.583 -10.458 21.531 1.00 92.75 549 CYS A N 1
ATOM 4432 C CA . CYS A 1 549 ? -11.481 -11.418 21.534 1.00 92.75 549 CYS A CA 1
ATOM 4433 C C . CYS A 1 549 ? -11.635 -12.445 22.663 1.00 92.75 549 CYS A C 1
ATOM 4435 O O . CYS A 1 549 ? -11.452 -13.638 22.437 1.00 92.75 549 CYS A O 1
ATOM 4437 N N . PHE A 1 550 ? -12.029 -11.990 23.851 1.00 91.94 550 PHE A N 1
ATOM 4438 C CA . PHE A 1 550 ? -12.299 -12.853 24.994 1.00 91.94 550 PHE A CA 1
ATOM 4439 C C . PHE A 1 550 ? -13.544 -13.729 24.797 1.00 91.94 550 PHE A C 1
ATOM 4441 O O . PHE A 1 550 ? -13.522 -14.917 25.109 1.00 91.94 550 PHE A O 1
ATOM 4448 N N . ALA A 1 551 ? -14.625 -13.184 24.234 1.00 89.31 551 ALA A N 1
ATOM 4449 C CA . ALA A 1 551 ? -15.835 -13.945 23.932 1.00 89.31 551 ALA A CA 1
ATOM 4450 C C . ALA A 1 551 ? -15.590 -15.029 22.864 1.00 89.31 551 ALA A C 1
ATOM 4452 O O . ALA A 1 551 ? -16.159 -16.117 22.956 1.00 89.31 551 ALA A O 1
ATOM 4453 N N . ASN A 1 552 ? -14.707 -14.765 21.897 1.00 88.12 552 ASN A N 1
ATOM 4454 C CA . ASN A 1 552 ? -14.224 -15.757 20.934 1.00 88.12 552 ASN A CA 1
ATOM 4455 C C . ASN A 1 552 ? -13.498 -16.919 21.615 1.00 88.12 552 ASN A C 1
ATOM 4457 O O . ASN A 1 552 ? -13.777 -18.074 21.288 1.00 88.12 552 ASN A O 1
ATOM 4461 N N . ASP A 1 553 ? -12.656 -16.633 22.609 1.00 88.56 553 ASP A N 1
ATOM 4462 C CA . ASP A 1 553 ? -11.965 -17.663 23.395 1.00 88.56 553 ASP A CA 1
ATOM 4463 C C . ASP A 1 553 ? -12.935 -18.472 24.297 1.00 88.56 553 ASP A C 1
ATOM 4465 O O . ASP A 1 553 ? -12.632 -19.601 24.681 1.00 88.56 553 ASP A O 1
ATOM 4469 N N . LEU A 1 554 ? -14.123 -17.929 24.604 1.00 85.12 554 LEU A N 1
ATOM 4470 C CA . LEU A 1 554 ? -15.171 -18.528 25.448 1.00 85.12 554 LEU A CA 1
ATOM 4471 C C . LEU A 1 554 ? -16.266 -19.309 24.689 1.00 85.12 554 LEU A C 1
ATOM 4473 O O . LEU A 1 554 ? -17.331 -19.555 25.255 1.00 85.12 554 LEU A O 1
ATOM 4477 N N . GLU A 1 555 ? -16.021 -19.722 23.442 1.00 83.81 555 GLU A N 1
ATOM 4478 C CA . GLU A 1 555 ? -16.995 -20.405 22.564 1.00 83.81 555 GLU A CA 1
ATOM 4479 C C . GLU A 1 555 ? -18.082 -19.460 21.987 1.00 83.81 555 GLU A C 1
ATOM 4481 O O . GLU A 1 555 ? -19.285 -19.685 22.153 1.00 83.81 555 GLU A O 1
ATOM 4486 N N . TRP A 1 556 ? -17.665 -18.413 21.253 1.00 87.06 556 TRP A N 1
ATOM 4487 C CA . TRP A 1 556 ? -18.536 -17.403 20.605 1.00 87.06 556 TRP A CA 1
ATOM 4488 C C . TRP A 1 556 ? -19.793 -17.961 19.934 1.00 87.06 556 TRP A C 1
ATOM 4490 O O . TRP A 1 556 ? -20.887 -17.428 20.104 1.00 87.06 556 TRP A O 1
ATOM 4500 N N . GLU A 1 557 ? -19.666 -19.071 19.212 1.00 87.44 557 GLU A N 1
ATOM 4501 C CA . GLU A 1 557 ? -20.770 -19.695 18.478 1.00 87.44 557 GLU A CA 1
ATOM 4502 C C . GLU A 1 557 ? -21.904 -20.141 19.413 1.00 87.44 557 GLU A C 1
ATOM 4504 O O . GLU A 1 557 ? -23.081 -19.966 19.092 1.00 87.44 557 GLU A O 1
ATOM 4509 N N . GLN A 1 558 ? -21.576 -20.644 20.607 1.00 87.56 558 GLN A N 1
ATOM 4510 C CA . GLN A 1 558 ? -22.574 -21.022 21.610 1.00 87.56 558 GLN A CA 1
ATOM 4511 C C . GLN A 1 558 ? -23.203 -19.802 22.284 1.00 87.56 558 GLN A C 1
ATOM 4513 O O . GLN A 1 558 ? -24.391 -19.824 22.624 1.00 87.56 558 GLN A O 1
ATOM 4518 N N . ILE A 1 559 ? -22.420 -18.736 22.470 1.00 88.06 559 ILE A N 1
ATOM 4519 C CA . ILE A 1 559 ? -22.909 -17.465 23.006 1.00 88.06 559 ILE A CA 1
ATOM 4520 C C . ILE A 1 559 ? -23.939 -16.881 22.036 1.00 88.06 559 ILE A C 1
ATOM 4522 O O . ILE A 1 559 ? -25.075 -16.631 22.444 1.00 88.06 559 ILE A O 1
ATOM 4526 N N . VAL A 1 560 ? -23.586 -16.757 20.751 1.00 87.56 560 VAL A N 1
ATOM 4527 C CA . VAL A 1 560 ? -24.457 -16.236 19.686 1.00 87.56 560 VAL A CA 1
ATOM 4528 C C . VAL A 1 560 ? -25.691 -17.114 19.482 1.00 87.56 560 VAL A C 1
ATOM 4530 O O . VAL A 1 560 ? -26.790 -16.578 19.364 1.00 87.56 560 VAL A O 1
ATOM 4533 N N . ALA A 1 561 ? -25.569 -18.446 19.527 1.00 87.00 561 ALA A N 1
ATOM 4534 C CA . ALA A 1 561 ? -26.710 -19.361 19.386 1.00 87.00 561 ALA A CA 1
ATOM 4535 C C . ALA A 1 561 ? -27.789 -19.179 20.470 1.00 87.00 561 ALA A C 1
ATOM 4537 O O . ALA A 1 561 ? -28.937 -19.579 20.284 1.00 87.00 561 ALA A O 1
ATOM 4538 N N . ARG A 1 562 ? -27.442 -18.571 21.611 1.00 85.00 562 ARG A N 1
ATOM 4539 C CA . ARG A 1 562 ? -28.380 -18.266 22.702 1.00 85.00 562 ARG A CA 1
ATOM 4540 C C . ARG A 1 562 ? -29.045 -16.899 22.566 1.00 85.00 562 ARG A C 1
ATOM 4542 O O . ARG A 1 562 ? -29.828 -16.531 23.453 1.00 85.00 562 ARG A O 1
ATOM 4549 N N . PHE A 1 563 ? -28.728 -16.135 21.526 1.00 83.88 563 PHE A N 1
ATOM 4550 C CA . PHE A 1 563 ? -29.481 -14.947 21.150 1.00 83.88 563 PHE A CA 1
ATOM 4551 C C . PHE A 1 563 ? -30.655 -15.358 20.256 1.00 83.88 563 PHE A C 1
ATOM 4553 O O . PHE A 1 563 ? -30.460 -15.884 19.166 1.00 83.88 563 PHE A O 1
ATOM 4560 N N . ASP A 1 564 ? -31.879 -15.097 20.722 1.00 70.25 564 ASP A N 1
ATOM 4561 C CA . ASP A 1 564 ? -33.099 -15.240 19.917 1.00 70.25 564 ASP A CA 1
ATOM 4562 C C . ASP A 1 564 ? -33.180 -14.102 18.863 1.00 70.25 564 ASP A C 1
ATOM 4564 O O . ASP A 1 564 ? -32.171 -13.559 18.414 1.00 70.25 564 ASP A O 1
ATOM 4568 N N . LYS A 1 565 ? -34.389 -13.632 18.517 1.00 66.19 565 LYS A N 1
ATOM 4569 C CA . LYS A 1 565 ? -34.623 -12.454 17.648 1.00 66.19 565 LYS A CA 1
ATOM 4570 C C . LYS A 1 565 ? -34.064 -11.117 18.194 1.00 66.19 565 LYS A C 1
ATOM 4572 O O . LYS A 1 565 ? -34.285 -10.079 17.583 1.00 66.19 565 LYS A O 1
ATOM 4577 N N . ASN A 1 566 ? -33.353 -11.124 19.322 1.00 69.75 566 ASN A N 1
ATOM 4578 C CA . ASN A 1 566 ? -32.924 -9.935 20.068 1.00 69.75 566 ASN A CA 1
ATOM 4579 C C . ASN A 1 566 ? -31.578 -9.340 19.609 1.00 69.75 566 ASN A C 1
ATOM 4581 O O . ASN A 1 566 ? -31.079 -8.413 20.238 1.00 69.75 566 ASN A O 1
ATOM 4585 N N . TRP A 1 567 ? -30.973 -9.844 18.532 1.00 81.94 567 TRP A N 1
ATOM 4586 C CA . TRP A 1 567 ? -29.761 -9.249 17.962 1.00 81.94 567 TRP A CA 1
ATOM 4587 C C . TRP A 1 567 ? -30.126 -8.068 17.051 1.00 81.94 567 TRP A C 1
ATOM 4589 O O . TRP A 1 567 ? -30.439 -8.263 15.878 1.00 81.94 567 TRP A O 1
ATOM 4599 N N . VAL A 1 568 ? -30.144 -6.853 17.608 1.00 82.12 568 VAL A N 1
ATOM 4600 C CA . VAL A 1 568 ? -30.700 -5.664 16.929 1.00 82.12 568 VAL A CA 1
ATOM 4601 C C . VAL A 1 568 ? -29.683 -4.932 16.045 1.00 82.12 568 VAL A C 1
ATOM 4603 O O . VAL A 1 568 ? -30.073 -4.349 15.038 1.00 82.12 568 VAL A O 1
ATOM 4606 N N . VAL A 1 569 ? -28.398 -4.953 16.405 1.00 88.81 569 VAL A N 1
ATOM 4607 C CA . VAL A 1 569 ? -27.306 -4.288 15.670 1.00 88.81 569 VAL A CA 1
ATOM 4608 C C . VAL A 1 569 ? -26.149 -5.260 15.479 1.00 88.81 569 VAL A C 1
ATOM 4610 O O . VAL A 1 569 ? -25.849 -6.025 16.389 1.00 88.81 569 VAL A O 1
ATOM 4613 N N . SER A 1 570 ? -25.526 -5.282 14.301 1.00 88.50 570 SER A N 1
ATOM 4614 C CA . SER A 1 570 ? -24.446 -6.233 13.991 1.00 88.50 570 SER A CA 1
ATOM 4615 C C . SER A 1 570 ? -23.165 -5.597 13.466 1.00 88.50 570 SER A C 1
ATOM 4617 O O . SER A 1 570 ? -22.125 -6.241 13.539 1.00 88.50 570 SER A O 1
ATOM 4619 N N . LYS A 1 571 ? -23.195 -4.351 12.986 1.00 94.00 571 LYS A N 1
ATOM 4620 C CA . LYS A 1 571 ? -21.973 -3.656 12.574 1.00 94.00 571 LYS A CA 1
ATOM 4621 C C . LYS A 1 571 ? -21.151 -3.272 13.793 1.00 94.00 571 LYS A C 1
ATOM 4623 O O . LYS A 1 571 ? -21.708 -2.760 14.760 1.00 94.00 571 LYS A O 1
ATOM 4628 N N . PHE A 1 572 ? -19.838 -3.474 13.728 1.00 95.19 572 PHE A N 1
ATOM 4629 C CA . PHE A 1 572 ? -18.921 -3.126 14.813 1.00 95.19 572 PHE A CA 1
ATOM 4630 C C . PHE A 1 572 ? -19.116 -1.678 15.299 1.00 95.19 572 PHE A C 1
ATOM 4632 O O . PHE A 1 572 ? -19.260 -1.458 16.501 1.00 95.19 572 PHE A O 1
ATOM 4639 N N . SER A 1 573 ? -19.195 -0.716 14.371 1.00 94.94 573 SER A N 1
ATOM 4640 C CA . SER A 1 573 ? -19.456 0.699 14.665 1.00 94.94 573 SER A CA 1
ATOM 4641 C C . SER A 1 573 ? -20.720 0.894 15.505 1.00 94.94 573 SER A C 1
ATOM 4643 O O . SER A 1 573 ? -20.654 1.453 16.598 1.00 94.94 573 SER A O 1
ATOM 4645 N N . ASP A 1 574 ? -21.851 0.344 15.053 1.00 94.25 574 ASP A N 1
ATOM 4646 C CA . ASP A 1 574 ? -23.151 0.481 15.716 1.00 94.25 574 ASP A CA 1
ATOM 4647 C C . ASP A 1 574 ? -23.133 -0.084 17.142 1.00 94.25 574 ASP A C 1
ATOM 4649 O O . ASP A 1 574 ? -23.860 0.398 18.016 1.00 94.25 574 ASP A O 1
ATOM 4653 N N . VAL A 1 575 ? -22.320 -1.114 17.399 1.00 93.44 575 VAL A N 1
ATOM 4654 C CA . VAL A 1 575 ? -22.220 -1.723 18.729 1.00 93.44 575 VAL A CA 1
ATOM 4655 C C . VAL A 1 575 ? -21.518 -0.798 19.724 1.00 93.44 575 VAL A C 1
ATOM 4657 O O . VAL A 1 575 ? -21.941 -0.713 20.876 1.00 93.44 575 VAL A O 1
ATOM 4660 N N . VAL A 1 576 ? -20.488 -0.075 19.284 1.00 93.56 576 VAL A N 1
ATOM 4661 C CA . VAL A 1 576 ? -19.700 0.817 20.149 1.00 93.56 576 VAL A CA 1
ATOM 4662 C C . VAL A 1 576 ? -20.352 2.197 20.301 1.00 93.56 576 VAL A C 1
ATOM 4664 O O . VAL A 1 576 ? -20.233 2.814 21.358 1.00 93.56 576 VAL A O 1
ATOM 4667 N N . THR A 1 577 ? -21.063 2.686 19.279 1.00 93.75 577 THR A N 1
ATOM 4668 C CA . THR A 1 577 ? -21.490 4.098 19.193 1.00 93.75 577 THR A CA 1
ATOM 4669 C C . THR A 1 577 ? -22.987 4.338 19.386 1.00 93.75 577 THR A C 1
ATOM 4671 O O . THR A 1 577 ? -23.425 5.492 19.352 1.00 93.75 577 THR A O 1
ATOM 4674 N N . THR A 1 578 ? -23.793 3.290 19.612 1.00 92.81 578 THR A N 1
ATOM 4675 C CA . THR A 1 578 ? -25.253 3.419 19.779 1.00 92.81 578 THR A CA 1
ATOM 4676 C C . THR A 1 578 ? -25.778 2.824 21.084 1.00 92.81 578 THR A C 1
ATOM 4678 O O . THR A 1 578 ? -25.239 1.865 21.634 1.00 92.81 578 THR A O 1
ATOM 4681 N N . VAL A 1 579 ? -26.914 3.351 21.555 1.00 90.56 579 VAL A N 1
ATOM 4682 C CA . VAL A 1 579 ? -27.646 2.848 22.736 1.00 90.56 579 VAL A CA 1
ATOM 4683 C C . VAL A 1 579 ? -28.033 1.374 22.574 1.00 90.56 579 VAL A C 1
ATOM 4685 O O . VAL A 1 579 ? -27.943 0.580 23.509 1.00 90.56 579 VAL A O 1
ATOM 4688 N N . LYS A 1 580 ? -28.437 0.978 21.360 1.00 90.81 580 LYS A N 1
ATOM 4689 C CA . LYS A 1 580 ? -28.767 -0.420 21.039 1.00 90.81 580 LYS A CA 1
ATOM 4690 C C . LYS A 1 580 ? -27.533 -1.318 21.149 1.00 90.81 580 LYS A C 1
ATOM 4692 O O . LYS A 1 580 ? -27.648 -2.436 21.642 1.00 90.81 580 LYS A O 1
ATOM 4697 N N . GLY A 1 581 ? -26.376 -0.811 20.730 1.00 92.06 581 GLY A N 1
ATOM 4698 C CA . GLY A 1 581 ? -25.076 -1.454 20.877 1.00 92.06 581 GLY A CA 1
ATOM 4699 C C . GLY A 1 581 ? -24.655 -1.648 22.331 1.00 92.06 581 GLY A C 1
ATOM 4700 O O . GLY A 1 581 ? -24.344 -2.766 22.734 1.00 92.06 581 GLY A O 1
ATOM 4701 N N . ALA A 1 582 ? -24.765 -0.603 23.152 1.00 90.62 582 ALA A N 1
ATOM 4702 C CA . ALA A 1 582 ? -24.484 -0.677 24.587 1.00 90.62 582 ALA A CA 1
ATOM 4703 C C . ALA A 1 582 ? -25.359 -1.721 25.310 1.00 90.62 582 ALA A C 1
ATOM 4705 O O . ALA A 1 582 ? -24.877 -2.459 26.172 1.00 90.62 582 ALA A O 1
ATOM 4706 N N . ASN A 1 583 ? -26.635 -1.835 24.931 1.00 90.56 583 ASN A N 1
ATOM 4707 C CA . ASN A 1 583 ? -27.518 -2.890 25.439 1.00 90.56 583 ASN A CA 1
ATOM 4708 C C . ASN A 1 583 ? -27.080 -4.284 24.959 1.00 90.56 583 ASN A C 1
ATOM 4710 O O . ASN A 1 583 ? -27.078 -5.234 25.742 1.00 90.56 583 ASN A O 1
ATOM 4714 N N . LEU A 1 584 ? -26.661 -4.410 23.694 1.00 91.31 584 LEU A N 1
ATOM 4715 C CA . LEU A 1 584 ? -26.154 -5.668 23.146 1.00 91.31 584 LEU A CA 1
ATOM 4716 C C . LEU A 1 584 ? -24.881 -6.138 23.865 1.00 91.31 584 LEU A C 1
ATOM 4718 O O . LEU A 1 584 ? -24.763 -7.324 24.160 1.00 91.31 584 LEU A O 1
ATOM 4722 N N . ILE A 1 585 ? -23.954 -5.234 24.192 1.00 92.38 585 ILE A N 1
ATOM 4723 C CA . ILE A 1 585 ? -22.727 -5.554 24.941 1.00 92.38 585 ILE A CA 1
ATOM 4724 C C . ILE A 1 585 ? -23.067 -6.198 26.292 1.00 92.38 585 ILE A C 1
ATOM 4726 O O . ILE A 1 585 ? -22.510 -7.240 26.644 1.00 92.38 585 ILE A O 1
ATOM 4730 N N . GLN A 1 586 ? -24.021 -5.623 27.028 1.00 91.88 586 GLN A N 1
ATOM 4731 C CA . GLN A 1 586 ? -24.487 -6.175 28.303 1.00 91.88 586 GLN A CA 1
ATOM 4732 C C . GLN A 1 586 ? -25.111 -7.569 28.131 1.00 91.88 586 GLN A C 1
ATOM 4734 O O . GLN A 1 586 ? -24.825 -8.483 28.910 1.00 91.88 586 GLN A O 1
ATOM 4739 N N . ASP A 1 587 ? -25.912 -7.765 27.080 1.00 90.69 587 ASP A N 1
ATOM 4740 C CA . ASP A 1 587 ? -26.472 -9.076 26.756 1.00 90.69 587 ASP A CA 1
ATOM 4741 C C . ASP A 1 587 ? -25.378 -10.099 26.396 1.00 90.69 587 ASP A C 1
ATOM 4743 O O . ASP A 1 587 ? -25.470 -11.254 26.822 1.00 90.69 587 ASP A O 1
ATOM 4747 N N . ILE A 1 588 ? -24.331 -9.702 25.656 1.00 91.50 588 ILE A N 1
ATOM 4748 C CA . ILE A 1 588 ? -23.183 -10.565 25.316 1.00 91.50 588 ILE A CA 1
ATOM 4749 C C . ILE A 1 588 ? -22.504 -11.043 26.594 1.00 91.50 588 ILE A C 1
ATOM 4751 O O . ILE A 1 588 ? -22.324 -12.249 26.765 1.00 91.50 588 ILE A O 1
ATOM 4755 N N . VAL A 1 589 ? -22.205 -10.133 27.522 1.00 92.38 589 VAL A N 1
ATOM 4756 C CA . VAL A 1 589 ? -21.602 -10.474 28.817 1.00 92.38 589 VAL A CA 1
ATOM 4757 C C . VAL A 1 589 ? -22.492 -11.436 29.602 1.00 92.38 589 VAL A C 1
ATOM 4759 O O . VAL A 1 589 ? -22.037 -12.494 30.042 1.00 92.38 589 VAL A O 1
ATOM 4762 N N . TYR A 1 590 ? -23.782 -11.121 29.733 1.00 90.94 590 TYR A N 1
ATOM 4763 C CA . TYR A 1 590 ? -24.726 -11.968 30.460 1.00 90.94 590 TYR A CA 1
ATOM 4764 C C . TYR A 1 590 ? -24.810 -13.384 29.864 1.00 90.94 590 TYR A C 1
ATOM 4766 O O . TYR A 1 590 ? -24.850 -14.389 30.583 1.00 90.94 590 TYR A O 1
ATOM 4774 N N . LYS A 1 591 ? -24.833 -13.489 28.531 1.00 89.81 591 LYS A N 1
ATOM 4775 C CA . LYS A 1 591 ? -24.887 -14.769 27.814 1.00 89.81 591 LYS A CA 1
ATOM 4776 C C . LYS A 1 591 ? -23.564 -15.525 27.888 1.00 89.81 591 LYS A C 1
ATOM 4778 O O . LYS A 1 591 ? -23.616 -16.748 28.026 1.00 89.81 591 LYS A O 1
ATOM 4783 N N . ALA A 1 592 ? -22.425 -14.837 27.867 1.00 90.69 592 ALA A N 1
ATOM 4784 C CA . ALA A 1 592 ? -21.109 -15.430 28.081 1.00 90.69 592 ALA A CA 1
ATOM 4785 C C . ALA A 1 592 ? -21.021 -16.082 29.468 1.00 90.69 592 ALA A C 1
ATOM 4787 O O . ALA A 1 592 ? -20.697 -17.265 29.562 1.00 90.69 592 ALA A O 1
ATOM 4788 N N . ILE A 1 593 ? -21.446 -15.376 30.525 1.00 90.19 593 ILE A N 1
ATOM 4789 C CA . ILE A 1 593 ? -21.507 -15.908 31.899 1.00 90.19 593 ILE A CA 1
ATOM 4790 C C . ILE A 1 593 ? -22.373 -17.171 31.973 1.00 90.19 593 ILE A C 1
ATOM 4792 O O . ILE A 1 593 ? -21.964 -18.192 32.524 1.00 90.19 593 ILE A O 1
ATOM 4796 N N . LYS A 1 594 ? -23.563 -17.147 31.364 1.00 86.75 594 LYS A N 1
ATOM 4797 C CA . LYS A 1 594 ? -24.485 -18.295 31.385 1.00 86.75 594 LYS A CA 1
ATOM 4798 C C . LYS A 1 594 ? -23.969 -19.515 30.599 1.00 86.75 594 LYS A C 1
ATOM 4800 O O . LYS A 1 594 ? -24.520 -20.610 30.731 1.00 86.75 594 LYS A O 1
ATOM 4805 N N . THR A 1 595 ? -23.010 -19.330 29.699 1.00 84.94 595 THR A N 1
ATOM 4806 C CA . THR A 1 595 ? -22.600 -20.360 28.725 1.00 84.94 595 THR A CA 1
ATOM 4807 C C . THR A 1 595 ? -21.225 -20.930 29.038 1.00 84.94 595 THR A C 1
ATOM 4809 O O . THR A 1 595 ? -21.025 -22.132 28.890 1.00 84.94 595 THR A O 1
ATOM 4812 N N . SER A 1 596 ? -20.313 -20.100 29.538 1.00 81.38 596 SER A N 1
ATOM 4813 C CA . SER A 1 596 ? -18.941 -20.487 29.842 1.00 81.38 596 SER A CA 1
ATOM 4814 C C . SER A 1 596 ? -18.880 -21.578 30.909 1.00 81.38 596 SER A C 1
ATOM 4816 O O . SER A 1 596 ? -19.310 -21.388 32.044 1.00 81.38 596 SER A O 1
ATOM 4818 N N . LYS A 1 597 ? -18.288 -22.727 30.578 1.00 76.06 597 LYS A N 1
ATOM 4819 C CA . LYS A 1 597 ? -18.003 -23.784 31.563 1.00 76.06 597 LYS A CA 1
ATOM 4820 C C . LYS A 1 597 ? -16.913 -23.360 32.552 1.00 76.06 597 LYS A C 1
ATOM 4822 O O . LYS A 1 597 ? -16.956 -23.767 33.704 1.00 76.06 597 LYS A O 1
ATOM 4827 N N . LEU A 1 598 ? -15.979 -22.512 32.112 1.00 70.38 598 LEU A N 1
ATOM 4828 C CA . LEU A 1 598 ? -14.881 -21.982 32.928 1.00 70.38 598 LEU A CA 1
ATOM 4829 C C . LEU A 1 598 ? -15.383 -21.040 34.027 1.00 70.38 598 LEU A C 1
ATOM 4831 O O . LEU A 1 598 ? -14.919 -21.136 35.158 1.00 70.38 598 LEU A O 1
ATOM 4835 N N . ALA A 1 599 ? -16.366 -20.191 33.712 1.00 60.56 599 ALA A N 1
ATOM 4836 C CA . ALA A 1 599 ? -17.034 -19.321 34.686 1.00 60.56 599 ALA A CA 1
ATOM 4837 C C . ALA A 1 599 ? -17.861 -20.107 35.721 1.00 60.56 599 ALA A C 1
ATOM 4839 O O . ALA A 1 599 ? -18.201 -19.591 36.780 1.00 60.56 599 ALA A O 1
ATOM 4840 N N . ASN A 1 600 ? -18.190 -21.363 35.406 1.00 66.62 600 ASN A N 1
ATOM 4841 C CA . ASN A 1 600 ? -19.007 -22.252 36.228 1.00 66.62 600 ASN A CA 1
ATOM 4842 C C . ASN A 1 600 ? -18.185 -23.362 36.914 1.00 66.62 600 ASN A C 1
ATOM 4844 O O . ASN A 1 600 ? -18.767 -24.270 37.505 1.00 66.62 600 ASN A O 1
ATOM 4848 N N . ALA A 1 601 ? -16.852 -23.315 36.825 1.00 66.19 601 ALA A N 1
ATOM 4849 C CA . ALA A 1 601 ? -15.964 -24.297 37.438 1.00 66.19 601 ALA A CA 1
ATOM 4850 C C . ALA A 1 601 ? -15.716 -23.995 38.929 1.00 66.19 601 ALA A C 1
ATOM 4852 O O . ALA A 1 601 ? -15.630 -22.836 39.341 1.00 66.19 601 ALA A O 1
ATOM 4853 N N . SER A 1 602 ? -15.543 -25.047 39.736 1.00 61.00 602 SER A N 1
ATOM 4854 C CA . SER A 1 602 ? -15.143 -24.947 41.148 1.00 61.00 602 SER A CA 1
ATOM 4855 C C . SER A 1 602 ? -13.841 -24.148 41.296 1.00 61.00 602 SER A C 1
ATOM 4857 O O . SER A 1 602 ? -12.896 -24.378 40.538 1.00 61.00 602 SER A O 1
ATOM 4859 N N . ASN A 1 603 ? -13.774 -23.248 42.283 1.00 66.31 603 ASN A N 1
ATOM 4860 C CA . ASN A 1 603 ? -12.625 -22.380 42.597 1.00 66.31 603 ASN A CA 1
ATOM 4861 C C . ASN A 1 603 ? -12.278 -21.256 41.602 1.00 66.31 603 ASN A C 1
ATOM 4863 O O . ASN A 1 603 ? -11.286 -20.562 41.822 1.00 66.31 603 ASN A O 1
ATOM 4867 N N . ASN A 1 604 ? -13.083 -21.010 40.561 1.00 67.88 604 ASN A N 1
ATOM 4868 C CA . ASN A 1 604 ? -12.877 -19.884 39.637 1.00 67.88 604 ASN A CA 1
ATOM 4869 C C . ASN A 1 604 ? -14.011 -18.849 39.723 1.00 67.88 604 ASN A C 1
ATOM 4871 O O . ASN A 1 604 ? -14.639 -18.473 38.734 1.00 67.88 604 ASN A O 1
ATOM 4875 N N . TYR A 1 605 ? -14.290 -18.417 40.953 1.00 67.88 605 TYR A N 1
ATOM 4876 C CA . TYR A 1 605 ? -15.303 -17.421 41.284 1.00 67.88 605 TYR A CA 1
ATOM 4877 C C . TYR A 1 605 ? -14.892 -16.061 40.700 1.00 67.88 605 TYR A C 1
ATOM 4879 O O . TYR A 1 605 ? -14.009 -15.398 41.244 1.00 67.88 605 TYR A O 1
ATOM 4887 N N . SER A 1 606 ? -15.546 -15.610 39.626 1.00 77.94 606 SER A N 1
ATOM 4888 C CA . SER A 1 606 ? -15.327 -14.307 38.958 1.00 77.94 606 SER A CA 1
ATOM 4889 C C . SER A 1 606 ? -14.307 -14.273 37.803 1.00 77.94 606 SER A C 1
ATOM 4891 O O . SER A 1 606 ? -13.667 -13.242 37.599 1.00 77.94 606 SER A O 1
ATOM 4893 N N . PHE A 1 607 ? -14.122 -15.350 37.033 1.00 86.62 607 PHE A N 1
ATOM 4894 C CA . PHE A 1 607 ? -13.218 -15.350 35.870 1.00 86.62 607 PHE A CA 1
ATOM 4895 C C . PHE A 1 607 ? -13.542 -14.237 34.858 1.00 86.62 607 PHE A C 1
ATOM 4897 O O . PHE A 1 607 ? -12.688 -13.406 34.536 1.00 86.62 607 PHE A O 1
ATOM 4904 N N . ILE A 1 608 ? -14.789 -14.195 34.385 1.00 90.56 608 ILE A N 1
ATOM 4905 C CA . ILE A 1 608 ? -15.272 -13.199 33.424 1.00 90.56 608 ILE A CA 1
ATOM 4906 C C . ILE A 1 608 ? -15.305 -11.825 34.087 1.00 90.56 608 ILE A C 1
ATOM 4908 O O . ILE A 1 608 ? -14.827 -10.848 33.520 1.00 90.56 608 ILE A O 1
ATOM 4912 N N . GLY A 1 609 ? -15.810 -11.730 35.311 1.00 90.25 609 GLY A N 1
ATOM 4913 C CA . GLY A 1 609 ? -15.902 -10.484 36.050 1.00 90.25 609 GLY A CA 1
ATOM 4914 C C . GLY A 1 609 ? -14.540 -9.840 36.326 1.00 90.25 609 GLY A C 1
ATOM 4915 O O . GLY A 1 609 ? -14.416 -8.619 36.250 1.00 90.25 609 GLY A O 1
ATOM 4916 N N . ASN A 1 610 ? -13.498 -10.629 36.598 1.00 90.75 610 ASN A N 1
ATOM 4917 C CA . ASN A 1 610 ? -12.129 -10.132 36.739 1.00 90.75 610 ASN A CA 1
ATOM 4918 C C . ASN A 1 610 ? -11.586 -9.619 35.405 1.00 90.75 610 ASN A C 1
ATOM 4920 O O . ASN A 1 610 ? -11.016 -8.529 35.373 1.00 90.75 610 ASN A O 1
ATOM 4924 N N . PHE A 1 611 ? -11.837 -10.337 34.306 1.00 93.69 611 PHE A N 1
ATOM 4925 C CA . PHE A 1 611 ? -11.502 -9.855 32.968 1.00 93.69 611 PHE A CA 1
ATOM 4926 C C . PHE A 1 611 ? -12.174 -8.506 32.665 1.00 93.69 611 PHE A C 1
ATOM 4928 O O . PHE A 1 611 ? -11.486 -7.563 32.272 1.00 93.69 611 PHE A O 1
ATOM 4935 N N . LEU A 1 612 ? -13.485 -8.386 32.906 1.00 93.88 612 LEU A N 1
ATOM 4936 C CA . LEU A 1 612 ? -14.245 -7.152 32.677 1.00 93.88 612 LEU A CA 1
ATOM 4937 C C . LEU A 1 612 ? -13.725 -5.988 33.528 1.00 93.88 612 LEU A C 1
ATOM 4939 O O . LEU A 1 612 ? -13.640 -4.863 33.053 1.00 93.88 612 LEU A O 1
ATOM 4943 N N . ASN A 1 613 ? -13.331 -6.254 34.772 1.00 92.62 613 ASN A N 1
ATOM 4944 C CA . ASN A 1 613 ? -12.779 -5.238 35.668 1.00 92.62 613 ASN A CA 1
ATOM 4945 C C . ASN A 1 613 ? -11.437 -4.696 35.184 1.00 92.62 613 ASN A C 1
ATOM 4947 O O . ASN A 1 613 ? -11.173 -3.506 35.313 1.00 92.62 613 ASN A O 1
ATOM 4951 N N . SER A 1 614 ? -10.596 -5.564 34.630 1.00 92.56 614 SER A N 1
ATOM 4952 C CA . SER A 1 614 ? -9.288 -5.171 34.112 1.00 92.56 614 SER A CA 1
ATOM 4953 C C . SER A 1 614 ? -9.348 -4.549 32.715 1.00 92.56 614 SER A C 1
ATOM 4955 O O . SER A 1 614 ? -8.444 -3.793 32.379 1.00 92.56 614 SER A O 1
ATOM 4957 N N . ASN A 1 615 ? -10.371 -4.855 31.904 1.00 93.06 615 ASN A N 1
ATOM 4958 C CA . ASN A 1 615 ? -10.358 -4.547 30.466 1.00 93.06 615 ASN A CA 1
ATOM 4959 C C . ASN A 1 615 ? -11.605 -3.835 29.918 1.00 93.06 615 ASN A C 1
ATOM 4961 O O . ASN A 1 615 ? -11.591 -3.487 28.743 1.00 93.06 615 ASN A O 1
ATOM 4965 N N . CYS A 1 616 ? -12.689 -3.682 30.687 1.00 92.75 616 CYS A N 1
ATOM 4966 C CA . CYS A 1 616 ? -13.988 -3.205 30.180 1.00 92.75 616 CYS A CA 1
ATOM 4967 C C . CYS A 1 616 ? -14.668 -2.167 31.099 1.00 92.75 616 CYS A C 1
ATOM 4969 O O . CYS A 1 616 ? -15.901 -2.083 31.146 1.00 92.75 616 CYS A O 1
ATOM 4971 N N . SER A 1 617 ? -13.883 -1.411 31.872 1.00 87.94 617 SER A N 1
ATOM 4972 C CA . SER A 1 617 ? -14.421 -0.470 32.862 1.00 87.94 617 SER A CA 1
ATOM 4973 C C . SER A 1 617 ? -15.046 0.780 32.231 1.00 87.94 617 SER A C 1
ATOM 4975 O O . SER A 1 617 ? -16.054 1.254 32.751 1.00 87.94 617 SER A O 1
ATOM 4977 N N . ASN A 1 618 ? -14.525 1.291 31.110 1.00 88.12 618 ASN A N 1
ATOM 4978 C CA . ASN A 1 618 ? -15.107 2.442 30.402 1.00 88.12 618 ASN A CA 1
ATOM 4979 C C . ASN A 1 618 ? -16.300 2.040 29.511 1.00 88.12 618 ASN A C 1
ATOM 4981 O O . ASN A 1 618 ? -17.212 2.831 29.263 1.00 88.12 618 ASN A O 1
ATOM 4985 N N . LEU A 1 619 ? -16.319 0.801 29.024 1.00 89.81 619 LEU A N 1
ATOM 4986 C CA . LEU A 1 619 ? -17.341 0.256 28.139 1.00 89.81 619 LEU A CA 1
ATOM 4987 C C . LEU A 1 619 ? -18.650 -0.005 28.888 1.00 89.81 619 LEU A C 1
ATOM 4989 O O . LEU A 1 619 ? -19.713 0.371 28.399 1.00 89.81 619 LEU A O 1
ATOM 4993 N N . LEU A 1 620 ? -18.563 -0.632 30.066 1.00 89.44 620 LEU A N 1
ATOM 4994 C CA . LEU A 1 620 ? -19.715 -1.023 30.890 1.00 89.44 620 LEU A CA 1
ATOM 4995 C C . LEU A 1 620 ? -19.951 -0.093 32.088 1.00 89.44 620 LEU A C 1
ATOM 4997 O O . LEU A 1 620 ? -21.081 0.031 32.551 1.00 89.44 620 LEU A O 1
ATOM 5001 N N . GLY A 1 621 ? -18.908 0.553 32.608 1.00 89.06 621 GLY A N 1
ATOM 5002 C CA . GLY A 1 621 ? -18.947 1.244 33.895 1.00 89.06 621 GLY A CA 1
ATOM 5003 C C . GLY A 1 621 ? -18.611 0.315 35.066 1.00 89.06 621 GLY A C 1
ATOM 5004 O O . GLY A 1 621 ? -18.970 -0.866 35.091 1.00 89.06 621 GLY A O 1
ATOM 5005 N N . THR A 1 622 ? -17.928 0.860 36.072 1.00 90.75 622 THR A N 1
ATOM 5006 C CA . THR A 1 622 ? -17.412 0.111 37.231 1.00 90.75 622 THR A CA 1
ATOM 5007 C C . THR A 1 622 ? -18.513 -0.607 38.017 1.00 90.75 622 THR A C 1
ATOM 5009 O O . THR A 1 622 ? -18.359 -1.777 38.369 1.00 90.75 622 THR A O 1
ATOM 5012 N N . GLU A 1 623 ? -19.656 0.046 38.236 1.00 91.31 623 GLU A N 1
ATOM 5013 C CA . GLU A 1 623 ? -20.789 -0.536 38.967 1.00 91.31 623 GLU A CA 1
ATOM 5014 C C . GLU A 1 623 ? -21.433 -1.705 38.201 1.00 91.31 623 GLU A C 1
ATOM 5016 O O . GLU A 1 623 ? -21.753 -2.739 38.790 1.00 91.31 623 GLU A O 1
ATOM 5021 N N . GLN A 1 624 ? -21.553 -1.612 36.871 1.00 91.38 624 GLN A N 1
ATOM 5022 C CA . GLN A 1 624 ? -22.092 -2.714 36.064 1.00 91.38 624 GLN A CA 1
ATOM 5023 C C . GLN A 1 624 ? -21.143 -3.914 36.038 1.00 91.38 624 GLN A C 1
ATOM 5025 O O . GLN A 1 624 ? -21.589 -5.060 36.099 1.00 91.38 624 GLN A O 1
ATOM 5030 N N . VAL A 1 625 ? -19.829 -3.682 36.002 1.00 92.44 625 VAL A N 1
ATOM 5031 C CA . VAL A 1 625 ? -18.842 -4.766 36.101 1.00 92.44 625 VAL A CA 1
ATOM 5032 C C . VAL A 1 625 ? -18.972 -5.509 37.433 1.00 92.44 625 VAL A C 1
ATOM 5034 O O . VAL A 1 625 ? -18.969 -6.742 37.455 1.00 92.44 625 VAL A O 1
ATOM 5037 N N . ILE A 1 626 ? -19.132 -4.786 38.545 1.00 92.31 626 ILE A N 1
ATOM 5038 C CA . ILE A 1 626 ? -19.354 -5.399 39.862 1.00 92.31 626 ILE A CA 1
ATOM 5039 C C . ILE A 1 626 ? -20.685 -6.166 39.889 1.00 92.31 626 ILE A C 1
ATOM 5041 O O . ILE A 1 626 ? -20.745 -7.274 40.426 1.00 92.31 626 ILE A O 1
ATOM 5045 N N . TYR A 1 627 ? -21.734 -5.643 39.251 1.00 93.06 627 TYR A N 1
ATOM 5046 C CA . TYR A 1 627 ? -22.984 -6.381 39.080 1.00 93.06 627 TYR A CA 1
ATOM 5047 C C . TYR A 1 627 ? -22.769 -7.707 38.332 1.00 93.06 627 TYR A C 1
ATOM 5049 O O . TYR A 1 627 ? -23.219 -8.756 38.799 1.00 93.06 627 TYR A O 1
ATOM 5057 N N . PHE A 1 628 ? -22.039 -7.701 37.211 1.00 92.56 628 PHE A N 1
ATOM 5058 C CA . PHE A 1 628 ? -21.752 -8.920 36.449 1.00 92.56 628 PHE A CA 1
ATOM 5059 C C . PHE A 1 628 ? -20.877 -9.915 37.220 1.00 92.56 628 PHE A C 1
ATOM 5061 O O . PHE A 1 628 ? -21.126 -11.116 37.115 1.00 92.56 628 PHE A O 1
ATOM 5068 N N . LYS A 1 629 ? -19.944 -9.448 38.065 1.00 92.50 629 LYS A N 1
ATOM 5069 C CA . LYS A 1 629 ? -19.241 -10.306 39.040 1.00 92.50 629 LYS A CA 1
ATOM 5070 C C . LYS A 1 629 ? -20.229 -11.009 39.972 1.00 92.50 629 LYS A C 1
ATOM 5072 O O . LYS A 1 629 ? -20.133 -12.216 40.177 1.00 92.50 629 LYS A O 1
ATOM 5077 N N . GLY A 1 630 ? -21.212 -10.287 40.512 1.00 92.25 630 GLY A N 1
ATOM 5078 C CA . GLY A 1 630 ? -22.272 -10.882 41.332 1.00 92.25 630 GLY A CA 1
ATOM 5079 C C . GLY A 1 630 ? -23.082 -11.941 40.572 1.00 92.25 630 GLY A C 1
ATOM 5080 O O . GLY A 1 630 ? -23.327 -13.032 41.087 1.00 92.25 630 GLY A O 1
ATOM 5081 N N . VAL A 1 631 ? -23.456 -11.652 39.320 1.00 91.69 631 VAL A N 1
ATOM 5082 C CA . VAL A 1 631 ? -24.210 -12.584 38.462 1.00 91.69 631 VAL A CA 1
ATOM 5083 C C . VAL A 1 631 ? -23.406 -13.846 38.151 1.00 91.69 631 VAL A C 1
ATOM 5085 O O . VAL A 1 631 ? -23.963 -14.942 38.213 1.00 91.69 631 VAL A O 1
ATOM 5088 N N . GLU A 1 632 ? -22.117 -13.719 37.842 1.00 91.56 632 GLU A N 1
ATOM 5089 C CA . GLU A 1 632 ? -21.226 -14.858 37.609 1.00 91.56 632 GLU A CA 1
ATOM 5090 C C . GLU A 1 632 ? -21.142 -15.768 38.835 1.00 91.56 632 GLU A C 1
ATOM 5092 O O . GLU A 1 632 ? -21.344 -16.974 38.713 1.00 91.56 632 GLU A O 1
ATOM 5097 N N . ASN A 1 633 ? -20.974 -15.191 40.026 1.00 91.31 633 ASN A N 1
ATOM 5098 C CA . ASN A 1 633 ? -20.949 -15.949 41.277 1.00 91.31 633 ASN A CA 1
ATOM 5099 C C . ASN A 1 633 ? -22.271 -16.688 41.559 1.00 91.31 633 ASN A C 1
ATOM 5101 O O . ASN A 1 633 ? -22.247 -17.829 42.021 1.00 91.31 633 ASN A O 1
ATOM 5105 N N . LEU A 1 634 ? -23.428 -16.102 41.222 1.00 90.75 634 LEU A N 1
ATOM 5106 C CA . LEU A 1 634 ? -24.714 -16.809 41.313 1.00 90.75 634 LEU A CA 1
ATOM 5107 C C . LEU A 1 634 ? -24.786 -18.022 40.378 1.00 90.75 634 LEU A C 1
ATOM 5109 O O . LEU A 1 634 ? -25.329 -19.059 40.756 1.00 90.75 634 LEU A O 1
ATOM 5113 N N . TYR A 1 635 ? -24.277 -17.904 39.150 1.00 89.50 635 TYR A N 1
ATOM 5114 C CA . TYR A 1 635 ? -24.264 -19.025 38.206 1.00 89.50 635 TYR A CA 1
ATOM 5115 C C . TYR A 1 635 ? -23.246 -20.100 38.603 1.00 89.50 635 TYR A C 1
ATOM 5117 O O . TYR A 1 635 ? -23.563 -21.285 38.504 1.00 89.50 635 TYR A O 1
ATOM 5125 N N . ALA A 1 636 ? -22.091 -19.711 39.146 1.00 88.12 636 ALA A N 1
ATOM 5126 C CA . ALA A 1 636 ? -21.143 -20.647 39.739 1.00 88.12 636 ALA A CA 1
ATOM 5127 C C . ALA A 1 636 ? -21.792 -21.434 40.893 1.00 88.12 636 ALA A C 1
ATOM 5129 O O . ALA A 1 636 ? -21.731 -22.661 40.907 1.00 88.12 636 ALA A O 1
ATOM 5130 N N . ALA A 1 637 ? -22.509 -20.762 41.804 1.00 89.19 637 ALA A N 1
ATOM 5131 C CA . ALA A 1 637 ? -23.249 -21.414 42.890 1.00 89.19 637 ALA A CA 1
ATOM 5132 C C . ALA A 1 637 ? -24.355 -22.362 42.390 1.00 89.19 637 ALA A C 1
ATOM 5134 O O . ALA A 1 637 ? -24.622 -23.390 43.010 1.00 89.19 637 ALA A O 1
ATOM 5135 N N . GLN A 1 638 ? -25.009 -22.017 41.278 1.00 88.56 638 GLN A N 1
ATOM 5136 C CA . GLN A 1 638 ? -26.058 -22.836 40.671 1.00 88.56 638 GLN A CA 1
ATOM 5137 C C . GLN A 1 638 ? -25.515 -24.134 40.061 1.00 88.56 638 GLN A C 1
ATOM 5139 O O . GLN A 1 638 ? -26.201 -25.154 40.094 1.00 88.56 638 GLN A O 1
ATOM 5144 N N . ASN A 1 639 ? -24.312 -24.090 39.489 1.00 84.25 639 ASN A N 1
ATOM 5145 C CA . ASN A 1 639 ? -23.718 -25.211 38.763 1.00 84.25 639 ASN A CA 1
ATOM 5146 C C . ASN A 1 639 ? -22.748 -26.051 39.611 1.00 84.25 639 ASN A C 1
ATOM 5148 O O . ASN A 1 639 ? -22.345 -27.126 39.168 1.00 84.25 639 ASN A O 1
ATOM 5152 N N . ASN A 1 640 ? -22.374 -25.592 40.809 1.00 83.06 640 ASN A N 1
ATOM 5153 C CA . ASN A 1 640 ? -21.463 -26.320 41.685 1.00 83.06 640 ASN A CA 1
ATOM 5154 C C . ASN A 1 640 ? -22.202 -27.354 42.553 1.00 83.06 640 ASN A C 1
ATOM 5156 O O . ASN A 1 640 ? -23.238 -27.070 43.156 1.00 83.06 640 ASN A O 1
ATOM 5160 N N . THR A 1 641 ? -21.649 -28.564 42.622 1.00 80.19 641 THR A N 1
ATOM 5161 C CA . THR A 1 641 ? -22.164 -29.670 43.437 1.00 80.19 641 THR A CA 1
ATOM 5162 C C . THR A 1 641 ? -21.598 -29.686 44.857 1.00 80.19 641 THR A C 1
ATOM 5164 O O . THR A 1 641 ? -22.196 -30.312 45.730 1.00 80.19 641 THR A O 1
ATOM 5167 N N . ASP A 1 642 ? -20.459 -29.029 45.103 1.00 86.38 642 ASP A N 1
ATOM 5168 C CA . ASP A 1 642 ? -19.859 -28.933 46.434 1.00 86.38 642 ASP A CA 1
ATOM 5169 C C . ASP A 1 642 ? -20.550 -27.851 47.282 1.00 86.38 642 ASP A C 1
ATOM 5171 O O . ASP A 1 642 ? -20.760 -26.713 46.855 1.00 86.38 642 ASP A O 1
ATOM 5175 N N . ALA A 1 643 ? -20.927 -28.215 48.510 1.00 85.50 643 ALA A N 1
ATOM 5176 C CA . ALA A 1 643 ? -21.699 -27.346 49.391 1.00 85.50 643 ALA A CA 1
ATOM 5177 C C . ALA A 1 643 ? -20.886 -26.163 49.948 1.00 85.50 643 ALA A C 1
ATOM 5179 O O . ALA A 1 643 ? -21.455 -25.091 50.170 1.00 85.50 643 ALA A O 1
ATOM 5180 N N . ASN A 1 644 ? -19.579 -26.335 50.174 1.00 87.38 644 ASN A N 1
ATOM 5181 C CA . ASN A 1 644 ? -18.716 -25.268 50.683 1.00 87.38 644 ASN A CA 1
ATOM 5182 C C . ASN A 1 644 ? -18.453 -24.237 49.592 1.00 87.38 644 ASN A C 1
ATOM 5184 O O . ASN A 1 644 ? -18.633 -23.041 49.822 1.00 87.38 644 ASN A O 1
ATOM 5188 N N . ASP A 1 645 ? -18.120 -24.710 48.398 1.00 85.94 645 ASP A N 1
ATOM 5189 C CA . ASP A 1 645 ? -17.930 -23.876 47.222 1.00 85.94 645 ASP A CA 1
ATOM 5190 C C . ASP A 1 645 ? -19.201 -23.098 46.866 1.00 85.94 645 ASP A C 1
ATOM 5192 O O . ASP A 1 645 ? -19.160 -21.888 46.627 1.00 85.94 645 ASP A O 1
ATOM 5196 N N . LYS A 1 646 ? -20.361 -23.772 46.889 1.00 88.50 646 LYS A N 1
ATOM 5197 C CA . LYS A 1 646 ? -21.663 -23.130 46.678 1.00 88.50 646 LYS A CA 1
ATOM 5198 C C . LYS A 1 646 ? -21.903 -22.022 47.704 1.00 88.50 646 LYS A C 1
ATOM 5200 O O . LYS A 1 646 ? -22.297 -20.918 47.332 1.00 88.50 646 LYS A O 1
ATOM 5205 N N . LYS A 1 647 ? -21.641 -22.287 48.988 1.00 89.50 647 LYS A N 1
ATOM 5206 C CA . LYS A 1 647 ? -21.791 -21.292 50.059 1.00 89.50 647 LYS A CA 1
ATOM 5207 C C . LYS A 1 647 ? -20.837 -20.110 49.877 1.00 89.50 647 LYS A C 1
ATOM 5209 O O . LYS A 1 647 ? -21.249 -18.969 50.068 1.00 89.50 647 LYS A O 1
ATOM 5214 N N . GLN A 1 648 ? -19.589 -20.362 49.485 1.00 90.31 648 GLN A N 1
ATOM 5215 C CA . GLN A 1 648 ? -18.601 -19.317 49.219 1.00 90.31 648 GLN A CA 1
ATOM 5216 C C . GLN A 1 648 ? -19.008 -18.435 48.031 1.00 90.31 648 GLN A C 1
ATOM 5218 O O . GLN A 1 648 ? -18.970 -17.210 48.144 1.00 90.31 648 GLN A O 1
ATOM 5223 N N . ALA A 1 649 ? -19.450 -19.036 46.924 1.00 90.00 649 ALA A N 1
ATOM 5224 C CA . ALA A 1 649 ? -19.928 -18.311 45.750 1.00 90.00 649 ALA A CA 1
ATOM 5225 C C . ALA A 1 649 ? -21.135 -17.413 46.079 1.00 90.00 649 ALA A C 1
ATOM 5227 O O . ALA A 1 649 ? -21.171 -16.252 45.674 1.00 90.00 649 ALA A O 1
ATOM 5228 N N . LEU A 1 650 ? -22.090 -17.904 46.878 1.00 92.88 650 LEU A N 1
ATOM 5229 C CA . LEU A 1 650 ? -23.232 -17.107 47.343 1.00 92.88 650 LEU A CA 1
ATOM 5230 C C . LEU A 1 650 ? -22.796 -15.924 48.222 1.00 92.88 650 LEU A C 1
ATOM 5232 O O . LEU A 1 650 ? -23.282 -14.810 48.022 1.00 92.88 650 LEU A O 1
ATOM 5236 N N . ALA A 1 651 ? -21.832 -16.135 49.126 1.00 92.62 651 ALA A N 1
ATOM 5237 C CA . ALA A 1 651 ? -21.268 -15.077 49.968 1.00 92.62 651 ALA A CA 1
ATOM 5238 C C . ALA A 1 651 ? -20.588 -13.965 49.143 1.00 92.62 651 ALA A C 1
ATOM 5240 O O . ALA A 1 651 ? -20.752 -12.778 49.434 1.00 92.62 651 ALA A O 1
ATOM 5241 N N . LEU A 1 652 ? -19.851 -14.332 48.090 1.00 92.69 652 LEU A N 1
ATOM 5242 C CA . LEU A 1 652 ? -19.245 -13.365 47.169 1.00 92.69 652 LEU A CA 1
ATOM 5243 C C . LEU A 1 652 ? -20.311 -12.625 46.350 1.00 92.69 652 LEU A C 1
ATOM 5245 O O . LEU A 1 652 ? -20.249 -11.401 46.218 1.00 92.69 652 LEU A O 1
ATOM 5249 N N . ALA A 1 653 ? -21.323 -13.344 45.853 1.00 93.69 653 ALA A N 1
ATOM 5250 C CA . ALA A 1 653 ? -22.415 -12.760 45.082 1.00 93.69 653 ALA A CA 1
ATOM 5251 C C . ALA A 1 653 ? -23.153 -11.664 45.867 1.00 93.69 653 ALA A C 1
ATOM 5253 O O . ALA A 1 653 ? -23.325 -10.556 45.354 1.00 93.69 653 ALA A O 1
ATOM 5254 N N . ILE A 1 654 ? -23.551 -11.937 47.119 1.00 94.75 654 ILE A N 1
ATOM 5255 C CA . ILE A 1 654 ? -24.263 -10.950 47.945 1.00 94.75 654 ILE A CA 1
ATOM 5256 C C . ILE A 1 654 ? -23.384 -9.735 48.262 1.00 94.75 654 ILE A C 1
ATOM 5258 O O . ILE A 1 654 ? -23.870 -8.605 48.209 1.00 94.75 654 ILE A O 1
ATOM 5262 N N . GLY A 1 655 ? -22.085 -9.940 48.516 1.00 94.19 655 GLY A N 1
ATOM 5263 C CA . GLY A 1 655 ? -21.131 -8.851 48.734 1.00 94.19 655 GLY A CA 1
ATOM 5264 C C . GLY A 1 655 ? -21.063 -7.892 47.545 1.00 94.19 655 GLY A C 1
ATOM 5265 O O . GLY A 1 655 ? -21.163 -6.677 47.724 1.00 94.19 655 GLY A O 1
ATOM 5266 N N . HIS A 1 656 ? -20.986 -8.431 46.324 1.00 94.56 656 HIS A N 1
ATOM 5267 C CA . HIS A 1 656 ? -21.021 -7.625 45.105 1.00 94.56 656 HIS A CA 1
ATOM 5268 C C . HIS A 1 656 ? -22.351 -6.883 44.939 1.00 94.56 656 HIS A C 1
ATOM 5270 O O . HIS A 1 656 ? -22.335 -5.666 44.765 1.00 94.56 656 HIS A O 1
ATOM 5276 N N . PHE A 1 657 ? -23.502 -7.555 45.056 1.00 94.00 657 PHE A N 1
ATOM 5277 C CA . PHE A 1 657 ? -24.798 -6.890 44.863 1.00 94.00 657 PHE A CA 1
ATOM 5278 C C . PHE A 1 657 ? -25.076 -5.785 45.880 1.00 94.00 657 PHE A C 1
ATOM 5280 O O . PHE A 1 657 ? -25.626 -4.755 45.504 1.00 94.00 657 PHE A O 1
ATOM 5287 N N . LYS A 1 658 ? -24.647 -5.944 47.137 1.00 93.25 658 LYS A N 1
ATOM 5288 C CA . LYS A 1 658 ? -24.757 -4.884 48.149 1.00 93.25 658 LYS A CA 1
ATOM 5289 C C . LYS A 1 658 ? -24.013 -3.613 47.754 1.00 93.25 658 LYS A C 1
ATOM 5291 O O . LYS A 1 658 ? -24.524 -2.521 47.981 1.00 93.25 658 LYS A O 1
ATOM 5296 N N . SER A 1 659 ? -22.834 -3.750 47.147 1.00 92.00 659 SER A N 1
ATOM 5297 C CA . SER A 1 659 ? -22.036 -2.596 46.717 1.00 92.00 659 SER A CA 1
ATOM 5298 C C . SER A 1 659 ? -22.620 -1.841 45.519 1.00 92.00 659 SER A C 1
ATOM 5300 O O . SER A 1 659 ? -22.244 -0.696 45.305 1.00 92.00 659 SER A O 1
ATOM 5302 N N . VAL A 1 660 ? -23.552 -2.443 44.771 1.00 92.00 660 VAL A N 1
ATOM 5303 C CA . VAL A 1 660 ? -24.154 -1.852 43.557 1.00 92.00 660 VAL A CA 1
ATOM 5304 C C . VAL A 1 660 ? -25.679 -1.852 43.584 1.00 92.00 660 VAL A C 1
ATOM 5306 O O . VAL A 1 660 ? -26.343 -1.794 42.549 1.00 92.00 660 VAL A O 1
ATOM 5309 N N . VAL A 1 661 ? -26.269 -1.924 44.777 1.00 90.06 661 VAL A N 1
ATOM 5310 C CA . VAL A 1 661 ? -27.727 -1.966 44.919 1.00 90.06 661 VAL A CA 1
ATOM 5311 C C . VAL A 1 661 ? -28.374 -0.663 44.424 1.00 90.06 661 VAL A C 1
ATOM 5313 O O . VAL A 1 661 ? -29.494 -0.702 43.927 1.00 90.06 661 VAL A O 1
ATOM 5316 N N . GLY A 1 662 ? -27.644 0.460 44.472 1.00 86.38 662 GLY A N 1
ATOM 5317 C CA . GLY A 1 662 ? -28.103 1.774 44.011 1.00 86.38 662 GLY A CA 1
ATOM 5318 C C . GLY A 1 662 ? -28.395 1.871 42.508 1.00 86.38 662 GLY A C 1
ATOM 5319 O O . GLY A 1 662 ? -29.250 2.659 42.117 1.00 86.38 662 GLY A O 1
ATOM 5320 N N . ILE A 1 663 ? -27.757 1.047 41.664 1.00 87.25 663 ILE A N 1
ATOM 5321 C CA . ILE A 1 663 ? -28.045 1.006 40.214 1.00 87.25 663 ILE A CA 1
ATOM 5322 C C . ILE A 1 663 ? -29.138 -0.003 39.839 1.00 87.25 663 ILE A C 1
ATOM 5324 O O . ILE A 1 663 ? -29.512 -0.110 38.671 1.00 87.25 663 ILE A O 1
ATOM 5328 N N . CYS A 1 664 ? -29.630 -0.786 40.802 1.00 87.44 664 CYS A N 1
ATOM 5329 C CA . CYS A 1 664 ? -30.615 -1.833 40.566 1.00 87.44 664 CYS A CA 1
ATOM 5330 C C . CYS A 1 664 ? -32.031 -1.332 40.866 1.00 87.44 664 CYS A C 1
ATOM 5332 O O . CYS A 1 664 ? -32.348 -0.934 41.984 1.00 87.44 664 CYS A O 1
ATOM 5334 N N . ASP A 1 665 ? -32.916 -1.433 39.881 1.00 87.44 665 ASP A N 1
ATOM 5335 C CA . ASP A 1 665 ? -34.335 -1.133 40.019 1.00 87.44 665 ASP A CA 1
ATOM 5336 C C . ASP A 1 665 ? -35.079 -2.204 40.844 1.00 87.44 665 ASP A C 1
ATOM 5338 O O . ASP A 1 665 ? -34.660 -3.364 40.948 1.00 87.44 665 ASP A O 1
ATOM 5342 N N . ALA A 1 666 ? -36.220 -1.833 41.433 1.00 84.62 666 ALA A N 1
ATOM 5343 C CA . ALA A 1 666 ? -36.999 -2.718 42.303 1.00 84.62 666 ALA A CA 1
ATOM 5344 C C . ALA A 1 666 ? -37.334 -4.099 41.676 1.00 84.62 666 ALA A C 1
ATOM 5346 O O . ALA A 1 666 ? -37.187 -5.114 42.368 1.00 84.62 666 ALA A O 1
ATOM 5347 N N . PRO A 1 667 ? -37.740 -4.209 40.392 1.00 87.94 667 PRO A N 1
ATOM 5348 C CA . PRO A 1 667 ? -37.903 -5.499 39.712 1.00 87.94 667 PRO A CA 1
ATOM 5349 C C . PRO A 1 667 ? -36.643 -6.375 39.703 1.00 87.94 667 PRO A C 1
ATOM 5351 O O . PRO A 1 667 ? -36.726 -7.592 39.903 1.00 87.94 667 PRO A O 1
ATOM 5354 N N . ARG A 1 668 ? -35.467 -5.780 39.489 1.00 88.88 668 ARG A N 1
ATOM 5355 C CA . ARG A 1 668 ? -34.186 -6.494 39.447 1.00 88.88 668 ARG A CA 1
ATOM 5356 C C . ARG A 1 668 ? -33.764 -6.992 40.818 1.00 88.88 668 ARG A C 1
ATOM 5358 O O . ARG A 1 668 ? -33.343 -8.144 40.916 1.00 88.88 668 ARG A O 1
ATOM 5365 N N . ILE A 1 669 ? -33.953 -6.187 41.863 1.00 89.06 669 ILE A N 1
ATOM 5366 C CA . ILE A 1 669 ? -33.720 -6.604 43.254 1.00 89.06 669 ILE A CA 1
ATOM 5367 C C . ILE A 1 669 ? -34.581 -7.814 43.612 1.00 89.06 669 ILE A C 1
ATOM 5369 O O . ILE A 1 669 ? -34.056 -8.817 44.096 1.00 89.06 669 ILE A O 1
ATOM 5373 N N . LYS A 1 670 ? -35.879 -7.773 43.284 1.00 87.44 670 LYS A N 1
ATOM 5374 C CA . LYS A 1 670 ? -36.787 -8.908 43.504 1.00 87.44 670 LYS A CA 1
ATOM 5375 C C . LYS A 1 670 ? -36.320 -10.164 42.769 1.00 87.44 670 LYS A C 1
ATOM 5377 O O . LYS A 1 670 ? -36.275 -11.239 43.356 1.00 87.44 670 LYS A O 1
ATOM 5382 N N . ALA A 1 671 ? -35.918 -10.029 41.504 1.00 89.12 671 ALA A N 1
ATOM 5383 C CA . ALA A 1 671 ? -35.434 -11.157 40.709 1.00 89.12 671 ALA A CA 1
ATOM 5384 C C . ALA A 1 671 ? -34.113 -11.752 41.233 1.00 89.12 671 ALA A C 1
ATOM 5386 O O . ALA A 1 671 ? -33.904 -12.958 41.114 1.00 89.12 671 ALA A O 1
ATOM 5387 N N . LEU A 1 672 ? -33.213 -10.926 41.774 1.00 91.44 672 LEU A N 1
ATOM 5388 C CA . LEU A 1 672 ? -31.967 -11.388 42.387 1.00 91.44 672 LEU A CA 1
ATOM 5389 C C . LEU A 1 672 ? -32.229 -12.140 43.688 1.00 91.44 672 LEU A C 1
ATOM 5391 O O . LEU A 1 672 ? -31.722 -13.244 43.860 1.00 91.44 672 LEU A O 1
ATOM 5395 N N . ALA A 1 673 ? -33.039 -11.568 44.575 1.00 89.94 673 ALA A N 1
ATOM 5396 C CA . ALA A 1 673 ? -33.361 -12.192 45.849 1.00 89.94 673 ALA A CA 1
ATOM 5397 C C . ALA A 1 673 ? -34.157 -13.497 45.669 1.00 89.94 673 ALA A C 1
ATOM 5399 O O . ALA A 1 673 ? -33.823 -14.476 46.328 1.00 89.94 673 ALA A O 1
ATOM 5400 N N . GLN A 1 674 ? -35.079 -13.578 44.698 1.00 90.56 674 GLN A N 1
ATOM 5401 C CA . GLN A 1 674 ? -35.707 -14.858 44.338 1.00 90.56 674 GLN A CA 1
ATOM 5402 C C . GLN A 1 674 ? -34.661 -15.909 43.948 1.00 90.56 674 GLN A C 1
ATOM 5404 O O . GLN A 1 674 ? -34.729 -17.051 44.379 1.00 90.56 674 GLN A O 1
ATOM 5409 N N . LYS A 1 675 ? -33.635 -15.517 43.185 1.00 91.06 675 LYS A N 1
ATOM 5410 C CA . LYS A 1 675 ? -32.582 -16.444 42.762 1.00 91.06 675 LYS A CA 1
ATOM 5411 C C . LYS A 1 675 ? -31.717 -16.940 43.930 1.00 91.06 675 LYS A C 1
ATOM 5413 O O . LYS A 1 675 ? -31.215 -18.057 43.870 1.00 91.06 675 LYS A O 1
ATOM 5418 N N . PHE A 1 676 ? -31.552 -16.144 44.989 1.00 92.88 676 PHE A N 1
ATOM 5419 C CA . PHE A 1 676 ? -30.942 -16.607 46.240 1.00 92.88 676 PHE A CA 1
ATOM 5420 C C . PHE A 1 676 ? -31.840 -17.619 46.969 1.00 92.88 676 PHE A C 1
ATOM 5422 O O . PHE A 1 676 ? -31.329 -18.651 47.407 1.00 92.88 676 PHE A O 1
ATOM 5429 N N . CYS A 1 677 ? -33.158 -17.383 47.027 1.00 91.12 677 CYS A N 1
ATOM 5430 C CA . CYS A 1 677 ? -34.129 -18.347 47.566 1.00 91.12 677 CYS A CA 1
ATOM 5431 C C . CYS A 1 677 ? -34.089 -19.676 46.802 1.00 91.12 677 CYS A C 1
ATOM 5433 O O . CYS A 1 677 ? -33.916 -20.725 47.417 1.00 91.12 677 CYS A O 1
ATOM 5435 N N . ASP A 1 678 ? -34.121 -19.632 45.465 1.00 90.62 678 ASP A N 1
ATOM 5436 C CA . ASP A 1 678 ? -34.061 -20.818 44.595 1.00 90.62 678 ASP A CA 1
ATOM 5437 C C . ASP A 1 678 ? -32.782 -21.652 44.826 1.00 90.62 678 ASP A C 1
ATOM 5439 O O . ASP A 1 678 ? -32.756 -22.863 44.602 1.00 90.62 678 ASP A O 1
ATOM 5443 N N . LEU A 1 679 ? -31.697 -21.008 45.273 1.00 90.81 679 LEU A N 1
ATOM 5444 C CA . LEU A 1 679 ? -30.426 -21.655 45.608 1.00 90.81 679 LEU A CA 1
ATOM 5445 C C . LEU A 1 679 ? -30.327 -22.093 47.080 1.00 90.81 679 LEU A C 1
ATOM 5447 O O . LEU A 1 679 ? -29.344 -22.754 47.434 1.00 90.81 679 LEU A O 1
ATOM 5451 N N . GLY A 1 680 ? -31.337 -21.798 47.901 1.00 89.62 680 GLY A N 1
ATOM 5452 C CA . GLY A 1 680 ? -31.450 -22.169 49.314 1.00 89.62 680 GLY A CA 1
ATOM 5453 C C . GLY A 1 680 ? -30.907 -21.137 50.310 1.00 89.62 680 GLY A C 1
ATOM 5454 O O . GLY A 1 680 ? -30.855 -21.433 51.503 1.00 89.62 680 GLY A O 1
ATOM 5455 N N . ASP A 1 681 ? -30.509 -19.941 49.865 1.00 91.62 681 ASP A N 1
ATOM 5456 C CA . ASP A 1 681 ? -29.941 -18.882 50.712 1.00 91.62 681 ASP A CA 1
ATOM 5457 C C . ASP A 1 681 ? -30.933 -17.735 50.955 1.00 91.62 681 ASP A C 1
ATOM 5459 O O . ASP A 1 681 ? -30.788 -16.604 50.484 1.00 91.62 681 ASP A O 1
ATOM 5463 N N . HIS A 1 682 ? -31.966 -18.043 51.736 1.00 91.00 682 HIS A N 1
ATOM 5464 C CA . HIS A 1 682 ? -33.004 -17.090 52.130 1.00 91.00 682 HIS A CA 1
ATOM 5465 C C . HIS A 1 682 ? -32.452 -15.916 52.959 1.00 91.00 682 HIS A C 1
ATOM 5467 O O . HIS A 1 682 ? -33.009 -14.820 52.922 1.00 91.00 682 HIS A O 1
ATOM 5473 N N . HIS A 1 683 ? -31.342 -16.115 53.684 1.00 91.50 683 HIS A N 1
ATOM 5474 C CA . HIS A 1 683 ? -30.702 -15.055 54.462 1.00 91.50 683 HIS A CA 1
ATOM 5475 C C . HIS A 1 683 ? -30.171 -13.952 53.541 1.00 91.50 683 HIS A C 1
ATOM 5477 O O . HIS A 1 683 ? -30.523 -12.786 53.718 1.00 91.50 683 HIS A O 1
ATOM 5483 N N . SER A 1 684 ? -29.383 -14.312 52.523 1.00 92.88 684 SER A N 1
ATOM 5484 C CA . SER A 1 684 ? -28.872 -13.350 51.539 1.00 92.88 684 SER A CA 1
ATOM 5485 C C . SER A 1 684 ? -29.991 -12.651 50.761 1.00 92.88 684 SER A C 1
ATOM 5487 O O . SER A 1 684 ? -29.872 -11.465 50.449 1.00 92.88 684 SER A O 1
ATOM 5489 N N . ALA A 1 685 ? -31.102 -13.345 50.491 1.00 90.75 685 ALA A N 1
ATOM 5490 C CA . ALA A 1 685 ? -32.271 -12.758 49.835 1.00 90.75 685 ALA A CA 1
ATOM 5491 C C . ALA A 1 685 ? -32.908 -11.626 50.666 1.00 90.75 685 ALA A C 1
ATOM 5493 O O . ALA A 1 685 ? -33.177 -10.542 50.142 1.00 90.75 685 ALA A O 1
ATOM 5494 N N . VAL A 1 686 ? -33.109 -11.859 51.969 1.00 91.50 686 VAL A N 1
ATOM 5495 C CA . VAL A 1 686 ? -33.646 -10.858 52.906 1.00 91.50 686 VAL A CA 1
ATOM 5496 C C . VAL A 1 686 ? -32.664 -9.698 53.087 1.00 91.50 686 VAL A C 1
ATOM 5498 O O . VAL A 1 686 ? -33.053 -8.532 53.024 1.00 91.50 686 VAL A O 1
ATOM 5501 N N . ASP A 1 687 ? -31.383 -10.011 53.255 1.00 92.12 687 ASP A N 1
ATOM 5502 C CA . ASP A 1 687 ? -30.309 -9.037 53.447 1.00 92.12 687 ASP A CA 1
ATOM 5503 C C . ASP A 1 687 ? -30.167 -8.081 52.242 1.00 92.12 687 ASP A C 1
ATOM 5505 O O . ASP A 1 687 ? -30.049 -6.861 52.403 1.00 92.12 687 ASP A O 1
ATOM 5509 N N . LEU A 1 688 ? -30.289 -8.601 51.013 1.00 91.12 688 LEU A N 1
ATOM 5510 C CA . LEU A 1 688 ? -30.313 -7.788 49.794 1.00 91.12 688 LEU A CA 1
ATOM 5511 C C . LEU A 1 688 ? -31.501 -6.812 49.772 1.00 91.12 688 LEU A C 1
ATOM 5513 O O . LEU A 1 688 ? -31.332 -5.641 49.423 1.00 91.12 688 LEU A O 1
ATOM 5517 N N . ALA A 1 689 ? -32.692 -7.276 50.162 1.00 88.69 689 ALA A N 1
ATOM 5518 C CA . ALA A 1 689 ? -33.903 -6.459 50.180 1.00 88.69 689 ALA A CA 1
ATOM 5519 C C . ALA A 1 689 ? -33.810 -5.313 51.202 1.00 88.69 689 ALA A C 1
ATOM 5521 O O . ALA A 1 689 ? -34.103 -4.164 50.866 1.00 88.69 689 ALA A O 1
ATOM 5522 N N . PHE A 1 690 ? -33.330 -5.595 52.419 1.00 90.06 690 PHE A N 1
ATOM 5523 C CA . PHE A 1 690 ? -33.095 -4.562 53.433 1.00 90.06 690 PHE A CA 1
ATOM 5524 C C . PHE A 1 690 ? -32.020 -3.563 53.006 1.00 90.06 690 PHE A C 1
ATOM 5526 O O . PHE A 1 690 ? -32.190 -2.359 53.204 1.00 90.06 690 PHE A O 1
ATOM 5533 N N . THR A 1 691 ? -30.942 -4.036 52.372 1.00 91.31 691 THR A N 1
ATOM 5534 C CA . THR A 1 691 ? -29.896 -3.146 51.850 1.00 91.31 691 THR A CA 1
ATOM 5535 C C . THR A 1 691 ? -30.474 -2.205 50.787 1.00 91.31 691 THR A C 1
ATOM 5537 O O . THR A 1 691 ? -30.248 -0.997 50.852 1.00 91.31 691 THR A O 1
ATOM 5540 N N . SER A 1 692 ? -31.294 -2.715 49.862 1.00 88.25 692 SER A N 1
ATOM 5541 C CA . SER A 1 692 ? -31.967 -1.891 48.847 1.00 88.25 692 SER A CA 1
ATOM 5542 C C . SER A 1 692 ? -32.917 -0.857 49.463 1.00 88.25 692 SER A C 1
ATOM 5544 O O . SER A 1 692 ? -32.888 0.308 49.069 1.00 88.25 692 SER A O 1
ATOM 5546 N N . TYR A 1 693 ? -33.702 -1.237 50.477 1.00 87.94 693 TYR A N 1
ATOM 5547 C CA . TYR A 1 693 ? -34.559 -0.304 51.219 1.00 87.94 693 TYR A CA 1
ATOM 5548 C C . TYR A 1 693 ? -33.750 0.810 51.900 1.00 87.94 693 TYR A C 1
ATOM 5550 O O . TYR A 1 693 ? -34.100 1.984 51.796 1.00 87.94 693 TYR A O 1
ATOM 5558 N N . SER A 1 694 ? -32.625 0.464 52.538 1.00 86.62 694 SER A N 1
ATOM 5559 C CA . SER A 1 694 ? -31.763 1.441 53.221 1.00 86.62 694 SER A CA 1
ATOM 5560 C C . SER A 1 694 ? -31.161 2.494 52.282 1.00 86.62 694 SER A C 1
ATOM 5562 O O . SER A 1 694 ? -30.868 3.604 52.717 1.00 86.62 694 SER A O 1
ATOM 5564 N N . GLN A 1 695 ? -31.023 2.167 50.993 1.00 84.88 695 GLN A N 1
ATOM 5565 C CA . GLN A 1 695 ? -30.529 3.066 49.947 1.00 84.88 695 GLN A CA 1
ATOM 5566 C C . GLN A 1 695 ? -31.658 3.664 49.086 1.00 84.88 695 GLN A C 1
ATOM 5568 O O . GLN A 1 695 ? -31.409 4.124 47.977 1.00 84.88 695 GLN A O 1
ATOM 5573 N N . ALA A 1 696 ? -32.897 3.664 49.591 1.00 71.75 696 ALA A N 1
ATOM 5574 C CA . ALA A 1 696 ? -34.090 4.201 48.927 1.00 71.75 696 ALA A CA 1
ATOM 5575 C C . ALA A 1 696 ? -34.486 3.520 47.595 1.00 71.75 696 ALA A C 1
ATOM 5577 O O . ALA A 1 696 ? -35.232 4.098 46.807 1.00 71.75 696 ALA A O 1
ATOM 5578 N N . GLY A 1 697 ? -34.037 2.285 47.344 1.00 71.69 697 GLY A N 1
ATOM 5579 C CA . GLY A 1 697 ? -34.396 1.517 46.144 1.00 71.69 697 GLY A CA 1
ATOM 5580 C C . GLY A 1 697 ? -35.765 0.822 46.217 1.00 71.69 697 GLY A C 1
ATOM 5581 O O . GLY A 1 697 ? -36.456 0.707 45.204 1.00 71.69 697 GLY A O 1
ATOM 5582 N N . LEU A 1 698 ? -36.184 0.380 47.408 1.00 80.88 698 LEU A N 1
ATOM 5583 C CA . LEU A 1 698 ? -37.503 -0.215 47.670 1.00 80.88 698 LEU A CA 1
ATOM 5584 C C . LEU A 1 698 ? -38.324 0.685 48.596 1.00 80.88 698 LEU A C 1
ATOM 5586 O O . LEU A 1 698 ? -37.776 1.302 49.507 1.00 80.88 698 LEU A O 1
ATOM 5590 N N . THR A 1 699 ? -39.646 0.716 48.412 1.00 86.00 699 THR A N 1
ATOM 5591 C CA . THR A 1 699 ? -40.555 1.317 49.404 1.00 86.00 699 THR A CA 1
ATOM 5592 C C . THR A 1 699 ? -40.797 0.364 50.577 1.00 86.00 699 THR A C 1
ATOM 5594 O O . THR A 1 699 ? -40.583 -0.844 50.455 1.00 86.00 699 THR A O 1
ATOM 5597 N N . LEU A 1 700 ? -41.276 0.887 51.712 1.00 85.38 700 LEU A N 1
ATOM 5598 C CA . LEU A 1 700 ? -41.594 0.071 52.892 1.00 85.38 700 LEU A CA 1
ATOM 5599 C C . LEU A 1 700 ? -42.617 -1.026 52.556 1.00 85.38 700 LEU A C 1
ATOM 5601 O O . LEU A 1 700 ? -42.371 -2.195 52.835 1.00 85.38 700 LEU A O 1
ATOM 5605 N N . ASP A 1 701 ? -43.691 -0.675 51.844 1.00 85.44 701 ASP A N 1
ATOM 5606 C CA . ASP A 1 701 ? -44.718 -1.633 51.408 1.00 85.44 701 ASP A CA 1
ATOM 5607 C C . ASP A 1 701 ? -44.143 -2.730 50.495 1.00 85.44 701 ASP A C 1
ATOM 5609 O O . ASP A 1 701 ? -44.520 -3.901 50.577 1.00 85.44 701 ASP A O 1
ATOM 5613 N N . GLN A 1 702 ? -43.208 -2.366 49.607 1.00 84.44 702 GLN A N 1
ATOM 5614 C CA . GLN A 1 702 ? -42.540 -3.321 48.723 1.00 84.44 702 GLN A CA 1
ATOM 5615 C C . GLN A 1 702 ? -41.606 -4.254 49.494 1.00 84.44 702 GLN A C 1
ATOM 5617 O O . GLN A 1 702 ? -41.537 -5.436 49.152 1.00 84.44 702 GLN A O 1
ATOM 5622 N N . LEU A 1 703 ? -40.898 -3.738 50.502 1.00 86.56 703 LEU A N 1
ATOM 5623 C CA . LEU A 1 703 ? -40.036 -4.521 51.381 1.00 86.56 703 LEU A CA 1
ATOM 5624 C C . LEU A 1 703 ? -40.860 -5.512 52.206 1.00 86.56 703 LEU A C 1
ATOM 5626 O O . LEU A 1 703 ? -40.548 -6.700 52.200 1.00 86.56 703 LEU A O 1
ATOM 5630 N N . GLU A 1 704 ? -41.924 -5.052 52.868 1.00 85.94 704 GLU A N 1
ATOM 5631 C CA . GLU A 1 704 ? -42.785 -5.897 53.702 1.00 85.94 704 GLU A CA 1
ATOM 5632 C C . GLU A 1 704 ? -43.403 -7.037 52.893 1.00 85.94 704 GLU A C 1
ATOM 5634 O O . GLU A 1 704 ? -43.279 -8.206 53.268 1.00 85.94 704 GLU A O 1
ATOM 5639 N N . ALA A 1 705 ? -44.002 -6.722 51.739 1.00 84.12 705 ALA A N 1
ATOM 5640 C CA . ALA A 1 705 ? -44.590 -7.728 50.861 1.00 84.12 705 ALA A CA 1
ATOM 5641 C C . ALA A 1 705 ? -43.554 -8.761 50.385 1.00 84.12 705 ALA A C 1
ATOM 5643 O O . ALA A 1 705 ? -43.863 -9.949 50.275 1.00 84.12 705 ALA A O 1
ATOM 5644 N N . PHE A 1 706 ? -42.325 -8.318 50.113 1.00 82.31 706 PHE A N 1
ATOM 5645 C CA . PHE A 1 706 ? -41.267 -9.175 49.596 1.00 82.31 706 PHE A CA 1
ATOM 5646 C C . PHE A 1 706 ? -40.640 -10.068 50.676 1.00 82.31 706 PHE A C 1
ATOM 5648 O O . PHE A 1 706 ? -40.512 -11.272 50.473 1.00 82.31 706 PHE A O 1
ATOM 5655 N N . VAL A 1 707 ? -40.328 -9.523 51.853 1.00 85.69 707 VAL A N 1
ATOM 5656 C CA . VAL A 1 707 ? -39.795 -10.300 52.985 1.00 85.69 707 VAL A CA 1
ATOM 5657 C C . VAL A 1 707 ? -40.822 -11.325 53.473 1.00 85.69 707 VAL A C 1
ATOM 5659 O O . VAL A 1 707 ? -40.464 -12.476 53.721 1.00 85.69 707 VAL A O 1
ATOM 5662 N N . LEU A 1 708 ? -42.111 -10.962 53.532 1.00 85.12 708 LEU A N 1
ATOM 5663 C CA . LEU A 1 708 ? -43.186 -11.908 53.854 1.00 85.12 708 LEU A CA 1
ATOM 5664 C C . LEU A 1 708 ? -43.284 -13.057 52.842 1.00 85.12 708 LEU A C 1
ATOM 5666 O O . LEU A 1 708 ? -43.631 -14.172 53.228 1.00 85.12 708 LEU A O 1
ATOM 5670 N N . HIS A 1 709 ? -43.002 -12.803 51.562 1.00 85.69 709 HIS A N 1
ATOM 5671 C CA . HIS A 1 709 ? -42.960 -13.850 50.544 1.00 85.69 709 HIS A CA 1
ATOM 5672 C C . HIS A 1 709 ? -41.773 -14.799 50.762 1.00 85.69 709 HIS A C 1
ATOM 5674 O O . HIS A 1 709 ? -41.988 -16.006 50.819 1.00 85.69 709 HIS A O 1
ATOM 5680 N N . ILE A 1 710 ? -40.570 -14.266 51.005 1.00 84.94 710 ILE A N 1
ATOM 5681 C CA . ILE A 1 710 ? -39.362 -15.071 51.262 1.00 84.94 710 ILE A CA 1
ATOM 5682 C C . ILE A 1 710 ? -39.529 -15.955 52.507 1.00 84.94 710 ILE A C 1
ATOM 5684 O O . ILE A 1 710 ? -39.199 -17.137 52.479 1.00 84.94 710 ILE A O 1
ATOM 5688 N N . ILE A 1 711 ? -40.080 -15.411 53.599 1.00 82.31 711 ILE A N 1
ATOM 5689 C CA . ILE A 1 711 ? -40.318 -16.173 54.839 1.00 82.31 711 ILE A CA 1
ATOM 5690 C C . ILE A 1 711 ? -41.320 -17.315 54.610 1.00 82.31 711 ILE A C 1
ATOM 5692 O O . ILE A 1 711 ? -41.211 -18.366 55.239 1.00 82.31 711 ILE A O 1
ATOM 5696 N N . LYS A 1 712 ? -42.304 -17.121 53.724 1.00 82.38 712 LYS A N 1
ATOM 5697 C CA . LYS A 1 712 ? -43.268 -18.170 53.366 1.00 82.38 712 LYS A CA 1
ATOM 5698 C C . LYS A 1 712 ? -42.656 -19.266 52.498 1.00 82.38 712 LYS A C 1
ATOM 5700 O O . LYS A 1 712 ? -43.101 -20.393 52.626 1.00 82.38 712 LYS A O 1
ATOM 5705 N N . GLU A 1 713 ? -41.690 -18.950 51.637 1.00 79.12 713 GLU A N 1
ATOM 5706 C CA . GLU A 1 713 ? -40.979 -19.957 50.830 1.00 79.12 713 GLU A CA 1
ATOM 5707 C C . GLU A 1 713 ? -39.937 -20.748 51.635 1.00 79.12 713 GLU A C 1
ATOM 5709 O O . GLU A 1 713 ? -39.631 -21.884 51.288 1.00 79.12 713 GLU A O 1
ATOM 5714 N N . ALA A 1 714 ? -39.403 -20.165 52.712 1.00 74.44 714 ALA A N 1
ATOM 5715 C CA . ALA A 1 714 ? -38.401 -20.804 53.566 1.00 74.44 714 ALA A CA 1
ATOM 5716 C C . ALA A 1 714 ? -38.971 -21.849 54.552 1.00 74.44 714 ALA A C 1
ATOM 5718 O O . ALA A 1 714 ? -38.190 -22.613 55.127 1.00 74.44 714 ALA A O 1
ATOM 5719 N N . ASN A 1 715 ? -40.292 -21.845 54.782 1.00 60.00 715 ASN A N 1
ATOM 5720 C CA . ASN A 1 715 ? -41.029 -22.805 55.622 1.00 60.00 715 ASN A CA 1
ATOM 5721 C C . ASN A 1 715 ? -41.680 -23.883 54.757 1.00 60.00 715 ASN A C 1
ATOM 5723 O O . ASN A 1 715 ? -41.691 -25.052 55.206 1.00 60.00 715 ASN A O 1
#

InterPro domains:
  IPR004870 Nucleoporin, Nup155-like [PTHR10350] (14-465)
  IPR007187 Nucleoporin, Nup133/Nup155-like, C-terminal [PF03177] (538-694)
  IPR014908 Nucleoporin, Nup133/Nup155-like, N-terminal [PF08801] (49-380)

Sequence (715 aa):
MEKTFASQLNPLLTEFSQKVDDCKQNDGTHVDFDLYLQESTPLQYCTDNENAFYKSAHVDFPEEIARQIEQPRSDYNLGFLKAINHVWLARGSSLFLWDFSKKNSKVFRYDTTQAIEHVDIATFTTHHELVVTTRNHIYLHTISPGQDNIQLSQGVAVDSEGVVMSNFVTAKELRRVFMKGDDGHLYELHLVWTDNTPKNGSLSCLTMNPILRYLTMFFKSPPVASVKSLVLDEAGELLYMLLSDSSIHVAQIRGTTYSLLKRYESQHLESIHLVQDTKKPCLMAVANNGDRLFLQNESLDIQLIFTRPAPPLPGSILFNNLTDQHADLAYYQQGVFATVLAKSEKKYFVLTNTSVASVKESKPVLVEDFYYEKLDDKVWSIMEGGKARHTRFNMKSTLEPMDTSDRQISALTKRGIIHYNKQHITDYFQHALQSPSPEHLNKFEERYGAIETGYIAHVLACSAKQTPYVIDFIRQCTVRQEGLLLYFARIVQDIWTVDIKNEKVPKEKFLVVQERLRALADVYQQYDIPAADDMDLVLKTMEFISLICFANDLEWEQIVARFDKNWVVSKFSDVVTTVKGANLIQDIVYKAIKTSKLANASNNYSFIGNFLNSNCSNLLGTEQVIYFKGVENLYAAQNNTDANDKKQALALAIGHFKSVVGICDAPRIKALAQKFCDLGDHHSAVDLAFTSYSQAGLTLDQLEAFVLHIIKEAN

=== Feature glossary ===
Legend for the data blocks above and below:

— What the protein is —

Sequence gives the chain of amino acids in standard one-letter code (A=alanine, C=cysteine, …, Y=tyrosine), read N→C. It is the only feature that is directly encoded by the gene; all structural features are derived from the folded form of this sequence.

The annotation block draws on four external resources. InterPro: which protein families and domains the sequence belongs to. GO: standardized terms for what the protein does, what process it participates in, and where in the cell it acts. CATH: which structural fold it has in the CATH hierarchy. Organism: the species of origin.

— Where its atoms are —

Atomic coordinates in PDBx/mmCIF format — the same representation the Protein Data Bank distributes. Each line of the _atom_site loop places one backbone atom in Cartesian space (units: ångströms, origin: arbitrary).

Six rendered views show the 3D structure from the faces of a cube — i.e. along ±x, ±y, ±z. Rendering representation is drawn randomly per protein from cartoon (secondary-structure ribbons), sticks (backbone bonds), or molecular surface; coloring is either N→C rainbow (blue at the N-terminus through red at the C-terminus) or one color per chain.

— Local backbone conformation —

DSSP 8-state secondary structure assigns each residue one of H (α-helix), G (3₁₀-helix), I (π-helix), E (extended β-strand), B (isolated β-bridge), T (hydrogen-bonded turn), S (bend), or '-' (coil). The assignment is computed from backbone hydrogen-bond geometry via the Kabsch–Sander algorithm.

P-SEA three-state annotation labels each residue as helix, strand, or coil based purely on the geometry of the Cα trace. It serves as a fallback when the full backbone (and thus DSSP) is unavailable.

φ (phi) and ψ (psi) are the two rotatable backbone dihedrals per residue: φ is the C(i-1)–N–Cα–C torsion, ψ is the N–Cα–C–N(i+1) torsion, both in degrees on (−180°, 180°]. α-helical residues cluster near (−60°, −45°); β-strand residues near (−120°, +130°). A Ramachandran plot is simply a scatter of (φ, ψ) for every residue.

— Global shape and packing —

Radius of gyration (Rg) is the root-mean-square distance of Cα atoms from their centroid — a single number for overall size and compactness. A globular domain of N residues has Rg ≈ 2.2·N^0.38 Å; an extended or disordered chain has a much larger Rg. The Cα contact count is the number of residue pairs whose Cα atoms are within 8 Å and are more than four positions apart in sequence — a standard proxy for tertiary packing density. The bounding box is the smallest axis-aligned box enclosing all Cα atoms.

Accessible surface area quantifies burial. A residue with SASA near zero is packed into the hydrophobic core; one with SASA >100 Å² sits on the surface. Computed here via the Shrake–Rupley numerical algorithm with a 1.4 Å probe.

The contact map is a binary N×N matrix image: pixel (i, j) is dark where Cα_i and Cα_j are within 8 Å and |i−j|>4. Because the |i−j|>4 filter removes local helical contacts, off-diagonal stripes parallel to the main diagonal indicate parallel β-sheets; stripes perpendicular to it indicate antiparallel β-sheets. The Ramachandran plot scatters every residue's (φ, ψ) pair against the sterically allowed regions. The PAE heatmap renders the predicted-aligned-error matrix.

— Structural neighborhood —

A 3Di character summarizes, for each residue, the relative orientation of the Cα frame of its nearest spatial neighbor. Because it encodes fold topology rather than chemistry, 3Di alignments detect remote structural similarity that sequence alignment misses.

Structural nearest neighbors (via Foldseek easy-search vs the PDB). Reported per hit: target PDB id, E-value, and alignment TM-score. A TM-score above ~0.5 is the conventional threshold for 'same fold'.

— Confidence and disorder —

For AlphaFold models, the B-factor field carries pLDDT — the model's own estimate of local accuracy on a 0–100 scale. Regions with pLDDT<50 should be treated as essentially unmodeled; they often correspond to intrinsically disordered segments.

B-factor (Debye–Waller factor) reflects atomic displacement in the crystal lattice. It is an experimental observable (units Å²), not a prediction; low values mean the atom is pinned down, high values mean it moves or is heterogeneous across the crystal.

Predicted Aligned Error (PAE) is an AlphaFold confidence matrix: entry (i, j) is the expected error in the position of residue j, in ångströms, when the prediction is superimposed on the true structure at residue i. Low PAE within a block of residues means that block is internally rigid and well-predicted; high PAE between two blocks means their relative placement is uncertain even if each block individually is confident.